Protein AF-0000000066020565 (afdb_homodimer)

Foldseek 3Di:
DPDDPDPPPDPPPPPDPPPPVVVVVVVVVCCVVVVPPDDQPDDDPLLVVLLVVLVVVVVVCVVPLVVLCCLVDFQSQNDVVVVCVVVCVVCVVVPVPPPPDDPDDDDDDDDCPPPPPPPVPPVPPPQRNYPLQVLLVVLQVVLVVVDPPDPVSVVSNLSNVLSSQLSVLSNVLSVQLCVLANCCCVVPQVVLSVVLVVLVVQLVVLSVQLVVLVVCLVVDDPVCNVVSVVSNVVSVVSNVVSSVVSSVSSCVSVPPVSVVSNVVSNVVSVVVSVVVSVVSCVPDDD/DPDDPDDPPDCPVVPPPVPPPVNVVVVVVCCVVVVPPDDQPDDDPLLVVLLVVLVVVVVVCVVPLVVLCCLVDFQSQNDVVVVVCVVCVVVVVVPVPPDPDDPDDDDDDPPPDPPPPPPVPPVPPPQRNYPLQVLLVVLQVVLVVVDPPDPVSVVSNLSNVLSSQLSVLSNVLSVQLCVLANCCCVVPQVVLSVVLVVLVVQLVVLSVQLVVLVVCLVVDDPVCNVVSVVSNVVSVVSNVVSSVVSSVSSCVSVPPVSVVSNVVSNVVSVVVSVVVSVVSCVPDDD

Nearest PDB structures (foldseek):
  1x04-assembly1_A-2  TM=8.173E-01  e=2.242E-05  Homo sapiens
  1zww-assembly1_A  TM=7.960E-01  e=1.613E-05  Mus musculus
  1x03-assembly1_A-2  TM=7.945E-01  e=2.463E-05  Homo sapiens
  2z0v-assembly1_A  TM=7.623E-01  e=3.761E-05  Homo sapiens
  2elb-assembly1_A-2  TM=5.333E-01  e=1.060E-03  Homo sapiens

InterPro domains:
  IPR018859 BAR domain-containing family [PF10455] (18-283)
  IPR027267 AH/BAR domain superfamily [G3DSA:1.20.1270.60] (12-285)
  IPR027267 AH/BAR domain superfamily [SSF103657] (25-284)

Sequence (572 aa):
METFKTHITGQFNATVSSITPFAKKTTHYLRTKIGSRVEELSLPEDYVELEQQVDSLKEAYNLVLPIVETVEVDGYDYPTNFRDSITDFGKTVSGKVRNLGNLTPLEQTPLASVGKNLEEKEAAAKPSRTLYNAISRAASEATTKMGAGNPLSSAFGQISVLEEKVGNLQGERDSAISKNFCEQVRAVLYPRFAEAHRVKADVQDKRLQLEMAKLDVESAKPENLEHCKSAVRSAEDELNGAIEHAKILYEQILNKDYNTDLLRSIIKNQLKFHQDAAAALSDITIMETFKTHITGQFNATVSSITPFAKKTTHYLRTKIGSRVEELSLPEDYVELEQQVDSLKEAYNLVLPIVETVEVDGYDYPTNFRDSITDFGKTVSGKVRNLGNLTPLEQTPLASVGKNLEEKEAAAKPSRTLYNAISRAASEATTKMGAGNPLSSAFGQISVLEEKVGNLQGERDSAISKNFCEQVRAVLYPRFAEAHRVKADVQDKRLQLEMAKLDVESAKPENLEHCKSAVRSAEDELNGAIEHAKILYEQILNKDYNTDLLRSIIKNQLKFHQDAAAALSDITI

Structure (mmCIF, N/CA/C/O backbone):
data_AF-0000000066020565-model_v1
#
loop_
_entity.id
_entity.type
_entity.pdbx_description
1 polymer 'Meiotically up-regulated gene 64 protein'
#
loop_
_atom_site.group_PDB
_atom_site.id
_atom_site.type_symbol
_atom_site.label_atom_id
_atom_site.label_alt_id
_atom_site.label_comp_id
_atom_site.label_asym_id
_atom_site.label_entity_id
_atom_site.label_seq_id
_atom_site.pdbx_PDB_ins_code
_atom_site.Cartn_x
_atom_site.Cartn_y
_atom_site.Cartn_z
_atom_site.occupancy
_atom_site.B_iso_or_equiv
_atom_site.auth_seq_id
_atom_site.auth_comp_id
_atom_site.auth_asym_id
_atom_site.auth_atom_id
_atom_site.pdbx_PDB_model_num
ATOM 1 N N . MET A 1 1 ? 22.672 25.172 -30.422 1 20.78 1 MET A N 1
ATOM 2 C CA . MET A 1 1 ? 21.594 26 -29.906 1 20.78 1 MET A CA 1
ATOM 3 C C . MET A 1 1 ? 21.234 25.609 -28.484 1 20.78 1 MET A C 1
ATOM 5 O O . MET A 1 1 ? 20.469 24.672 -28.266 1 20.78 1 MET A O 1
ATOM 9 N N . GLU A 1 2 ? 22.203 25.531 -27.5 1 27.25 2 GLU A N 1
ATOM 10 C CA . GLU A 1 2 ? 22.906 25.078 -26.297 1 27.25 2 GLU A CA 1
ATOM 11 C C . GLU A 1 2 ? 22.328 25.719 -25.047 1 27.25 2 GLU A C 1
ATOM 13 O O . GLU A 1 2 ? 22.938 25.672 -23.984 1 27.25 2 GLU A O 1
ATOM 18 N N . THR A 1 3 ? 21.078 26.25 -25.109 1 23.2 3 THR A N 1
ATOM 19 C CA . THR A 1 3 ? 20.688 27.422 -24.344 1 23.2 3 THR A CA 1
ATOM 20 C C . THR A 1 3 ? 20.578 27.094 -22.859 1 23.2 3 THR A C 1
ATOM 22 O O . THR A 1 3 ? 21.172 27.781 -22.016 1 23.2 3 THR A O 1
ATOM 25 N N . PHE A 1 4 ? 19.281 26.953 -22.234 1 23.94 4 PHE A N 1
ATOM 26 C CA . PHE A 1 4 ? 18.672 27.672 -21.109 1 23.94 4 PHE A CA 1
ATOM 27 C C . PHE A 1 4 ? 18.812 26.891 -19.812 1 23.94 4 PHE A C 1
ATOM 29 O O . PHE A 1 4 ? 17.969 26.062 -19.484 1 23.94 4 PHE A O 1
ATOM 36 N N . LYS A 1 5 ? 19.953 26.125 -19.531 1 28.36 5 LYS A N 1
ATOM 37 C CA . LYS A 1 5 ? 20.266 25.297 -18.375 1 28.36 5 LYS A CA 1
ATOM 38 C C . LYS A 1 5 ? 20.047 26.047 -17.078 1 28.36 5 LYS A C 1
ATOM 40 O O . LYS A 1 5 ? 20.734 27.031 -16.797 1 28.36 5 LYS A O 1
ATOM 45 N N . THR A 1 6 ? 18.719 26.141 -16.688 1 25.39 6 THR A N 1
ATOM 46 C CA . THR A 1 6 ? 18.031 26.922 -15.68 1 25.39 6 THR A CA 1
ATOM 47 C C . THR A 1 6 ? 18.672 26.719 -14.312 1 25.39 6 THR A C 1
ATOM 49 O O . THR A 1 6 ? 18.922 25.578 -13.898 1 25.39 6 THR A O 1
ATOM 52 N N . HIS A 1 7 ? 19.344 27.703 -13.633 1 28.92 7 HIS A N 1
ATOM 53 C CA . HIS A 1 7 ? 20.031 28.219 -12.461 1 28.92 7 HIS A CA 1
ATOM 54 C C . HIS A 1 7 ? 19.234 27.969 -11.188 1 28.92 7 HIS A C 1
ATOM 56 O O . HIS A 1 7 ? 19.516 28.547 -10.141 1 28.92 7 HIS A O 1
ATOM 62 N N . ILE A 1 8 ? 18.266 27.016 -11.25 1 29.05 8 ILE A N 1
ATOM 63 C CA . ILE A 1 8 ? 17.203 27.141 -10.25 1 29.05 8 ILE A CA 1
ATOM 64 C C . ILE A 1 8 ? 17.719 26.656 -8.891 1 29.05 8 ILE A C 1
ATOM 66 O O . ILE A 1 8 ? 16.938 26.453 -7.961 1 29.05 8 ILE A O 1
ATOM 70 N N . THR A 1 9 ? 19.031 26.094 -8.883 1 27.19 9 THR A N 1
ATOM 71 C CA . THR A 1 9 ? 19.281 25.188 -7.77 1 27.19 9 THR A CA 1
ATOM 72 C C . THR A 1 9 ? 19.094 25.906 -6.434 1 27.19 9 THR A C 1
ATOM 74 O O . THR A 1 9 ? 18.406 25.406 -5.543 1 27.19 9 THR A O 1
ATOM 77 N N . GLY A 1 10 ? 20.203 26.703 -5.98 1 29.17 10 GLY A N 1
ATOM 78 C CA . GLY A 1 10 ? 20.859 26.703 -4.68 1 29.17 10 GLY A CA 1
ATOM 79 C C . GLY A 1 10 ? 20.188 27.625 -3.678 1 29.17 10 GLY A C 1
ATOM 80 O O . GLY A 1 10 ? 20.641 27.766 -2.545 1 29.17 10 GLY A O 1
ATOM 81 N N . GLN A 1 11 ? 19.312 28.578 -4.105 1 27.47 11 GLN A N 1
ATOM 82 C CA . GLN A 1 11 ? 19.219 29.781 -3.283 1 27.47 11 GLN A CA 1
ATOM 83 C C . GLN A 1 11 ? 18.312 29.547 -2.074 1 27.47 11 GLN A C 1
ATOM 85 O O . GLN A 1 11 ? 17.922 30.5 -1.399 1 27.47 11 GLN A O 1
ATOM 90 N N . PHE A 1 12 ? 17.781 28.312 -1.935 1 30.12 12 PHE A N 1
ATOM 91 C CA . PHE A 1 12 ? 16.641 28.359 -1.027 1 30.12 12 PHE A CA 1
ATOM 92 C C . PHE A 1 12 ? 17.109 28.594 0.406 1 30.12 12 PHE A C 1
ATOM 94 O O . PHE A 1 12 ? 16.281 28.812 1.298 1 30.12 12 PHE A O 1
ATOM 101 N N . ASN A 1 13 ? 18.375 28.047 0.716 1 28.95 13 ASN A N 1
ATOM 102 C CA . ASN A 1 13 ? 18.625 28 2.15 1 28.95 13 ASN A CA 1
ATOM 103 C C . ASN A 1 13 ? 18.766 29.406 2.746 1 28.95 13 ASN A C 1
ATOM 105 O O . ASN A 1 13 ? 19.125 29.547 3.916 1 28.95 13 ASN A O 1
ATOM 109 N N . ALA A 1 14 ? 19.203 30.344 1.865 1 29.73 14 ALA A N 1
ATOM 110 C CA . ALA A 1 14 ? 19.734 31.578 2.432 1 29.73 14 ALA A CA 1
ATOM 111 C C . ALA A 1 14 ? 18.625 32.344 3.166 1 29.73 14 ALA A C 1
ATOM 113 O O . ALA A 1 14 ? 18.812 33.5 3.531 1 29.73 14 ALA A O 1
ATOM 114 N N . THR A 1 15 ? 17.422 31.781 3.057 1 26.44 15 THR A N 1
ATOM 115 C CA . THR A 1 15 ? 16.484 32.844 3.406 1 26.44 15 THR A CA 1
ATOM 116 C C . THR A 1 15 ? 16.625 33.219 4.871 1 26.44 15 THR A C 1
ATOM 118 O O . THR A 1 15 ? 16.25 34.344 5.262 1 26.44 15 THR A O 1
ATOM 121 N N . VAL A 1 16 ? 16.75 32.156 5.82 1 30.03 16 VAL A N 1
ATOM 122 C CA . VAL A 1 16 ? 16.031 32.469 7.043 1 30.03 16 VAL A CA 1
ATOM 123 C C . VAL A 1 16 ? 16.75 33.594 7.816 1 30.03 16 VAL A C 1
ATOM 125 O O . VAL A 1 16 ? 16.156 34.281 8.625 1 30.03 16 VAL A O 1
ATOM 128 N N . SER A 1 17 ? 18.219 33.438 7.852 1 34.84 17 SER A N 1
ATOM 129 C CA . SER A 1 17 ? 18.781 34.188 8.977 1 34.84 17 SER A CA 1
ATOM 130 C C . SER A 1 17 ? 18.719 35.688 8.75 1 34.84 17 SER A C 1
ATOM 132 O O . SER A 1 17 ? 19.75 36.312 8.531 1 34.84 17 SER A O 1
ATOM 134 N N . SER A 1 18 ? 17.844 36.125 7.941 1 32.94 18 SER A N 1
ATOM 135 C CA . SER A 1 18 ? 17.922 37.562 7.719 1 32.94 18 SER A CA 1
ATOM 136 C C . SER A 1 18 ? 17.75 38.344 9.023 1 32.94 18 SER A C 1
ATOM 138 O O . SER A 1 18 ? 16.719 39 9.227 1 32.94 18 SER A O 1
ATOM 140 N N . ILE A 1 19 ? 18.031 37.656 10.148 1 36.91 19 ILE A N 1
ATOM 141 C CA . ILE A 1 19 ? 17.969 38.594 11.273 1 36.91 19 ILE A CA 1
ATOM 142 C C . ILE A 1 19 ? 18.922 39.75 11.023 1 36.91 19 ILE A C 1
ATOM 144 O O . ILE A 1 19 ? 20.125 39.562 10.875 1 36.91 19 ILE A O 1
ATOM 148 N N . THR A 1 20 ? 18.594 40.812 10.5 1 36.56 20 THR A N 1
ATOM 149 C CA . THR A 1 20 ? 19.391 42 10.219 1 36.56 20 THR A CA 1
ATOM 150 C C . THR A 1 20 ? 20.297 42.344 11.398 1 36.56 20 THR A C 1
ATOM 152 O O . THR A 1 20 ? 19.906 42.156 12.555 1 36.56 20 THR A O 1
ATOM 155 N N . PRO A 1 21 ? 21.594 42.5 11.344 1 39.22 21 PRO A N 1
ATOM 156 C CA . PRO A 1 21 ? 22.594 42.875 12.344 1 39.22 21 PRO A CA 1
ATOM 157 C C . PRO A 1 21 ? 22.109 43.969 13.305 1 39.22 21 PRO A C 1
ATOM 159 O O . PRO A 1 21 ? 22.625 44.094 14.422 1 39.22 21 PRO A O 1
ATOM 162 N N . PHE A 1 22 ? 21.281 44.844 12.867 1 37.94 22 PHE A N 1
ATOM 163 C CA . PHE A 1 22 ? 20.828 45.906 13.742 1 37.94 22 PHE A CA 1
ATOM 164 C C . PHE A 1 22 ? 19.984 45.344 14.883 1 37.94 22 PHE A C 1
ATOM 166 O O . PHE A 1 22 ? 19.984 45.906 15.992 1 37.94 22 PHE A O 1
ATOM 173 N N . ALA A 1 23 ? 19.297 44.125 14.766 1 42.91 23 ALA A N 1
ATOM 174 C CA . ALA A 1 23 ? 18.438 43.562 15.805 1 42.91 23 ALA A CA 1
ATOM 175 C C . ALA A 1 23 ? 19.281 42.906 16.906 1 42.91 23 ALA A C 1
ATOM 177 O O . ALA A 1 23 ? 18.875 42.906 18.078 1 42.91 23 ALA A O 1
ATOM 178 N N . LYS A 1 24 ? 20.328 42.531 16.578 1 47.47 24 LYS A N 1
ATOM 179 C CA . LYS A 1 24 ? 21.156 41.938 17.625 1 47.47 24 LYS A CA 1
ATOM 180 C C . LYS A 1 24 ? 21.734 43.031 18.531 1 47.47 24 LYS A C 1
ATOM 182 O O . LYS A 1 24 ? 21.828 42.844 19.75 1 47.47 24 LYS A O 1
ATOM 187 N N . LYS A 1 25 ? 22.219 44 17.922 1 45.5 25 LYS A N 1
ATOM 188 C CA . LYS A 1 25 ? 22.891 45 18.734 1 45.5 25 LYS A CA 1
ATOM 189 C C . LYS A 1 25 ? 21.891 45.719 19.656 1 45.5 25 LYS A C 1
ATOM 191 O O . LYS A 1 25 ? 22.234 46.094 20.781 1 45.5 25 LYS A O 1
ATOM 196 N N . THR A 1 26 ? 20.578 45.875 19.141 1 48.84 26 THR A N 1
ATOM 197 C CA . THR A 1 26 ? 19.594 46.5 20 1 48.84 26 THR A CA 1
ATOM 198 C C . THR A 1 26 ? 19.094 45.531 21.078 1 48.84 26 THR A C 1
ATOM 200 O O . THR A 1 26 ? 18.844 45.938 22.203 1 48.84 26 THR A O 1
ATOM 203 N N . THR A 1 27 ? 19.125 44.25 20.797 1 51.41 27 THR A N 1
ATOM 204 C CA . THR A 1 27 ? 18.656 43.312 21.812 1 51.41 27 THR A CA 1
ATOM 205 C C . THR A 1 27 ? 19.609 43.281 23 1 51.41 27 THR A C 1
ATOM 207 O O . THR A 1 27 ? 19.188 43.219 24.156 1 51.41 27 THR A O 1
ATOM 210 N N . HIS A 1 28 ? 20.938 43.312 22.703 1 51.53 28 HIS A N 1
ATOM 211 C CA . HIS A 1 28 ? 21.906 43.344 23.797 1 51.53 28 HIS A CA 1
ATOM 212 C C . HIS A 1 28 ? 21.828 44.656 24.562 1 51.53 28 HIS A C 1
ATOM 214 O O . HIS A 1 28 ? 21.891 44.656 25.797 1 51.53 28 HIS A O 1
ATOM 220 N N . TYR A 1 29 ? 21.875 45.781 23.828 1 49.06 29 TYR A N 1
ATOM 221 C CA . TYR A 1 29 ? 21.781 47.062 24.5 1 49.06 29 TYR A CA 1
ATOM 222 C C . TYR A 1 29 ? 20.516 47.156 25.328 1 49.06 29 TYR A C 1
ATOM 224 O O . TYR A 1 29 ? 20.531 47.656 26.469 1 49.06 29 TYR A O 1
ATOM 232 N N . LEU A 1 30 ? 19.406 46.75 24.734 1 53.44 30 LEU A N 1
ATOM 233 C CA . LEU A 1 30 ? 18.156 46.75 25.484 1 53.44 30 LEU A CA 1
ATOM 234 C C . LEU A 1 30 ? 18.203 45.719 26.625 1 53.44 30 LEU A C 1
ATOM 236 O O . LEU A 1 30 ? 17.672 45.969 27.703 1 53.44 30 LEU A O 1
ATOM 240 N N . ARG A 1 31 ? 18.812 44.531 26.516 1 54.16 31 ARG A N 1
ATOM 241 C CA . ARG A 1 31 ? 18.984 43.625 27.641 1 54.16 31 ARG A CA 1
ATOM 242 C C . ARG A 1 31 ? 19.797 44.25 28.766 1 54.16 31 ARG A C 1
ATOM 244 O O . ARG A 1 31 ? 19.484 44.062 29.938 1 54.16 31 ARG A O 1
ATOM 251 N N . THR A 1 32 ? 20.859 44.906 28.5 1 50.59 32 THR A N 1
ATOM 252 C CA . THR A 1 32 ? 21.641 45.531 29.562 1 50.59 32 THR A CA 1
ATOM 253 C C . THR A 1 32 ? 20.859 46.656 30.203 1 50.59 32 THR A C 1
ATOM 255 O O . THR A 1 32 ? 20.891 46.844 31.422 1 50.59 32 THR A O 1
ATOM 258 N N . LYS A 1 33 ? 20.359 47.594 29.453 1 49.5 33 LYS A N 1
ATOM 259 C CA . LYS A 1 33 ? 19.625 48.688 30.062 1 49.5 33 LYS A CA 1
ATOM 260 C C . LYS A 1 33 ? 18.281 48.219 30.625 1 49.5 33 LYS A C 1
ATOM 262 O O . LYS A 1 33 ? 17.797 48.75 31.625 1 49.5 33 LYS A O 1
ATOM 267 N N . ILE A 1 34 ? 17.516 47.406 29.844 1 52.34 34 ILE A N 1
ATOM 268 C CA . ILE A 1 34 ? 16.219 46.844 30.203 1 52.34 34 ILE A CA 1
ATOM 269 C C . ILE A 1 34 ? 16.406 45.781 31.266 1 52.34 34 ILE A C 1
ATOM 271 O O . ILE A 1 34 ? 15.477 45.469 32.031 1 52.34 34 ILE A O 1
ATOM 275 N N . GLY A 1 35 ? 17.359 44.938 31.344 1 49.44 35 GLY A N 1
ATOM 276 C CA . GLY A 1 35 ? 17.562 43.906 32.344 1 49.44 35 GLY A CA 1
ATOM 277 C C . GLY A 1 35 ? 17.141 44.312 33.75 1 49.44 35 GLY A C 1
ATOM 278 O O . GLY A 1 35 ? 16.672 43.5 34.531 1 49.44 35 GLY A O 1
ATOM 279 N N . SER A 1 36 ? 17.531 45.5 34.281 1 49.38 36 SER A N 1
ATOM 280 C CA . SER A 1 36 ? 17.297 45.781 35.688 1 49.38 36 SER A CA 1
ATOM 281 C C . SER A 1 36 ? 15.836 46.156 35.938 1 49.38 36 SER A C 1
ATOM 283 O O . SER A 1 36 ? 15.242 45.688 36.906 1 49.38 36 SER A O 1
ATOM 285 N N . ARG A 1 37 ? 15.164 47.344 35.625 1 48.62 37 ARG A N 1
ATOM 286 C CA . ARG A 1 37 ? 13.945 47.906 36.188 1 48.62 37 ARG A CA 1
ATOM 287 C C . ARG A 1 37 ? 12.734 47.594 35.312 1 48.62 37 ARG A C 1
ATOM 289 O O . ARG A 1 37 ? 11.594 47.781 35.75 1 48.62 37 ARG A O 1
ATOM 296 N N . VAL A 1 38 ? 12.75 47.531 33.969 1 47.72 38 VAL A N 1
ATOM 297 C CA . VAL A 1 38 ? 11.523 47.594 33.188 1 47.72 38 VAL A CA 1
ATOM 298 C C . VAL A 1 38 ? 10.859 46.219 33.125 1 47.72 38 VAL A C 1
ATOM 300 O O . VAL A 1 38 ? 11.492 45.25 32.719 1 47.72 38 VAL A O 1
ATOM 303 N N . GLU A 1 39 ? 9.883 45.938 33.844 1 49.78 39 GLU A N 1
ATOM 304 C CA . GLU A 1 39 ? 8.93 44.812 33.75 1 49.78 39 GLU A CA 1
ATOM 305 C C . GLU A 1 39 ? 8.602 44.469 32.312 1 49.78 39 GLU A C 1
ATOM 307 O O . GLU A 1 39 ? 8.219 45.344 31.531 1 49.78 39 GLU A O 1
ATOM 312 N N . GLU A 1 40 ? 9.188 43.562 31.609 1 59.66 40 GLU A N 1
ATOM 313 C CA . GLU A 1 40 ? 8.914 43.094 30.25 1 59.66 40 GLU A CA 1
ATOM 314 C C . GLU A 1 40 ? 7.422 43.188 29.938 1 59.66 40 GLU A C 1
ATOM 316 O O . GLU A 1 40 ? 6.582 42.719 30.703 1 59.66 40 GLU A O 1
ATOM 321 N N . LEU A 1 41 ? 7.027 44.156 29.078 1 74 41 LEU A N 1
ATOM 322 C CA . LEU A 1 41 ? 5.645 44.344 28.641 1 74 41 LEU A CA 1
ATOM 323 C C . LEU A 1 41 ? 5.031 43 28.234 1 74 41 LEU A C 1
ATOM 325 O O . LEU A 1 41 ? 5.547 42.344 27.328 1 74 41 LEU A O 1
ATOM 329 N N . SER A 1 42 ? 4.25 42.531 29.078 1 86.12 42 SER A N 1
ATOM 330 C CA . SER A 1 42 ? 3.559 41.281 28.812 1 86.12 42 SER A CA 1
ATOM 331 C C . SER A 1 42 ? 2.475 41.438 27.766 1 86.12 42 SER A C 1
ATOM 333 O O . SER A 1 42 ? 1.793 42.469 27.719 1 86.12 42 SER A O 1
ATOM 335 N N . LEU A 1 43 ? 2.498 40.625 26.75 1 93.25 43 LEU A N 1
ATOM 336 C CA . LEU A 1 43 ? 1.461 40.594 25.719 1 93.25 43 LEU A CA 1
ATOM 337 C C . LEU A 1 43 ? 0.174 39.969 26.266 1 93.25 43 LEU A C 1
ATOM 339 O O . LEU A 1 43 ? 0.205 39.188 27.219 1 93.25 43 LEU A O 1
ATOM 343 N N . PRO A 1 44 ? -1.012 40.344 25.688 1 94.25 44 PRO A N 1
ATOM 344 C CA . PRO A 1 44 ? -2.285 39.781 26.125 1 94.25 44 PRO A CA 1
ATOM 345 C C . PRO A 1 44 ? -2.312 38.25 26.062 1 94.25 44 PRO A C 1
ATOM 347 O O . PRO A 1 44 ? -1.762 37.688 25.125 1 94.25 44 PRO A O 1
ATOM 350 N N . GLU A 1 45 ? -2.938 37.656 27.016 1 94.44 45 GLU A N 1
ATOM 351 C CA . GLU A 1 45 ? -2.965 36.188 27.125 1 94.44 45 GLU A CA 1
ATOM 352 C C . GLU A 1 45 ? -3.65 35.562 25.922 1 94.44 45 GLU A C 1
ATOM 354 O O . GLU A 1 45 ? -3.234 34.5 25.453 1 94.44 45 GLU A O 1
ATOM 359 N N . ASP A 1 46 ? -4.738 36.125 25.484 1 95.06 46 ASP A N 1
ATOM 360 C CA . ASP A 1 46 ? -5.48 35.594 24.359 1 95.06 46 ASP A CA 1
ATOM 361 C C . ASP A 1 46 ? -4.613 35.562 23.094 1 95.06 46 ASP A C 1
ATOM 363 O O . ASP 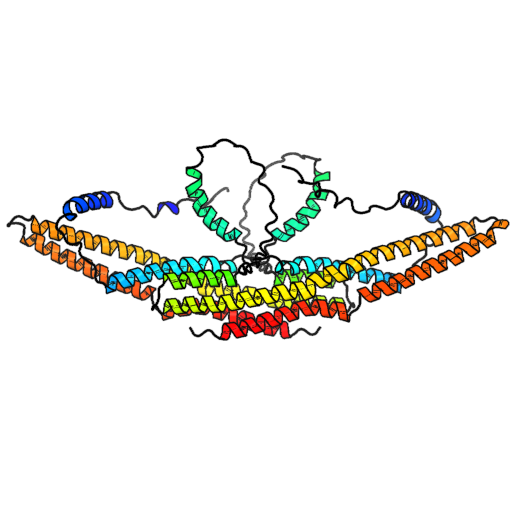A 1 46 ? -4.691 34.625 22.312 1 95.06 46 ASP A O 1
ATOM 3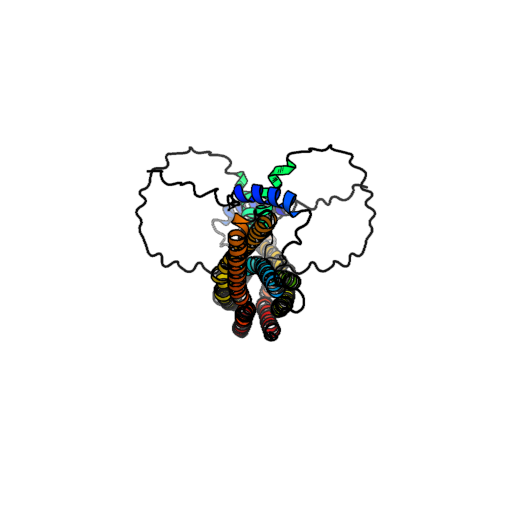67 N N . TYR A 1 47 ? -3.818 36.625 22.891 1 97.06 47 TYR A N 1
ATOM 368 C CA . TYR A 1 47 ? -2.887 36.625 21.766 1 97.06 47 TYR A CA 1
ATOM 369 C C . TYR A 1 47 ? -1.855 35.531 21.891 1 97.06 47 TYR A C 1
ATOM 371 O O . TYR A 1 47 ? -1.61 34.781 20.922 1 97.06 47 TYR A O 1
ATOM 379 N N . VAL A 1 48 ? -1.228 35.344 23.016 1 96.12 48 VAL A N 1
ATOM 380 C CA . VAL A 1 48 ? -0.174 34.375 23.25 1 96.12 48 VAL A CA 1
ATOM 381 C C . VAL A 1 48 ? -0.727 32.969 23.047 1 96.12 48 VAL A C 1
ATOM 383 O O . VAL A 1 48 ? -0.06 32.094 22.453 1 96.12 48 VAL A O 1
ATOM 386 N N . GLU A 1 49 ? -1.897 32.75 23.5 1 94.06 49 GLU A N 1
ATOM 387 C CA . GLU A 1 49 ? -2.529 31.438 23.344 1 94.06 49 GLU A CA 1
ATOM 388 C C . GLU A 1 49 ? -2.77 31.109 21.875 1 94.06 49 GLU A C 1
ATOM 390 O O . GLU A 1 49 ? -2.502 29.984 21.422 1 94.06 49 GLU A O 1
ATOM 395 N N . LEU A 1 50 ? -3.328 32.062 21.156 1 95.75 50 LEU A N 1
ATOM 396 C CA . LEU A 1 50 ? -3.564 31.875 19.734 1 95.75 50 LEU A CA 1
ATOM 397 C C . LEU A 1 50 ? -2.258 31.594 19 1 95.75 50 LEU A C 1
ATOM 399 O O . LEU A 1 50 ? -2.203 30.719 18.141 1 95.75 50 LEU A O 1
ATOM 403 N N . GLU A 1 51 ? -1.246 32.375 19.328 1 96.69 51 GLU A N 1
ATOM 404 C CA . GLU A 1 51 ? 0.067 32.188 18.719 1 96.69 51 GLU A CA 1
ATOM 405 C C . GLU A 1 51 ? 0.585 30.781 18.938 1 96.69 51 GLU A C 1
ATOM 407 O O . GLU A 1 51 ? 1.064 30.125 18.016 1 96.69 51 GLU A O 1
ATOM 412 N N . GLN A 1 52 ? 0.464 30.344 20.141 1 94.75 52 GLN A N 1
ATOM 413 C CA . GLN A 1 52 ? 0.927 29 20.5 1 94.75 52 GLN A CA 1
ATOM 414 C C . GLN A 1 52 ? 0.143 27.938 19.734 1 94.75 52 GLN A C 1
ATOM 416 O O . GLN A 1 52 ? 0.71 26.922 19.312 1 94.75 52 GLN A O 1
ATOM 421 N N . GLN A 1 53 ? -1.151 28.125 19.594 1 95.44 53 GLN A N 1
ATOM 422 C CA . GLN A 1 53 ? -1.99 27.172 18.875 1 95.44 53 GLN A CA 1
ATOM 423 C C . GLN A 1 53 ? -1.597 27.094 17.406 1 95.44 53 GLN A C 1
ATOM 425 O O . GLN A 1 53 ? -1.595 26.016 16.812 1 95.44 53 GLN A O 1
ATOM 430 N N . VAL A 1 54 ? -1.319 28.234 16.875 1 96.94 54 VAL A N 1
ATOM 431 C CA . VAL A 1 54 ? -0.904 28.266 15.477 1 96.94 54 VAL A CA 1
ATOM 432 C C . VAL A 1 54 ? 0.415 27.5 15.312 1 96.94 54 VAL A C 1
ATOM 434 O O . VAL A 1 54 ? 0.575 26.719 14.383 1 96.94 54 VAL A O 1
ATOM 437 N N . ASP A 1 55 ? 1.392 27.719 16.203 1 96.19 55 ASP A N 1
ATOM 438 C CA . ASP A 1 55 ? 2.666 27 16.156 1 96.19 55 ASP A CA 1
ATOM 439 C C . ASP A 1 55 ? 2.465 25.5 16.297 1 96.19 55 ASP A C 1
ATOM 441 O O . ASP A 1 55 ? 3.084 24.703 15.586 1 96.19 55 ASP A O 1
ATOM 445 N N . SER A 1 56 ? 1.623 25.156 17.234 1 96.12 56 SER A N 1
ATOM 446 C CA . SER A 1 56 ? 1.322 23.75 17.438 1 96.12 56 SER A CA 1
ATOM 447 C C . SER A 1 56 ? 0.679 23.125 16.203 1 96.12 56 SER A C 1
ATOM 449 O O . SER A 1 56 ? 1 21.984 15.836 1 96.12 56 SER A O 1
ATOM 451 N N . LEU A 1 57 ? -0.256 23.812 15.594 1 97.25 57 LEU A N 1
ATOM 452 C CA . LEU A 1 57 ? -0.923 23.328 14.398 1 97.25 57 LEU A CA 1
ATOM 453 C C . LEU A 1 57 ? 0.076 23.125 13.266 1 97.25 57 LEU A C 1
ATOM 455 O O . LEU A 1 57 ? 0.024 22.109 12.555 1 97.25 57 LEU A O 1
ATOM 459 N N . LYS A 1 58 ? 0.935 24.109 13.094 1 97.62 58 LYS A N 1
ATOM 460 C CA . LYS A 1 58 ? 1.979 23.984 12.086 1 97.62 58 LYS A CA 1
ATOM 461 C C . LYS A 1 58 ? 2.82 22.734 12.32 1 97.62 58 LYS A C 1
ATOM 463 O O . LYS A 1 58 ? 3.09 21.969 11.391 1 97.62 58 LYS A O 1
ATOM 468 N N . GLU A 1 59 ? 3.217 22.531 13.531 1 96.75 59 GLU A N 1
ATOM 469 C CA . GLU A 1 59 ? 4.008 21.359 13.875 1 96.75 59 GLU A CA 1
ATOM 470 C C . GLU A 1 59 ? 3.244 20.062 13.586 1 96.75 59 GLU A C 1
ATOM 472 O O . GLU A 1 59 ? 3.818 19.094 13.102 1 96.75 59 GLU A O 1
ATOM 477 N N . ALA A 1 60 ? 1.974 20.062 13.906 1 96.88 60 ALA A N 1
ATOM 478 C CA . ALA A 1 60 ? 1.13 18.906 13.656 1 96.88 60 ALA A CA 1
ATOM 479 C C . ALA A 1 60 ? 1.104 18.547 12.172 1 96.88 60 ALA A C 1
ATOM 481 O O . ALA A 1 60 ? 1.316 17.391 11.805 1 96.88 60 ALA A O 1
ATOM 482 N N . TYR A 1 61 ? 0.883 19.562 11.336 1 97.69 61 TYR A N 1
ATOM 483 C CA . TYR A 1 61 ? 0.835 19.312 9.898 1 97.69 61 TYR A CA 1
ATOM 484 C C . TYR A 1 61 ? 2.205 18.891 9.375 1 97.69 61 TYR A C 1
ATOM 486 O O . TYR A 1 61 ? 2.303 18.094 8.445 1 97.69 61 TYR A O 1
ATOM 494 N N . ASN A 1 62 ? 3.26 19.406 9.984 1 97.25 62 ASN A N 1
ATOM 495 C CA . ASN A 1 62 ? 4.609 19.031 9.594 1 97.25 62 ASN A CA 1
ATOM 496 C C . ASN A 1 62 ? 4.883 17.562 9.906 1 97.25 62 ASN A C 1
ATOM 498 O O . ASN A 1 62 ? 5.738 16.938 9.273 1 97.25 62 ASN A O 1
ATOM 502 N N . LEU A 1 63 ? 4.199 17.031 10.852 1 95.31 63 LEU A N 1
ATOM 503 C CA . LEU A 1 63 ? 4.359 15.625 11.219 1 95.31 63 LEU A CA 1
ATOM 504 C C . LEU A 1 63 ? 3.57 14.719 10.281 1 95.31 63 LEU A C 1
ATOM 506 O O . LEU A 1 63 ? 4.066 13.672 9.859 1 95.31 63 LEU A O 1
ATOM 510 N N . VAL A 1 64 ? 2.42 15.109 9.875 1 97.44 64 VAL A N 1
ATOM 511 C CA . VAL A 1 64 ? 1.474 14.227 9.203 1 97.44 64 VAL A CA 1
ATOM 512 C C . VAL A 1 64 ? 1.683 14.297 7.691 1 97.44 64 VAL A C 1
ATOM 514 O O . VAL A 1 64 ? 1.683 13.266 7.008 1 97.44 64 VAL A O 1
ATOM 517 N N . LEU A 1 65 ? 1.89 15.492 7.191 1 97.19 65 LEU A N 1
ATOM 518 C CA . LEU A 1 65 ? 1.878 15.711 5.75 1 97.19 65 LEU A CA 1
ATOM 519 C C . LEU A 1 65 ? 2.955 14.875 5.062 1 97.19 65 LEU A C 1
ATOM 521 O O . LEU A 1 65 ? 2.678 14.18 4.086 1 97.19 65 LEU A O 1
ATOM 525 N N . PRO A 1 66 ? 4.215 14.836 5.566 1 95.12 66 PRO A N 1
ATOM 526 C CA . PRO A 1 66 ? 5.25 14.094 4.848 1 95.12 66 PRO A CA 1
ATOM 527 C C . PRO A 1 66 ? 4.934 12.602 4.734 1 95.12 66 PRO A C 1
ATOM 529 O O . PRO A 1 66 ? 5.32 11.953 3.76 1 95.12 66 PRO A O 1
ATOM 532 N N . ILE A 1 67 ? 4.246 12.062 5.668 1 95 67 ILE A N 1
ATOM 533 C CA . ILE A 1 67 ? 3.898 10.641 5.656 1 95 67 ILE A CA 1
ATOM 534 C C . ILE A 1 67 ? 2.77 10.398 4.656 1 95 67 ILE A C 1
ATOM 536 O O . ILE A 1 67 ? 2.848 9.477 3.836 1 95 67 ILE A O 1
ATOM 540 N N . VAL A 1 68 ? 1.722 11.266 4.711 1 97.12 68 VAL A N 1
ATOM 541 C CA . VAL A 1 68 ? 0.578 11.109 3.818 1 97.12 68 VAL A CA 1
ATOM 542 C C . VAL A 1 68 ? 1.023 11.297 2.369 1 97.12 68 VAL A C 1
ATOM 544 O O . VAL A 1 68 ? 0.504 10.641 1.464 1 97.12 68 VAL A O 1
ATOM 547 N N . GLU A 1 69 ? 2.023 12.078 2.135 1 95.31 69 GLU A N 1
ATOM 548 C CA . GLU A 1 69 ? 2.516 12.383 0.796 1 95.31 69 GLU A CA 1
ATOM 549 C C . GLU A 1 69 ? 3.133 11.148 0.14 1 95.31 69 GLU A C 1
ATOM 551 O O . GLU A 1 69 ? 3.377 11.141 -1.068 1 95.31 69 GLU A O 1
ATOM 556 N N . THR A 1 70 ? 3.342 10.117 0.875 1 93 70 THR A N 1
ATOM 557 C CA . THR A 1 70 ? 3.834 8.867 0.314 1 93 70 THR A CA 1
ATOM 558 C C . THR A 1 70 ? 2.936 8.391 -0.826 1 93 70 THR A C 1
ATOM 560 O O . THR A 1 70 ? 3.416 7.816 -1.803 1 93 70 THR A O 1
ATOM 563 N N . VAL A 1 71 ? 1.652 8.703 -0.795 1 94.69 71 VAL A N 1
ATOM 564 C CA . VAL A 1 71 ? 0.687 8.25 -1.791 1 94.69 71 VAL A CA 1
ATOM 565 C C . VAL A 1 71 ? 0.983 8.906 -3.137 1 94.69 71 VAL A C 1
ATOM 567 O O . VAL A 1 71 ? 0.445 8.5 -4.168 1 94.69 71 VAL A O 1
ATOM 570 N N . GLU A 1 72 ? 1.808 9.977 -3.102 1 93.56 72 GLU A N 1
ATOM 571 C CA . GLU A 1 72 ? 2.121 10.703 -4.328 1 93.56 72 GLU A CA 1
ATOM 572 C C . GLU A 1 72 ? 3.283 10.047 -5.074 1 93.56 72 GLU A C 1
ATOM 574 O O . GLU A 1 72 ? 3.539 10.367 -6.238 1 93.56 72 GLU A O 1
ATOM 579 N N . VAL A 1 73 ? 3.996 9.172 -4.383 1 88.31 73 VAL A N 1
ATOM 580 C CA . VAL A 1 73 ? 5.113 8.453 -4.992 1 88.31 73 VAL A CA 1
ATOM 581 C C . VAL A 1 73 ? 4.594 7.254 -5.781 1 88.31 73 VAL A C 1
ATOM 583 O O . VAL A 1 73 ? 3.949 6.367 -5.215 1 88.31 73 VAL A O 1
ATOM 586 N N . ASP A 1 74 ? 4.914 7.238 -7.027 1 84 74 ASP A N 1
ATOM 587 C CA . ASP A 1 74 ? 4.48 6.129 -7.867 1 84 74 ASP A CA 1
ATOM 588 C C . ASP A 1 74 ? 5.121 4.816 -7.418 1 84 74 ASP A C 1
ATOM 590 O O . ASP A 1 74 ? 6.336 4.75 -7.219 1 84 74 ASP A O 1
ATOM 594 N N . GLY A 1 75 ? 4.293 3.777 -7.207 1 85 75 GLY A N 1
ATOM 595 C CA . GLY A 1 75 ? 4.801 2.457 -6.867 1 85 75 GLY A CA 1
ATOM 596 C C . GLY A 1 75 ? 5.332 2.367 -5.449 1 85 75 GLY A C 1
ATOM 597 O O . GLY A 1 75 ? 6.188 1.531 -5.152 1 85 75 GLY A O 1
ATOM 598 N N . TYR A 1 76 ? 4.871 3.27 -4.613 1 88.44 76 TYR A N 1
ATOM 599 C CA . TYR A 1 76 ? 5.375 3.291 -3.242 1 88.44 76 TYR A CA 1
ATOM 600 C C . TYR A 1 76 ? 5.133 1.955 -2.551 1 88.44 76 TYR A C 1
ATOM 602 O O . TYR A 1 76 ? 5.863 1.583 -1.633 1 88.44 76 TYR A O 1
ATOM 610 N N . ASP A 1 77 ? 4.195 1.204 -3 1 89.62 77 ASP A N 1
ATOM 611 C CA . ASP A 1 77 ? 3.861 -0.058 -2.346 1 89.62 77 ASP A CA 1
ATOM 612 C C . ASP A 1 77 ? 4.469 -1.241 -3.094 1 89.62 77 ASP A C 1
ATOM 614 O O . ASP A 1 77 ? 4.227 -2.398 -2.742 1 89.62 77 ASP A O 1
ATOM 618 N N . TYR A 1 78 ? 5.07 -0.978 -4.066 1 85.44 78 TYR A N 1
ATOM 619 C CA . TYR A 1 78 ? 5.766 -1.996 -4.848 1 85.44 78 TYR A CA 1
ATOM 620 C C . TYR A 1 78 ? 7.027 -1.429 -5.484 1 85.44 78 TYR A C 1
ATOM 622 O O . TYR A 1 78 ? 7.078 -1.226 -6.699 1 85.44 78 TYR A O 1
ATOM 630 N N . PRO A 1 79 ? 7.973 -1.087 -4.703 1 66.06 79 PRO A N 1
ATOM 631 C CA . PRO A 1 79 ? 9.172 -0.46 -5.27 1 66.06 79 PRO A CA 1
ATOM 632 C C . PRO A 1 79 ? 9.984 -1.421 -6.133 1 66.06 79 PRO A C 1
ATOM 634 O O . PRO A 1 79 ? 10.164 -2.586 -5.766 1 66.06 79 PRO A O 1
ATOM 637 N N . THR A 1 80 ? 9.734 -1.4 -7.41 1 58.41 80 THR A N 1
ATOM 638 C CA . THR A 1 80 ? 10.359 -2.275 -8.391 1 58.41 80 THR A CA 1
ATOM 639 C C . THR A 1 80 ? 11.82 -2.537 -8.039 1 58.41 80 THR A C 1
ATOM 641 O O . THR A 1 80 ? 12.398 -3.535 -8.469 1 58.41 80 THR A O 1
ATOM 644 N N . ASN A 1 81 ? 12.484 -1.626 -7.496 1 46.69 81 ASN A N 1
ATOM 645 C CA . ASN A 1 81 ? 13.891 -1.974 -7.293 1 46.69 81 ASN A CA 1
ATOM 646 C C . ASN A 1 81 ? 14.039 -3.271 -6.504 1 46.69 81 ASN A C 1
ATOM 648 O O . ASN A 1 81 ? 15.133 -3.834 -6.426 1 46.69 81 ASN A O 1
ATOM 652 N N . PHE A 1 82 ? 13.023 -3.686 -5.902 1 41.91 82 PHE A N 1
ATOM 653 C CA . PHE A 1 82 ? 13.203 -4.945 -5.188 1 41.91 82 PHE A CA 1
ATOM 654 C C . PHE A 1 82 ? 13.359 -6.102 -6.164 1 41.91 82 PHE A C 1
ATOM 656 O O . PHE A 1 82 ? 14.172 -7.004 -5.938 1 41.91 82 PHE A O 1
ATOM 663 N N . ARG A 1 83 ? 12.43 -6.258 -7.145 1 43.16 83 ARG A N 1
ATOM 664 C CA . ARG A 1 83 ? 12.57 -7.34 -8.117 1 43.16 83 ARG A CA 1
ATOM 665 C C . ARG A 1 83 ? 13.758 -7.098 -9.039 1 43.16 83 ARG A C 1
ATOM 667 O O . ARG A 1 83 ? 14.367 -8.047 -9.539 1 43.16 83 ARG A O 1
ATOM 674 N N . ASP A 1 84 ? 13.914 -5.832 -9.586 1 40.5 84 ASP A N 1
ATOM 675 C CA . ASP A 1 84 ? 15.117 -5.645 -10.398 1 40.5 84 ASP A CA 1
ATOM 676 C C . ASP A 1 84 ? 16.359 -6.152 -9.672 1 40.5 84 ASP A C 1
ATOM 678 O O . ASP A 1 84 ? 17.344 -6.539 -10.312 1 40.5 84 ASP A O 1
ATOM 682 N N . SER A 1 85 ? 16.328 -6.02 -8.43 1 35.75 85 SER A N 1
ATOM 683 C CA . SER A 1 85 ? 17.422 -6.645 -7.695 1 35.75 85 SER A CA 1
ATOM 684 C C . SER A 1 85 ? 17.344 -8.164 -7.77 1 35.75 85 SER A C 1
ATOM 686 O O . SER A 1 85 ? 18.375 -8.844 -7.754 1 35.75 85 SER A O 1
ATOM 688 N N . ILE A 1 86 ? 16.125 -8.727 -7.91 1 35.22 86 ILE A N 1
ATOM 689 C CA . ILE A 1 86 ? 16.109 -10.18 -8.055 1 35.22 86 ILE A CA 1
ATOM 690 C C . ILE A 1 86 ? 16.5 -10.555 -9.484 1 35.22 86 ILE A C 1
ATOM 692 O O . ILE A 1 86 ? 17.281 -11.492 -9.688 1 35.22 86 ILE A O 1
ATOM 696 N N . THR A 1 87 ? 15.961 -9.914 -10.469 1 35.81 87 THR A N 1
ATOM 697 C CA . THR A 1 87 ? 16.359 -10.25 -11.828 1 35.81 87 THR A CA 1
ATOM 698 C C . THR A 1 87 ? 17.812 -9.852 -12.086 1 35.81 87 THR A C 1
ATOM 700 O O . THR A 1 87 ? 18.531 -10.523 -12.828 1 35.81 87 THR A O 1
ATOM 703 N N . ASP A 1 88 ? 18.219 -8.648 -11.688 1 35.69 88 ASP A N 1
ATOM 704 C CA . ASP A 1 88 ? 19.625 -8.312 -11.867 1 35.69 88 ASP A CA 1
ATOM 705 C C . ASP A 1 88 ? 20.531 -9.25 -11.055 1 35.69 88 ASP A C 1
ATOM 707 O O . ASP A 1 88 ? 21.672 -9.5 -11.422 1 35.69 88 ASP A O 1
ATOM 711 N N . PHE A 1 89 ? 20.047 -9.812 -9.93 1 31.06 89 PHE A N 1
ATOM 712 C CA . PHE A 1 89 ? 20.844 -10.836 -9.258 1 31.06 89 PHE A CA 1
ATOM 713 C C . PHE A 1 89 ? 20.891 -12.109 -10.086 1 31.06 89 PHE A C 1
ATOM 715 O O . PHE A 1 89 ? 21.891 -12.812 -10.094 1 31.06 89 PHE A O 1
ATOM 722 N N . GLY A 1 90 ? 19.875 -12.398 -10.82 1 31.16 90 GLY A N 1
ATOM 723 C CA . GLY A 1 90 ? 20 -13.539 -11.711 1 31.16 90 GLY A CA 1
ATOM 724 C C . GLY A 1 90 ? 20.844 -13.258 -12.93 1 31.16 90 GLY A C 1
ATOM 725 O O . GLY A 1 90 ? 21.641 -14.102 -13.352 1 31.16 90 GLY A O 1
ATOM 726 N N . LYS A 1 91 ? 20.656 -12.156 -13.695 1 34.38 91 LYS A N 1
ATOM 727 C CA . LYS A 1 91 ? 21.438 -11.875 -14.898 1 34.38 91 LYS A CA 1
ATOM 728 C C . LYS A 1 91 ? 22.859 -11.469 -14.555 1 34.38 91 LYS A C 1
ATOM 730 O O . LYS A 1 91 ? 23.797 -11.75 -15.312 1 34.38 91 LYS A O 1
ATOM 735 N N . THR A 1 92 ? 23.031 -10.688 -13.484 1 31.91 92 THR A N 1
ATOM 736 C CA . THR A 1 92 ? 24.406 -10.258 -13.25 1 31.91 92 THR A CA 1
ATOM 737 C C . THR A 1 92 ? 25.312 -11.461 -12.961 1 31.91 92 THR A C 1
ATOM 739 O O . THR A 1 92 ? 26.516 -11.414 -13.211 1 31.91 92 THR A O 1
ATOM 742 N N . VAL A 1 93 ? 24.812 -12.617 -12.438 1 29.72 93 VAL A N 1
ATOM 743 C CA . VAL A 1 93 ? 25.734 -13.75 -12.359 1 29.72 93 VAL A CA 1
ATOM 744 C C . VAL A 1 93 ? 26.047 -14.258 -13.766 1 29.72 93 VAL A C 1
ATOM 746 O O . VAL A 1 93 ? 27.188 -14.656 -14.039 1 29.72 93 VAL A O 1
ATOM 749 N N . SER A 1 94 ? 25.016 -14.359 -14.617 1 30.16 94 SER A N 1
ATOM 750 C CA . SER A 1 94 ? 25.422 -14.953 -15.883 1 30.16 94 SER A CA 1
ATOM 751 C C . SER A 1 94 ? 26.156 -13.945 -16.766 1 30.16 94 SER A C 1
ATOM 753 O O . SER A 1 94 ? 27.016 -14.32 -17.547 1 30.16 94 SER A O 1
ATOM 755 N N . GLY A 1 95 ? 25.672 -12.68 -16.734 1 28.17 95 GLY A N 1
ATOM 756 C CA . GLY A 1 95 ? 26.188 -11.766 -17.734 1 28.17 95 GLY A CA 1
ATOM 757 C C . GLY A 1 95 ? 27.594 -11.289 -17.453 1 28.17 95 GLY A C 1
ATOM 758 O O . GLY A 1 95 ? 28.219 -10.625 -18.266 1 28.17 95 GLY A O 1
ATOM 759 N N . LYS A 1 96 ? 27.891 -11.211 -16.156 1 30.77 96 LYS A N 1
ATOM 760 C CA . LYS A 1 96 ? 29.219 -10.602 -16.016 1 30.77 96 LYS A CA 1
ATOM 761 C C . LYS A 1 96 ? 30.297 -11.492 -16.641 1 30.77 96 LYS A C 1
ATOM 763 O O . LYS A 1 96 ? 31.469 -11.141 -16.625 1 30.77 96 LYS A O 1
ATOM 768 N N . VAL A 1 97 ? 29.844 -12.742 -17.016 1 26.69 97 VAL A N 1
ATOM 769 C CA . VAL A 1 97 ? 30.969 -13.477 -17.594 1 26.69 97 VAL A CA 1
ATOM 770 C C . VAL A 1 97 ? 31.406 -12.812 -18.891 1 26.69 97 VAL A C 1
ATOM 772 O O . VAL A 1 97 ? 32.594 -12.703 -19.172 1 26.69 97 VAL A O 1
ATOM 775 N N . ARG A 1 98 ? 30.375 -12.781 -19.859 1 29.03 98 ARG A N 1
ATOM 776 C CA . ARG A 1 98 ? 30.969 -12.688 -21.188 1 29.03 98 ARG A CA 1
ATOM 777 C C . ARG A 1 98 ? 31.516 -11.289 -21.438 1 29.03 98 ARG A C 1
ATOM 779 O O . ARG A 1 98 ? 32.344 -11.102 -22.344 1 29.03 98 ARG A O 1
ATOM 786 N N . ASN A 1 99 ? 30.734 -10.258 -20.953 1 28.22 99 ASN A N 1
ATOM 787 C CA . ASN A 1 99 ? 31 -9.039 -21.703 1 28.22 99 ASN A CA 1
ATOM 788 C C . ASN A 1 99 ? 32.344 -8.422 -21.312 1 28.22 99 ASN A C 1
ATOM 790 O O . ASN A 1 99 ? 32.562 -7.227 -21.5 1 28.22 99 ASN A O 1
ATOM 794 N N . LEU A 1 100 ? 33.219 -9.18 -20.641 1 25.59 100 LEU A N 1
ATOM 795 C CA . LEU A 1 100 ? 34.5 -8.492 -20.469 1 25.59 100 LEU A CA 1
ATOM 796 C C . LEU A 1 100 ? 35.031 -7.988 -21.812 1 25.59 100 LEU A C 1
ATOM 798 O O . LEU A 1 100 ? 36.062 -7.324 -21.859 1 25.59 100 LEU A O 1
ATOM 802 N N . GLY A 1 101 ? 34.562 -8.734 -22.922 1 23.86 101 GLY A N 1
ATOM 803 C CA . GLY A 1 101 ? 35.469 -8.531 -24.016 1 23.86 101 GLY A CA 1
ATOM 804 C C . GLY A 1 101 ? 35.531 -7.09 -24.5 1 23.86 101 GLY A C 1
ATOM 805 O O . GLY A 1 101 ? 36.594 -6.5 -24.625 1 23.86 101 GLY A O 1
ATOM 806 N N . ASN A 1 102 ? 34.688 -6.734 -25.641 1 26.03 102 ASN A N 1
ATOM 807 C CA . ASN A 1 102 ? 35.156 -5.859 -26.719 1 26.03 102 ASN A CA 1
ATOM 808 C C . ASN A 1 102 ? 34.875 -4.391 -26.391 1 26.03 102 ASN A C 1
ATOM 810 O O . ASN A 1 102 ? 33.719 -4 -26.172 1 26.03 102 ASN A O 1
ATOM 814 N N . LEU A 1 103 ? 35.781 -3.662 -25.766 1 25.64 103 LEU A N 1
ATOM 815 C CA . LEU A 1 103 ? 35.969 -2.254 -25.422 1 25.64 103 LEU A CA 1
ATOM 816 C C . LEU A 1 103 ? 35.781 -1.373 -26.656 1 25.64 103 LEU A C 1
ATOM 818 O O . LEU A 1 103 ? 36.719 -1.242 -27.469 1 25.64 103 LEU A O 1
ATOM 822 N N . THR A 1 104 ? 34.688 -1.654 -27.531 1 24.17 104 THR A N 1
ATOM 823 C CA . THR A 1 104 ? 34.875 -0.917 -28.781 1 24.17 104 THR A CA 1
ATOM 824 C C . THR A 1 104 ? 34.906 0.585 -28.531 1 24.17 104 THR A C 1
ATOM 826 O O . THR A 1 104 ? 34.344 1.068 -27.531 1 24.17 104 THR A O 1
ATOM 829 N N . PRO A 1 105 ? 35.406 1.408 -29.609 1 24.22 105 PRO A N 1
ATOM 830 C CA . PRO A 1 105 ? 36 2.752 -29.688 1 24.22 105 PRO A CA 1
ATOM 831 C C . PRO A 1 105 ? 34.938 3.854 -29.547 1 24.22 105 PRO A C 1
ATOM 833 O O . PRO A 1 105 ? 33.75 3.627 -29.828 1 24.22 105 PRO A O 1
ATOM 836 N N . LEU A 1 106 ? 35.312 5.086 -29.25 1 24.7 106 LEU A N 1
ATOM 837 C CA . LEU A 1 106 ? 34.844 6.34 -28.672 1 24.7 106 LEU A CA 1
ATOM 838 C C . LEU A 1 106 ? 34.031 7.137 -29.688 1 24.7 106 LEU A C 1
ATOM 840 O O . LEU A 1 106 ? 33.594 8.25 -29.406 1 24.7 106 LEU A O 1
ATOM 844 N N . GLU A 1 107 ? 33.375 6.535 -30.812 1 23.97 107 GLU A N 1
ATOM 845 C CA . GLU A 1 107 ? 33.281 7.543 -31.859 1 23.97 107 GLU A CA 1
ATOM 846 C C . GLU A 1 107 ? 32.438 8.734 -31.406 1 23.97 107 GLU A C 1
ATOM 848 O O . GLU A 1 107 ? 31.641 8.617 -30.469 1 23.97 107 GLU A O 1
ATOM 853 N N . GLN A 1 108 ? 32.156 9.758 -32.406 1 26.16 108 GLN A N 1
ATOM 854 C CA . GLN A 1 108 ? 32 11.188 -32.625 1 26.16 108 GLN A CA 1
ATOM 855 C C . GLN A 1 108 ? 30.594 11.641 -32.219 1 26.16 108 GLN A C 1
ATOM 857 O O . GLN A 1 108 ? 29.625 10.906 -32.406 1 26.16 108 GLN A O 1
ATOM 862 N N . THR A 1 109 ? 30.547 12.836 -31.547 1 23.5 109 THR A N 1
ATOM 863 C CA . THR A 1 109 ? 29.625 13.602 -30.719 1 23.5 109 THR A CA 1
ATOM 864 C C . THR A 1 109 ? 28.562 14.266 -31.594 1 23.5 109 THR A C 1
ATOM 866 O O . THR A 1 109 ? 27.734 15.039 -31.094 1 23.5 109 THR A O 1
ATOM 869 N N . PRO A 1 110 ? 27.984 13.727 -32.75 1 26.06 110 PRO A N 1
ATOM 870 C CA . PRO A 1 110 ? 27.422 14.82 -33.531 1 26.06 110 PRO A CA 1
ATOM 871 C C . PRO A 1 110 ? 26.359 15.609 -32.781 1 26.06 110 PRO A C 1
ATOM 873 O O . PRO A 1 110 ? 25.766 15.086 -31.828 1 26.06 110 PRO A O 1
ATOM 876 N N . LEU A 1 111 ? 25.969 16.891 -33.344 1 23.8 111 LEU A N 1
ATOM 877 C CA . LEU A 1 111 ? 25.297 18.156 -33.062 1 23.8 111 LEU A CA 1
ATOM 878 C C . LEU A 1 111 ? 23.797 17.938 -32.844 1 23.8 111 LEU A C 1
ATOM 880 O O . LEU A 1 111 ? 23.156 17.234 -33.625 1 23.8 111 LEU A O 1
ATOM 884 N N . ALA A 1 112 ? 23.203 18.594 -31.719 1 23.34 112 ALA A N 1
ATOM 885 C CA . ALA A 1 112 ? 21.969 18.562 -30.953 1 23.34 112 ALA A CA 1
ATOM 886 C C . ALA A 1 112 ? 20.828 19.219 -31.734 1 23.34 112 ALA A C 1
ATOM 888 O O . ALA A 1 112 ? 20.391 20.328 -31.391 1 23.34 112 ALA A O 1
ATOM 889 N N . SER A 1 113 ? 20.688 19.094 -33.062 1 26.58 113 SER A N 1
ATOM 890 C CA . SER A 1 113 ? 19.578 19.875 -33.562 1 26.58 113 SER A CA 1
ATOM 891 C C . SER A 1 113 ? 18.281 19.547 -32.844 1 26.58 113 SER A C 1
ATOM 893 O O . SER A 1 113 ? 17.828 18.406 -32.875 1 26.58 113 SER A O 1
ATOM 895 N N . VAL A 1 114 ? 18 20.328 -31.828 1 24.28 114 VAL A N 1
ATOM 896 C CA . VAL A 1 114 ? 16.938 20.266 -30.828 1 24.28 114 VAL A CA 1
ATOM 897 C C . VAL A 1 114 ? 15.586 20.547 -31.484 1 24.28 114 VAL A C 1
ATOM 899 O O . VAL A 1 114 ? 15.242 21.719 -31.734 1 24.28 114 VAL A O 1
ATOM 902 N N . GLY A 1 115 ? 15.297 20.188 -32.75 1 26.48 115 GLY A N 1
ATOM 903 C CA . GLY A 1 115 ? 13.953 20.484 -33.219 1 26.48 115 GLY A CA 1
ATOM 904 C C . GLY A 1 115 ? 12.875 20.125 -32.219 1 26.48 115 GLY A C 1
ATOM 905 O O . GLY A 1 115 ? 12.922 19.047 -31.609 1 26.48 115 GLY A O 1
ATOM 906 N N . LYS A 1 116 ? 12.133 21.219 -31.703 1 28.19 116 LYS A N 1
ATOM 907 C CA . LYS A 1 116 ? 11.023 21.266 -30.75 1 28.19 116 LYS A CA 1
ATOM 908 C C . LYS A 1 116 ? 9.867 20.391 -31.219 1 28.19 116 LYS A C 1
ATOM 910 O O . LYS A 1 116 ? 9 20.844 -31.969 1 28.19 116 LYS A O 1
ATOM 915 N N . ASN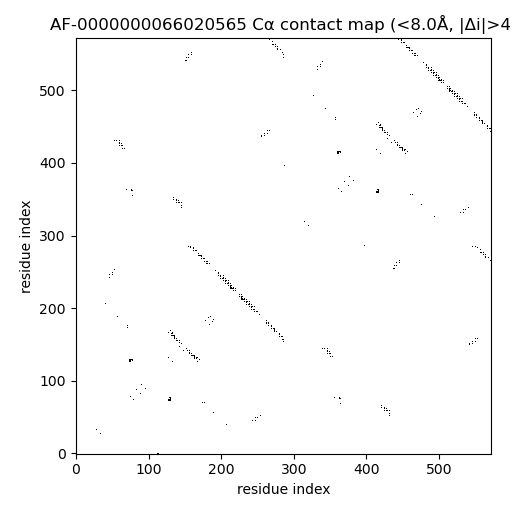 A 1 117 ? 9.93 19.344 -31.969 1 26.89 117 ASN A N 1
ATOM 916 C CA . ASN A 1 117 ? 8.75 18.547 -32.281 1 26.89 117 ASN A CA 1
ATOM 917 C C . ASN A 1 117 ? 7.906 18.297 -31.016 1 26.89 117 ASN A C 1
ATOM 919 O O . ASN A 1 117 ? 8.336 17.609 -30.094 1 26.89 117 ASN A O 1
ATOM 923 N N . LEU A 1 118 ? 7.105 19.234 -30.656 1 27.8 118 LEU A N 1
ATOM 924 C CA . LEU A 1 118 ? 5.992 19.266 -29.703 1 27.8 118 LEU A CA 1
ATOM 925 C C . LEU A 1 118 ? 5.082 18.062 -29.891 1 27.8 118 LEU A C 1
ATOM 927 O O . LEU A 1 118 ? 4.078 18.141 -30.609 1 27.8 118 LEU A O 1
ATOM 931 N N . GLU A 1 119 ? 5.398 16.984 -30.438 1 28.52 119 GLU A N 1
ATOM 932 C CA . GLU A 1 119 ? 4.523 15.812 -30.375 1 28.52 119 GLU A CA 1
ATOM 933 C C . GLU A 1 119 ? 3.803 15.734 -29.031 1 28.52 119 GLU A C 1
ATOM 935 O O . GLU A 1 119 ? 4.441 15.734 -27.984 1 28.52 119 GLU A O 1
ATOM 940 N N . GLU A 1 120 ? 2.67 16.438 -28.938 1 29.59 120 GLU A N 1
ATOM 941 C CA . GLU A 1 120 ? 1.63 16.25 -27.938 1 29.59 120 GLU A CA 1
ATOM 942 C C . GLU A 1 120 ? 1.613 14.82 -27.422 1 29.59 120 GLU A C 1
ATOM 944 O O . GLU A 1 120 ? 1.062 13.93 -28.062 1 29.59 120 GLU A O 1
ATOM 949 N N . LYS A 1 121 ? 2.6 14.305 -27.141 1 30.22 121 LYS A N 1
ATOM 950 C CA . LYS A 1 121 ? 2.695 12.977 -26.547 1 30.22 121 LYS A CA 1
ATOM 951 C C . LYS A 1 121 ? 1.563 12.734 -25.547 1 30.22 121 LYS A C 1
ATOM 953 O O . LYS A 1 121 ? 1.513 13.367 -24.5 1 30.22 121 LYS A O 1
ATOM 958 N N . GLU A 1 122 ? 0.349 12.633 -26.016 1 31.03 122 GLU A N 1
ATOM 959 C CA . GLU A 1 122 ? -0.643 11.984 -25.172 1 31.03 122 GLU A CA 1
ATOM 960 C C . GLU A 1 122 ? 0.025 11.133 -24.094 1 31.03 122 GLU A C 1
ATOM 962 O O . GLU A 1 122 ? 0.735 10.172 -24.406 1 31.03 122 GLU A O 1
ATOM 967 N N . ALA A 1 123 ? 0.634 11.695 -23.125 1 32.44 123 ALA A N 1
ATOM 968 C CA . ALA A 1 123 ? 1.243 11.07 -21.953 1 32.44 123 ALA A CA 1
ATOM 969 C C . ALA A 1 123 ? 0.617 9.711 -21.656 1 32.44 123 ALA A C 1
ATOM 971 O O . ALA A 1 123 ? -0.518 9.633 -21.188 1 32.44 123 ALA A O 1
ATOM 972 N N . ALA A 1 124 ? 0.613 8.805 -22.516 1 33.59 124 ALA A N 1
ATOM 973 C CA . ALA A 1 124 ? 0.185 7.449 -22.188 1 33.59 124 ALA A CA 1
ATOM 974 C C . ALA A 1 124 ? 0.332 7.176 -20.688 1 33.59 124 ALA A C 1
ATOM 976 O O . ALA A 1 124 ? 1.42 7.328 -20.125 1 33.59 124 ALA A O 1
ATOM 977 N N . ALA A 1 125 ? -0.708 7.398 -19.859 1 36.81 125 ALA A N 1
ATOM 978 C CA . ALA A 1 125 ? -0.806 7.152 -18.422 1 36.81 125 ALA A CA 1
ATOM 979 C C . ALA A 1 125 ? 0.155 6.051 -17.984 1 36.81 125 ALA A C 1
ATOM 981 O O . ALA A 1 125 ? 0.117 4.941 -18.516 1 36.81 125 ALA A O 1
ATOM 982 N N . LYS A 1 126 ? 1.289 6.316 -17.641 1 49.16 126 LYS A N 1
ATOM 983 C CA . LYS A 1 126 ? 2.205 5.32 -17.094 1 49.16 126 LYS A CA 1
ATOM 984 C C . LYS A 1 126 ? 1.45 4.258 -16.312 1 49.16 126 LYS A C 1
ATOM 986 O O . LYS A 1 126 ? 0.593 4.582 -15.484 1 49.16 126 LYS A O 1
ATOM 991 N N . PRO A 1 127 ? 1.356 3.178 -16.875 1 51.5 127 PRO A N 1
ATOM 992 C CA . PRO A 1 127 ? 0.622 2.143 -16.156 1 51.5 127 PRO A CA 1
ATOM 993 C C . PRO A 1 127 ? 0.841 2.217 -14.641 1 51.5 127 PRO A C 1
ATOM 995 O O . PRO A 1 127 ? 1.962 2.459 -14.188 1 51.5 127 PRO A O 1
ATOM 998 N N . SER A 1 128 ? -0.218 2.5 -13.875 1 59.81 128 SER A N 1
ATOM 999 C CA . SER A 1 128 ? -0.187 2.547 -12.414 1 59.81 128 SER A CA 1
ATOM 1000 C C . SER A 1 128 ? 0.671 1.424 -11.844 1 59.81 128 SER A C 1
ATOM 1002 O O . SER A 1 128 ? 0.626 0.292 -12.328 1 59.81 128 SER A O 1
ATOM 1004 N N . ARG A 1 129 ? 1.655 1.72 -11.117 1 78.12 129 ARG A N 1
ATOM 1005 C CA . ARG A 1 129 ? 2.678 0.802 -10.625 1 78.12 129 ARG A CA 1
ATOM 1006 C C . ARG A 1 129 ? 2.389 0.376 -9.188 1 78.12 129 ARG A C 1
ATOM 1008 O O . ARG A 1 129 ? 3.305 0.274 -8.367 1 78.12 129 ARG A O 1
ATOM 1015 N N . THR A 1 130 ? 1.013 0.189 -8.906 1 91 130 THR A N 1
ATOM 1016 C CA . THR A 1 130 ? 0.734 -0.312 -7.566 1 91 130 THR A CA 1
ATOM 1017 C C . THR A 1 130 ? 0.988 -1.814 -7.484 1 91 130 THR A C 1
ATOM 1019 O O . THR A 1 130 ? 1.119 -2.482 -8.516 1 91 130 THR A O 1
ATOM 1022 N N . LEU A 1 131 ? 1.133 -2.314 -6.34 1 94.19 131 LEU A N 1
ATOM 1023 C CA . LEU A 1 131 ? 1.248 -3.754 -6.137 1 94.19 131 LEU A CA 1
ATOM 1024 C C . LEU A 1 131 ? 0.099 -4.492 -6.816 1 94.19 131 LEU A C 1
ATOM 1026 O O . LEU A 1 131 ? 0.31 -5.531 -7.449 1 94.19 131 LEU A O 1
ATOM 1030 N N . TYR A 1 132 ? -1.127 -3.916 -6.711 1 96.69 132 TYR A N 1
ATOM 1031 C CA . TYR A 1 132 ? -2.293 -4.504 -7.359 1 96.69 132 TYR A CA 1
ATOM 1032 C C . TYR A 1 132 ? -2.092 -4.598 -8.867 1 96.69 132 TYR A C 1
ATOM 1034 O O . TYR A 1 132 ? -2.357 -5.637 -9.469 1 96.69 132 TYR A O 1
ATOM 1042 N N . ASN A 1 133 ? -1.606 -3.541 -9.398 1 95.62 133 ASN A N 1
ATOM 1043 C CA . ASN A 1 133 ? -1.376 -3.531 -10.844 1 95.62 133 ASN A CA 1
ATOM 1044 C C . ASN A 1 133 ? -0.272 -4.508 -11.242 1 95.62 133 ASN A C 1
ATOM 1046 O O . ASN A 1 133 ? -0.339 -5.129 -12.305 1 95.62 133 ASN A O 1
ATOM 1050 N N . ALA A 1 134 ? 0.742 -4.562 -10.422 1 94.19 134 ALA A N 1
ATOM 1051 C CA . ALA A 1 134 ? 1.814 -5.52 -10.68 1 94.19 134 ALA A CA 1
ATOM 1052 C C . ALA A 1 134 ? 1.289 -6.949 -10.656 1 94.19 134 ALA A C 1
ATOM 1054 O O . ALA A 1 134 ? 1.639 -7.762 -11.523 1 94.19 134 ALA A O 1
ATOM 1055 N N . ILE A 1 135 ? 0.447 -7.273 -9.703 1 97.31 135 ILE A N 1
ATOM 1056 C CA . ILE A 1 135 ? -0.156 -8.602 -9.633 1 97.31 135 ILE A CA 1
ATOM 1057 C C . ILE A 1 135 ? -1.018 -8.844 -10.867 1 97.31 135 ILE A C 1
ATOM 1059 O O . ILE A 1 135 ? -0.986 -9.93 -11.453 1 97.31 135 ILE A O 1
ATOM 1063 N N . SER A 1 136 ? -1.761 -7.812 -11.234 1 97.5 136 SER A N 1
ATOM 1064 C CA . SER A 1 136 ? -2.607 -7.91 -12.422 1 97.5 136 SER A CA 1
ATOM 1065 C C . SER A 1 136 ? -1.791 -8.273 -13.656 1 97.5 136 SER A C 1
ATOM 1067 O O . SER A 1 136 ? -2.16 -9.18 -14.406 1 97.5 136 SER A O 1
ATOM 1069 N N . ARG A 1 137 ? -0.698 -7.641 -13.812 1 96.44 137 ARG A N 1
ATOM 1070 C CA . ARG A 1 137 ? 0.148 -7.883 -14.977 1 96.44 137 ARG A CA 1
ATOM 1071 C C . ARG A 1 137 ? 0.731 -9.289 -14.945 1 96.44 137 ARG A C 1
ATOM 1073 O O . ARG A 1 137 ? 0.747 -9.984 -15.969 1 96.44 137 ARG A O 1
ATOM 1080 N N . ALA A 1 138 ? 1.227 -9.664 -13.781 1 95.88 138 ALA A N 1
ATOM 1081 C CA . ALA A 1 138 ? 1.779 -11.008 -13.641 1 95.88 138 ALA A CA 1
ATOM 1082 C C . ALA A 1 138 ? 0.724 -12.07 -13.938 1 95.88 138 ALA A C 1
ATOM 1084 O O . ALA A 1 138 ? 1.003 -13.055 -14.625 1 95.88 138 ALA A O 1
ATOM 1085 N N . ALA A 1 139 ? -0.503 -11.859 -13.461 1 97.31 139 ALA A N 1
ATOM 1086 C CA . ALA A 1 139 ? -1.596 -12.805 -13.68 1 97.31 139 ALA A CA 1
ATOM 1087 C C . ALA A 1 139 ? -2.006 -12.836 -15.148 1 97.31 139 ALA A C 1
ATOM 1089 O O . ALA A 1 139 ? -2.371 -13.891 -15.672 1 97.31 139 ALA A O 1
ATOM 1090 N N . SER A 1 140 ? -1.976 -11.688 -15.773 1 96.56 140 SER A N 1
ATOM 1091 C CA . SER A 1 140 ? -2.264 -11.633 -17.203 1 96.56 140 SER A CA 1
ATOM 1092 C C . SER A 1 140 ? -1.248 -12.445 -18 1 96.56 140 SER A C 1
ATOM 1094 O O . SER A 1 140 ? -1.621 -13.211 -18.891 1 96.56 140 SER A O 1
ATOM 1096 N N . GLU A 1 141 ? 0.028 -12.234 -17.656 1 96.25 141 GLU A N 1
ATOM 1097 C CA . GLU A 1 141 ? 1.073 -13.016 -18.312 1 96.25 141 GLU A CA 1
ATOM 1098 C C . GLU A 1 141 ? 0.902 -14.508 -18.031 1 96.25 141 GLU A C 1
ATOM 1100 O O . GLU A 1 141 ? 1.101 -15.336 -18.922 1 96.25 141 GLU A O 1
ATOM 1105 N N . ALA A 1 142 ? 0.51 -14.836 -16.828 1 96.44 142 ALA A N 1
ATOM 1106 C CA . ALA A 1 142 ? 0.248 -16.234 -16.453 1 96.44 142 ALA A CA 1
ATOM 1107 C C . ALA A 1 142 ? -0.879 -16.812 -17.312 1 96.44 142 ALA A C 1
ATOM 1109 O O . ALA A 1 142 ? -0.801 -17.969 -17.75 1 96.44 142 ALA A O 1
ATOM 1110 N N . THR A 1 143 ? -1.915 -16.031 -17.562 1 95.81 143 THR A N 1
ATOM 1111 C CA . THR A 1 143 ? -3.029 -16.438 -18.406 1 95.81 143 THR A CA 1
ATOM 1112 C C . THR A 1 143 ? -2.539 -16.812 -19.812 1 95.81 143 THR A C 1
ATOM 1114 O O . THR A 1 143 ? -2.943 -17.844 -20.359 1 95.81 143 THR A O 1
ATOM 1117 N N . THR A 1 144 ? -1.649 -16.016 -20.297 1 93 144 THR A N 1
ATOM 1118 C CA . THR A 1 144 ? -1.103 -16.25 -21.625 1 93 144 THR A CA 1
ATOM 1119 C C . THR A 1 144 ? -0.271 -17.531 -21.656 1 93 144 THR A C 1
ATOM 1121 O O . THR A 1 144 ? -0.37 -18.312 -22.594 1 93 144 THR A O 1
ATOM 1124 N N . LYS A 1 145 ? 0.502 -17.766 -20.594 1 91.5 145 LYS A N 1
ATOM 1125 C CA . LYS A 1 145 ? 1.341 -18.953 -20.516 1 91.5 145 LYS A CA 1
ATOM 1126 C C . LYS A 1 145 ? 0.49 -20.219 -20.453 1 91.5 145 LYS A C 1
ATOM 1128 O O . LYS A 1 145 ? 0.857 -21.25 -21.031 1 91.5 145 LYS A O 1
ATOM 1133 N N . MET A 1 146 ? -0.619 -20.203 -19.766 1 92.5 146 MET A N 1
ATOM 1134 C CA . MET A 1 146 ? -1.487 -21.359 -19.594 1 92.5 146 MET A CA 1
ATOM 1135 C C . MET A 1 146 ? -2.234 -21.672 -20.875 1 92.5 146 MET A C 1
ATOM 1137 O O . MET A 1 146 ? -2.584 -22.828 -21.125 1 92.5 146 MET A O 1
ATOM 1141 N N . GLY A 1 147 ? -2.34 -20.703 -21.688 1 85.94 147 GLY A N 1
ATOM 1142 C CA . GLY A 1 147 ? -3.012 -20.922 -22.969 1 85.94 147 GLY A CA 1
ATOM 1143 C C . GLY A 1 147 ? -4.523 -20.906 -22.844 1 85.94 147 GLY A C 1
ATOM 1144 O O . GLY A 1 147 ? -5.07 -21.109 -21.766 1 85.94 147 GLY A O 1
ATOM 1145 N N . ALA A 1 148 ? -5.074 -20.828 -24.016 1 78.19 148 ALA A N 1
ATOM 1146 C CA . ALA A 1 148 ? -6.531 -20.75 -24.078 1 78.19 148 ALA A CA 1
ATOM 1147 C C . ALA A 1 148 ? -7.168 -22.109 -23.844 1 78.19 148 ALA A C 1
ATOM 1149 O O . ALA A 1 148 ? -6.594 -23.141 -24.203 1 78.19 148 ALA A O 1
ATOM 1150 N N . GLY A 1 149 ? -8.266 -22.219 -23.094 1 77.75 149 GLY A N 1
ATOM 1151 C CA . GLY A 1 149 ? -9 -23.469 -22.906 1 77.75 149 GLY A CA 1
ATOM 1152 C C . GLY A 1 149 ? -8.742 -24.109 -21.562 1 77.75 149 GLY A C 1
ATOM 1153 O O . GLY A 1 149 ? -9.508 -24.984 -21.125 1 77.75 149 GLY A O 1
ATOM 1154 N N . ASN A 1 150 ? -7.609 -23.828 -20.969 1 80.44 150 ASN A N 1
ATOM 1155 C CA . ASN A 1 150 ? -7.324 -24.344 -19.641 1 80.44 150 ASN A CA 1
ATOM 1156 C C . ASN A 1 150 ? -8.133 -23.625 -18.578 1 80.44 150 ASN A C 1
ATOM 1158 O O . ASN A 1 150 ? -8.125 -22.391 -18.516 1 80.44 150 ASN A O 1
ATOM 1162 N N . PRO A 1 151 ? -8.906 -24.375 -17.812 1 81 151 PRO A N 1
ATOM 1163 C CA . PRO A 1 151 ? -9.703 -23.734 -16.766 1 81 151 PRO A CA 1
ATOM 1164 C C . PRO A 1 151 ? -8.859 -22.891 -15.812 1 81 151 PRO A C 1
ATOM 1166 O O . PRO A 1 151 ? -9.352 -21.891 -15.266 1 81 151 PRO A O 1
ATOM 1169 N N . LEU A 1 152 ? -7.676 -23.234 -15.641 1 90.88 152 LEU A N 1
ATOM 1170 C CA . LEU A 1 152 ? -6.816 -22.484 -14.742 1 90.88 152 LEU A CA 1
ATOM 1171 C C . LEU A 1 152 ? -6.406 -21.156 -15.367 1 90.88 152 LEU A C 1
ATOM 1173 O O . LEU A 1 152 ? -6.066 -20.203 -14.664 1 90.88 152 LEU A O 1
ATOM 1177 N N . SER A 1 153 ? -6.461 -21.094 -16.688 1 92.44 153 SER A N 1
ATOM 1178 C CA . SER A 1 153 ? -6.215 -19.844 -17.391 1 92.44 153 SER A CA 1
ATOM 1179 C C . SER A 1 153 ? -7.277 -18.797 -17.031 1 92.44 153 SER A C 1
ATOM 1181 O O . SER A 1 153 ? -6.961 -17.625 -16.812 1 92.44 153 SER A O 1
ATOM 1183 N N . SER A 1 154 ? -8.484 -19.234 -16.922 1 90.69 154 SER A N 1
ATOM 1184 C CA . SER A 1 154 ? -9.586 -18.344 -16.578 1 90.69 154 SER A CA 1
ATOM 1185 C C . SER A 1 154 ? -9.445 -17.812 -15.156 1 90.69 154 SER A C 1
ATOM 1187 O O . SER A 1 154 ? -9.781 -16.656 -14.883 1 90.69 154 SER A O 1
ATOM 1189 N N . ALA A 1 155 ? -8.938 -18.672 -14.289 1 93.88 155 ALA A N 1
ATOM 1190 C CA . ALA A 1 155 ? -8.734 -18.266 -12.906 1 93.88 155 ALA A CA 1
ATOM 1191 C C . ALA A 1 155 ? -7.688 -17.156 -12.812 1 93.88 155 ALA A C 1
ATOM 1193 O O . ALA A 1 155 ? -7.918 -16.125 -12.18 1 93.88 155 ALA A O 1
ATOM 1194 N N . PHE A 1 156 ? -6.57 -17.328 -13.5 1 96.38 156 PHE A N 1
ATOM 1195 C CA . PHE A 1 156 ? -5.543 -16.297 -13.547 1 96.38 156 PHE A CA 1
ATOM 1196 C C . PHE A 1 156 ? -6.078 -15.039 -14.211 1 96.38 156 PHE A C 1
ATOM 1198 O O . PHE A 1 156 ? -5.785 -13.922 -13.766 1 96.38 156 PHE A O 1
ATOM 1205 N N . GLY A 1 157 ? -6.832 -15.242 -15.242 1 95.44 157 GLY A N 1
ATOM 1206 C CA . GLY A 1 157 ? -7.426 -14.109 -15.938 1 95.44 157 GLY A CA 1
ATOM 1207 C C . GLY A 1 157 ? -8.336 -13.281 -15.055 1 95.44 157 GLY A C 1
ATOM 1208 O O . GLY A 1 157 ? -8.305 -12.047 -15.102 1 95.44 157 GLY A O 1
ATOM 1209 N N . GLN A 1 158 ? -9.141 -13.93 -14.281 1 95.62 158 GLN A N 1
ATOM 1210 C CA . GLN A 1 158 ? -10.047 -13.211 -13.383 1 95.62 158 GLN A CA 1
ATOM 1211 C C . GLN A 1 158 ? -9.266 -12.43 -12.328 1 95.62 158 GLN A C 1
ATOM 1213 O O . GLN A 1 158 ? -9.625 -11.297 -12 1 95.62 158 GLN A O 1
ATOM 1218 N N . ILE A 1 159 ? -8.266 -13.094 -11.773 1 97.12 159 ILE A N 1
ATOM 1219 C CA . ILE A 1 159 ? -7.414 -12.391 -10.82 1 97.12 159 ILE A CA 1
ATOM 1220 C C . ILE A 1 159 ? -6.836 -11.141 -11.477 1 97.12 159 ILE A C 1
ATOM 1222 O O . ILE A 1 159 ? -6.812 -10.07 -10.859 1 97.12 159 ILE A O 1
ATOM 1226 N N . SER A 1 160 ? -6.352 -11.289 -12.711 1 97.31 160 SER A N 1
ATOM 1227 C CA . SER A 1 160 ? -5.766 -10.164 -13.438 1 97.31 160 SER A CA 1
ATOM 1228 C C . SER A 1 160 ? -6.746 -9 -13.539 1 97.31 160 SER A C 1
ATOM 1230 O O . SER A 1 160 ? -6.395 -7.863 -13.227 1 97.31 160 SER A O 1
ATOM 1232 N N . VAL A 1 161 ? -7.941 -9.266 -13.859 1 97.44 161 VAL A N 1
ATOM 1233 C CA . VAL A 1 161 ? -8.953 -8.234 -14.086 1 97.44 161 VAL A CA 1
ATOM 1234 C C . VAL A 1 161 ? -9.32 -7.574 -12.758 1 97.44 161 VAL A C 1
ATOM 1236 O O . VAL A 1 161 ? -9.398 -6.348 -12.672 1 97.44 161 VAL A O 1
ATOM 1239 N N . LEU A 1 162 ? -9.547 -8.367 -11.734 1 98.12 162 LEU A N 1
ATOM 1240 C CA . LEU A 1 162 ? -9.969 -7.844 -10.438 1 98.12 162 LEU A CA 1
ATOM 1241 C C . LEU A 1 162 ? -8.859 -7.008 -9.805 1 98.12 162 LEU A C 1
ATOM 1243 O O . LEU A 1 162 ? -9.125 -5.93 -9.266 1 98.12 162 LEU A O 1
ATOM 1247 N N . GLU A 1 163 ? -7.633 -7.535 -9.93 1 97.81 163 GLU A N 1
ATOM 1248 C CA . GLU A 1 163 ? -6.508 -6.789 -9.367 1 97.81 163 GLU A CA 1
ATOM 1249 C C . GLU A 1 163 ? -6.293 -5.477 -10.125 1 97.81 163 GLU A C 1
ATOM 1251 O O . GLU A 1 163 ? -5.902 -4.473 -9.523 1 97.81 163 GLU A O 1
ATOM 1256 N N . GLU A 1 164 ? -6.484 -5.445 -11.375 1 97.19 164 GLU A N 1
ATOM 1257 C CA . GLU A 1 164 ? -6.391 -4.215 -12.164 1 97.19 164 GLU A CA 1
ATOM 1258 C C . GLU A 1 164 ? -7.418 -3.188 -11.695 1 97.19 164 GLU A C 1
ATOM 1260 O O . GLU A 1 164 ? -7.098 -2.006 -11.555 1 97.19 164 GLU A O 1
ATOM 1265 N N . LYS A 1 165 ? -8.586 -3.646 -11.461 1 97.75 165 LYS A N 1
ATOM 1266 C CA . LYS A 1 165 ? -9.641 -2.75 -10.992 1 97.75 165 LYS A CA 1
ATOM 1267 C C . LYS A 1 165 ? -9.273 -2.123 -9.648 1 97.75 165 LYS A C 1
ATOM 1269 O O . LYS A 1 165 ? -9.398 -0.91 -9.469 1 97.75 165 LYS A O 1
ATOM 1274 N N . VAL A 1 166 ? -8.844 -2.961 -8.742 1 98.38 166 VAL A N 1
ATOM 1275 C CA . VAL A 1 166 ? -8.492 -2.465 -7.418 1 98.38 166 VAL A CA 1
ATOM 1276 C C . VAL A 1 166 ? -7.309 -1.508 -7.52 1 98.38 166 VAL A C 1
ATOM 1278 O O . VAL A 1 166 ? -7.273 -0.477 -6.844 1 98.38 166 VAL A O 1
ATOM 1281 N N . GLY A 1 167 ? -6.324 -1.88 -8.359 1 97.31 167 GLY A N 1
ATOM 1282 C CA . GLY A 1 167 ? -5.195 -0.987 -8.57 1 97.31 167 GLY A CA 1
ATOM 1283 C C . GLY A 1 167 ? -5.605 0.376 -9.094 1 97.31 167 GLY A C 1
ATOM 1284 O O . GLY A 1 167 ? -5.086 1.401 -8.648 1 97.31 167 GLY A O 1
ATOM 1285 N N . ASN A 1 168 ? -6.488 0.422 -10.031 1 96.94 168 ASN A N 1
ATOM 1286 C CA . ASN A 1 168 ? -7 1.678 -10.57 1 96.94 168 ASN A CA 1
ATOM 1287 C C . ASN A 1 168 ? -7.727 2.492 -9.508 1 96.94 168 ASN A C 1
ATOM 1289 O O . ASN A 1 168 ? -7.566 3.713 -9.43 1 96.94 168 ASN A O 1
ATOM 1293 N N . LEU A 1 169 ? -8.492 1.805 -8.672 1 98.06 169 LEU A N 1
ATOM 1294 C CA . LEU A 1 169 ? -9.195 2.467 -7.582 1 98.06 169 LEU A CA 1
ATOM 1295 C C . LEU A 1 169 ? -8.219 3.045 -6.57 1 98.06 169 LEU A C 1
ATOM 1297 O O . LEU A 1 169 ? -8.445 4.129 -6.023 1 98.06 169 LEU A O 1
ATOM 1301 N N . GLN A 1 170 ? -7.156 2.309 -6.297 1 97.5 170 GLN A N 1
ATOM 1302 C CA . GLN A 1 170 ? -6.125 2.848 -5.418 1 97.5 170 GLN A CA 1
ATOM 1303 C C . GLN A 1 170 ? -5.508 4.113 -6.004 1 97.5 170 GLN A C 1
ATOM 1305 O O . GLN A 1 170 ? -5.246 5.078 -5.281 1 97.5 170 GLN A O 1
ATOM 1310 N N . GLY A 1 171 ? -5.238 4.047 -7.281 1 96.25 171 GLY A N 1
ATOM 1311 C CA . GLY A 1 171 ? -4.746 5.242 -7.949 1 96.25 171 GLY A CA 1
ATOM 1312 C C . GLY A 1 171 ? -5.66 6.438 -7.781 1 96.25 171 GLY A C 1
ATOM 1313 O O . GLY A 1 171 ? -5.195 7.559 -7.562 1 96.25 171 GLY A O 1
ATOM 1314 N N . GLU A 1 172 ? -6.914 6.211 -7.875 1 97.44 172 GLU A N 1
ATOM 1315 C CA . GLU A 1 172 ? -7.902 7.27 -7.668 1 97.44 172 GLU A CA 1
ATOM 1316 C C . GLU A 1 172 ? -7.863 7.789 -6.234 1 97.44 172 GLU A C 1
ATOM 1318 O O . GLU A 1 172 ? -7.926 9 -6.008 1 97.44 172 GLU A O 1
ATOM 1323 N N . ARG A 1 173 ? -7.785 6.855 -5.309 1 97.75 173 ARG A N 1
ATOM 1324 C CA . ARG A 1 173 ? -7.672 7.23 -3.902 1 97.75 173 ARG A CA 1
ATOM 1325 C C . ARG A 1 173 ? -6.457 8.125 -3.67 1 97.75 173 ARG A C 1
ATOM 1327 O O . ARG A 1 173 ? -6.562 9.172 -3.025 1 97.75 173 ARG A O 1
ATOM 1334 N N . ASP A 1 174 ? -5.34 7.691 -4.199 1 97.31 174 ASP A N 1
ATOM 1335 C CA . ASP A 1 174 ? -4.09 8.422 -4.004 1 97.31 174 ASP A CA 1
ATOM 1336 C C . ASP A 1 174 ? -4.168 9.82 -4.609 1 97.31 174 ASP A C 1
ATOM 1338 O O . ASP A 1 174 ? -3.732 10.789 -3.994 1 97.31 174 ASP A O 1
ATOM 1342 N N . SER A 1 175 ? -4.734 9.898 -5.785 1 97.62 175 SER A N 1
ATOM 1343 C CA . SER A 1 175 ? -4.902 11.188 -6.449 1 97.62 175 SER A CA 1
ATOM 1344 C C . SER A 1 175 ? -5.828 12.102 -5.652 1 97.62 175 SER A C 1
ATOM 1346 O O . SER A 1 175 ? -5.562 13.297 -5.516 1 97.62 175 SER A O 1
ATOM 1348 N N . ALA A 1 176 ? -6.887 11.547 -5.133 1 98.5 176 ALA A N 1
ATOM 1349 C CA . ALA A 1 176 ? -7.852 12.32 -4.355 1 98.5 176 ALA A CA 1
ATOM 1350 C C . ALA A 1 176 ? -7.23 12.82 -3.055 1 98.5 176 ALA A C 1
ATOM 1352 O O . ALA A 1 176 ? -7.422 13.984 -2.678 1 98.5 176 ALA A O 1
ATOM 1353 N N . ILE A 1 177 ? -6.5 11.969 -2.377 1 98.56 177 ILE A N 1
ATOM 1354 C CA . ILE A 1 177 ? -5.828 12.359 -1.142 1 98.56 177 ILE A CA 1
ATOM 1355 C C . ILE A 1 177 ? -4.809 13.453 -1.436 1 98.56 177 ILE A C 1
ATOM 1357 O O . ILE A 1 177 ? -4.719 14.438 -0.698 1 98.56 177 ILE A O 1
ATOM 1361 N N . SER A 1 178 ? -4.039 13.289 -2.488 1 98.06 178 SER A N 1
ATOM 1362 C CA . SER A 1 178 ? -3.059 14.289 -2.881 1 98.06 178 SER A CA 1
ATOM 1363 C C . SER A 1 178 ? -3.723 15.641 -3.133 1 98.06 178 SER A C 1
ATOM 1365 O O . SER A 1 178 ? -3.264 16.672 -2.631 1 98.06 178 SER A O 1
ATOM 1367 N N . LYS A 1 179 ? -4.832 15.633 -3.793 1 98.38 179 LYS A N 1
ATOM 1368 C CA . LYS A 1 179 ? -5.523 16.859 -4.191 1 98.38 179 LYS A CA 1
ATOM 1369 C C . LYS A 1 179 ? -6.246 17.484 -3.008 1 98.38 179 LYS A C 1
ATOM 1371 O O . LYS A 1 179 ? -6.156 18.703 -2.793 1 98.38 179 LYS A O 1
ATOM 1376 N N . ASN A 1 180 ? -6.934 16.703 -2.229 1 98.19 180 ASN A N 1
ATOM 1377 C CA . ASN A 1 180 ? -7.859 17.219 -1.222 1 98.19 180 ASN A CA 1
ATOM 1378 C C . ASN A 1 180 ? -7.148 17.5 0.1 1 98.19 180 ASN A C 1
ATOM 1380 O O . ASN A 1 180 ? -7.648 18.266 0.927 1 98.19 180 ASN A O 1
ATOM 1384 N N . PHE A 1 181 ? -6.004 16.891 0.3 1 98.56 181 PHE A N 1
ATOM 1385 C CA . PHE A 1 181 ? -5.305 17.094 1.562 1 98.56 181 PHE A CA 1
ATOM 1386 C C . PHE A 1 181 ? -3.92 17.688 1.324 1 98.56 181 PHE A C 1
ATOM 1388 O O . PHE A 1 181 ? -3.639 18.812 1.739 1 98.56 181 PHE A O 1
ATOM 1395 N N . CYS A 1 182 ? -3.066 16.938 0.6 1 97.94 182 CYS A N 1
ATOM 1396 C CA . CYS A 1 182 ? -1.66 17.312 0.49 1 97.94 182 CYS A CA 1
ATOM 1397 C C . CYS A 1 182 ? -1.506 18.672 -0.179 1 97.94 182 CYS A C 1
ATOM 1399 O O . CYS A 1 182 ? -0.831 19.547 0.352 1 97.94 182 CYS A O 1
ATOM 1401 N N . GLU A 1 183 ? -2.146 18.859 -1.278 1 98.12 183 GLU A N 1
ATOM 1402 C CA . GLU A 1 183 ? -2.043 20.109 -2.02 1 98.12 183 GLU A CA 1
ATOM 1403 C C . GLU A 1 183 ? -2.646 21.266 -1.232 1 98.12 183 GLU A C 1
ATOM 1405 O O . GLU A 1 183 ? -2.129 22.391 -1.268 1 98.12 183 GLU A O 1
ATOM 1410 N N . GLN A 1 184 ? -3.744 21.031 -0.526 1 97.88 184 GLN A N 1
ATOM 1411 C CA . GLN A 1 184 ? -4.391 22.062 0.271 1 97.88 184 GLN A CA 1
ATOM 1412 C C . GLN A 1 184 ? -3.494 22.516 1.418 1 97.88 184 GLN A C 1
ATOM 1414 O O . GLN A 1 184 ? -3.365 23.719 1.674 1 97.88 184 GLN A O 1
ATOM 1419 N N . VAL A 1 185 ? -2.85 21.594 2.072 1 97.88 185 VAL A N 1
ATOM 1420 C CA . VAL A 1 185 ? -1.95 21.938 3.166 1 97.88 185 VAL A CA 1
ATOM 1421 C C . VAL A 1 185 ? -0.767 22.734 2.631 1 97.88 185 VAL A C 1
ATOM 1423 O O . VAL A 1 185 ? -0.418 23.781 3.182 1 97.88 185 VAL A O 1
ATOM 1426 N N . ARG A 1 186 ? -0.244 22.344 1.518 1 96.94 186 ARG A N 1
ATOM 1427 C CA . ARG A 1 186 ? 0.942 22.984 0.949 1 96.94 186 ARG A CA 1
ATOM 1428 C C . ARG A 1 186 ? 0.609 24.359 0.378 1 96.94 186 ARG A C 1
ATOM 1430 O O . ARG A 1 186 ? 1.344 25.312 0.601 1 96.94 186 ARG A O 1
ATOM 1437 N N . ALA A 1 187 ? -0.512 24.438 -0.291 1 96.25 187 ALA A N 1
ATOM 1438 C CA . ALA A 1 187 ? -0.81 25.641 -1.068 1 96.25 187 ALA A CA 1
ATOM 1439 C C . ALA A 1 187 ? -1.564 26.672 -0.227 1 96.25 187 ALA A C 1
ATOM 1441 O O . ALA A 1 187 ? -1.472 27.875 -0.475 1 96.25 187 ALA A O 1
ATOM 1442 N N . VAL A 1 188 ? -2.248 26.219 0.773 1 96.5 188 VAL A N 1
ATOM 1443 C CA . VAL A 1 188 ? -3.088 27.141 1.529 1 96.5 188 VAL A CA 1
ATOM 1444 C C . VAL A 1 188 ? -2.502 27.359 2.924 1 96.5 188 VAL A C 1
ATOM 1446 O O . VAL A 1 188 ? -2.244 28.484 3.332 1 96.5 188 VAL A O 1
ATOM 1449 N N . LEU A 1 189 ? -2.188 26.312 3.652 1 97.5 189 LEU A N 1
ATOM 1450 C CA . LEU A 1 189 ? -1.815 26.438 5.059 1 97.5 189 LEU A CA 1
ATOM 1451 C C . LEU A 1 189 ? -0.363 26.875 5.203 1 97.5 189 LEU A C 1
ATOM 1453 O O . LEU A 1 189 ? -0.052 27.75 6.012 1 97.5 189 LEU A O 1
ATOM 1457 N N . TYR A 1 190 ? 0.494 26.297 4.418 1 96.56 190 TYR A N 1
ATOM 1458 C CA . TYR A 1 190 ? 1.911 26.594 4.609 1 96.56 190 TYR A CA 1
ATOM 1459 C C . TYR A 1 190 ? 2.213 28.062 4.332 1 96.56 190 TYR A C 1
ATOM 1461 O O . TYR A 1 190 ? 2.916 28.703 5.109 1 96.56 190 TYR A O 1
ATOM 1469 N N . PRO A 1 191 ? 1.663 28.672 3.248 1 97.69 191 PRO A N 1
ATOM 1470 C CA . PRO A 1 191 ? 1.854 30.109 3.078 1 97.69 191 PRO A CA 1
ATOM 1471 C C . PRO A 1 191 ? 1.289 30.922 4.242 1 97.69 191 PRO A C 1
ATOM 1473 O O . PRO A 1 191 ? 1.863 31.953 4.625 1 97.69 191 PRO A O 1
ATOM 1476 N N . ARG A 1 192 ? 0.182 30.5 4.809 1 97.88 192 ARG A N 1
ATOM 1477 C CA . ARG A 1 192 ? -0.417 31.188 5.941 1 97.88 192 ARG A CA 1
ATOM 1478 C C . ARG A 1 192 ? 0.451 31.062 7.188 1 97.88 192 ARG A C 1
ATOM 1480 O O . ARG A 1 192 ? 0.544 31.984 7.992 1 97.88 192 ARG A O 1
ATOM 1487 N N . PHE A 1 193 ? 1.072 29.922 7.34 1 97.75 193 PHE A N 1
ATOM 1488 C CA . PHE A 1 193 ? 2.012 29.75 8.438 1 97.75 193 PHE A CA 1
ATOM 1489 C C . PHE A 1 193 ? 3.205 30.688 8.289 1 97.75 193 PHE A C 1
ATOM 1491 O O . PHE A 1 193 ? 3.699 31.25 9.273 1 97.75 193 PHE A O 1
ATOM 1498 N N . ALA A 1 194 ? 3.672 30.844 7.109 1 97.5 194 ALA A N 1
ATOM 1499 C CA . ALA A 1 194 ? 4.77 31.766 6.852 1 97.5 194 ALA A CA 1
ATOM 1500 C C . ALA A 1 194 ? 4.363 33.188 7.172 1 97.5 194 ALA A C 1
ATOM 1502 O O . ALA A 1 194 ? 5.137 33.969 7.766 1 97.5 194 ALA A O 1
ATOM 1503 N N . GLU A 1 195 ? 3.145 33.531 6.785 1 98.19 195 GLU A N 1
ATOM 1504 C CA . GLU A 1 195 ? 2.615 34.875 7.121 1 98.19 195 GLU A CA 1
ATOM 1505 C C . GLU A 1 195 ? 2.502 35.031 8.633 1 98.19 195 GLU A C 1
ATOM 1507 O O . GLU A 1 195 ? 2.809 36.125 9.164 1 98.19 195 GLU A O 1
ATOM 1512 N N . ALA A 1 196 ? 2.053 34 9.305 1 98.38 196 ALA A N 1
ATOM 1513 C CA . ALA A 1 196 ? 1.934 34.031 10.758 1 98.38 196 ALA A CA 1
ATOM 1514 C C . ALA A 1 196 ? 3.285 34.312 11.414 1 98.38 196 ALA A C 1
ATOM 1516 O O . ALA A 1 196 ? 3.365 35.062 12.391 1 98.38 196 ALA A O 1
ATOM 1517 N N . HIS A 1 197 ? 4.273 33.75 10.867 1 96.31 197 HIS A N 1
ATOM 1518 C CA . HIS A 1 197 ? 5.617 33.969 11.383 1 96.31 197 HIS A CA 1
ATOM 1519 C C . HIS A 1 197 ? 6.016 35.438 11.227 1 96.31 197 HIS A C 1
ATOM 1521 O O . HIS A 1 197 ? 6.617 36.031 12.133 1 96.31 197 HIS A O 1
ATOM 1527 N N . ARG A 1 198 ? 5.633 36.125 10.172 1 97.88 198 ARG A N 1
ATOM 1528 C CA . ARG A 1 198 ? 5.973 37.531 9.898 1 97.88 198 ARG A CA 1
ATOM 1529 C C . ARG A 1 198 ? 5.223 38.469 10.844 1 97.88 198 ARG A C 1
ATOM 1531 O O . ARG A 1 198 ? 5.801 39.406 11.367 1 97.88 198 ARG A O 1
ATOM 1538 N N . VAL A 1 199 ? 3.967 38.125 10.992 1 98.19 199 VAL A N 1
ATOM 1539 C CA . VAL A 1 199 ? 3.174 39 11.844 1 98.19 199 VAL A CA 1
ATOM 1540 C C . VAL A 1 199 ? 3.619 38.844 13.297 1 98.19 199 VAL A C 1
ATOM 1542 O O . VAL A 1 199 ? 3.59 39.812 14.062 1 98.19 199 VAL A O 1
ATOM 1545 N N . LYS A 1 200 ? 3.982 37.656 13.68 1 97.81 200 LYS A N 1
ATOM 1546 C CA . LYS A 1 200 ? 4.555 37.469 15.008 1 97.81 200 LYS A CA 1
ATOM 1547 C C . LYS A 1 200 ? 5.789 38.344 15.219 1 97.81 200 LYS A C 1
ATOM 1549 O O . LYS A 1 200 ? 5.93 39 16.25 1 97.81 200 LYS A O 1
ATOM 1554 N N . ALA A 1 201 ? 6.672 38.406 14.266 1 96.94 201 ALA A N 1
ATOM 1555 C CA . ALA A 1 201 ? 7.875 39.25 14.312 1 96.94 201 ALA A CA 1
ATOM 1556 C C . ALA A 1 201 ? 7.523 40.719 14.406 1 96.94 201 ALA A C 1
ATOM 1558 O O . ALA A 1 201 ? 8.172 41.469 15.141 1 96.94 201 ALA A O 1
ATOM 1559 N N . ASP A 1 202 ? 6.516 41.094 13.68 1 97.88 202 ASP A N 1
ATOM 1560 C CA . ASP A 1 202 ? 6.07 42.469 13.695 1 97.88 202 ASP A CA 1
ATOM 1561 C C . ASP A 1 202 ? 5.574 42.875 15.078 1 97.88 202 ASP A C 1
ATOM 1563 O O . ASP A 1 202 ? 5.871 43.969 15.555 1 97.88 202 ASP A O 1
ATOM 1567 N N . VAL A 1 203 ? 4.836 41.969 15.711 1 97.62 203 VAL A N 1
ATOM 1568 C CA . VAL A 1 203 ? 4.34 42.25 17.062 1 97.62 203 VAL A CA 1
ATOM 1569 C C . VAL A 1 203 ? 5.52 42.406 18.016 1 97.62 203 VAL A C 1
ATOM 1571 O O . VAL A 1 203 ? 5.535 43.344 18.828 1 97.62 203 VAL A O 1
ATOM 1574 N N . GLN A 1 204 ? 6.441 41.594 17.859 1 95.19 204 GLN A N 1
ATOM 1575 C CA . GLN A 1 204 ? 7.609 41.656 18.734 1 95.19 204 GLN A CA 1
ATOM 1576 C C . GLN A 1 204 ? 8.375 42.969 18.5 1 95.19 204 GLN A C 1
ATOM 1578 O O . GLN A 1 204 ? 8.859 43.594 19.438 1 95.19 204 GLN A O 1
ATOM 1583 N N . ASP A 1 205 ? 8.5 43.344 17.297 1 96.19 205 ASP A N 1
ATOM 1584 C CA . ASP A 1 205 ? 9.164 44.594 16.938 1 96.19 205 ASP A CA 1
ATOM 1585 C C . ASP A 1 205 ? 8.445 45.812 17.547 1 96.19 205 ASP A C 1
ATOM 1587 O O . ASP A 1 205 ? 9.086 46.688 18.109 1 96.19 205 ASP A O 1
ATOM 1591 N N . LYS A 1 206 ? 7.125 45.781 17.391 1 96.75 206 LYS A N 1
ATOM 1592 C CA . LYS A 1 206 ? 6.336 46.844 17.953 1 96.75 206 LYS A CA 1
ATOM 1593 C C . LYS A 1 206 ? 6.418 46.875 19.469 1 96.75 206 LYS A C 1
ATOM 1595 O O . LYS A 1 206 ? 6.379 47.938 20.094 1 96.75 206 LYS A O 1
ATOM 1600 N N . ARG A 1 207 ? 6.438 45.688 20.047 1 95.44 207 ARG A N 1
ATOM 1601 C CA . ARG A 1 207 ? 6.609 45.594 21.5 1 95.44 207 ARG A CA 1
ATOM 1602 C C . ARG A 1 207 ? 7.918 46.219 21.938 1 95.44 207 ARG A C 1
ATOM 1604 O O . ARG A 1 207 ? 7.941 47 22.906 1 95.44 207 ARG A O 1
ATOM 1611 N N . LEU A 1 208 ? 8.977 45.969 21.25 1 93.38 208 LEU A N 1
ATOM 1612 C CA . LEU A 1 208 ? 10.289 46.562 21.547 1 93.38 208 LEU A CA 1
ATOM 1613 C C . LEU A 1 208 ? 10.266 48.062 21.375 1 93.38 208 LEU A C 1
ATOM 1615 O O . LEU A 1 208 ? 10.867 48.781 22.172 1 93.38 208 LEU A O 1
ATOM 1619 N N . GLN A 1 209 ? 9.617 48.531 20.375 1 94.94 209 GLN A N 1
ATOM 1620 C CA . GLN A 1 209 ? 9.508 49.969 20.125 1 94.94 209 GLN A CA 1
ATOM 1621 C C . GLN A 1 209 ? 8.789 50.688 21.266 1 94.94 209 GLN A C 1
ATOM 1623 O O . GLN A 1 209 ? 9.18 51.781 21.672 1 94.94 209 GLN A O 1
ATOM 1628 N N . LEU A 1 210 ? 7.746 50.031 21.703 1 94.69 210 LEU A N 1
ATOM 1629 C CA . LEU A 1 210 ? 7.023 50.594 22.844 1 94.69 210 LEU A CA 1
ATOM 1630 C C . LEU A 1 210 ? 7.91 50.656 24.078 1 94.69 210 LEU A C 1
ATOM 1632 O O . LEU A 1 210 ? 7.914 51.656 24.797 1 94.69 210 LEU A O 1
ATOM 1636 N N . GLU A 1 211 ? 8.641 49.625 24.297 1 91.69 211 GLU A N 1
ATOM 1637 C CA . GLU A 1 211 ? 9.547 49.594 25.438 1 91.69 211 GLU A CA 1
ATOM 1638 C C . GLU A 1 211 ? 10.586 50.688 25.344 1 91.69 211 GLU A C 1
ATOM 1640 O O . GLU A 1 211 ? 10.883 51.375 26.344 1 91.69 211 GLU A O 1
ATOM 1645 N N . MET A 1 212 ? 11.133 50.906 24.188 1 91.94 212 MET A N 1
ATOM 1646 C CA . MET A 1 212 ? 12.125 51.938 23.969 1 91.94 212 MET A CA 1
ATOM 1647 C C . MET A 1 212 ? 11.523 53.344 24.188 1 91.94 212 MET A C 1
ATOM 1649 O O . MET A 1 212 ? 12.156 54.219 24.781 1 91.94 212 MET A O 1
ATOM 1653 N N . ALA A 1 213 ? 10.281 53.469 23.703 1 93.25 213 ALA A N 1
ATOM 1654 C CA . ALA A 1 213 ? 9.594 54.75 23.875 1 93.25 213 ALA A CA 1
ATOM 1655 C C . ALA A 1 213 ? 9.359 55.031 25.359 1 93.25 213 ALA A C 1
ATOM 1657 O O . ALA A 1 213 ? 9.469 56.188 25.781 1 93.25 213 ALA A O 1
ATOM 1658 N N . LYS A 1 214 ? 9.031 54.062 26.109 1 91.94 214 LYS A N 1
ATOM 1659 C CA . LYS A 1 214 ? 8.805 54.25 27.531 1 91.94 214 LYS A CA 1
ATOM 1660 C C . LYS A 1 214 ? 10.102 54.625 28.25 1 91.94 214 LYS A C 1
ATOM 1662 O O . LYS A 1 214 ? 10.086 55.438 29.172 1 91.94 214 LYS A O 1
ATOM 1667 N N . LEU A 1 215 ? 11.203 54.062 27.875 1 89.5 215 LEU A N 1
ATOM 1668 C CA . LEU A 1 215 ? 12.508 54.375 28.438 1 89.5 215 LEU A CA 1
ATOM 1669 C C . LEU A 1 215 ? 12.883 55.812 28.156 1 89.5 215 LEU A C 1
ATOM 1671 O O . LEU A 1 215 ? 13.477 56.5 29 1 89.5 215 LEU A O 1
ATOM 1675 N N . ASP A 1 216 ? 12.539 56.312 27.016 1 90.81 216 ASP A N 1
ATOM 1676 C CA . ASP A 1 216 ? 12.836 57.656 26.594 1 90.81 216 ASP A CA 1
ATOM 1677 C C . ASP A 1 216 ? 12.086 58.688 27.469 1 90.81 216 ASP A C 1
ATOM 1679 O O . ASP A 1 216 ? 12.594 59.781 27.734 1 90.81 216 ASP A O 1
ATOM 1683 N N . VAL A 1 217 ? 10.891 58.344 27.844 1 91.19 217 VAL A N 1
ATOM 1684 C CA . VAL A 1 217 ? 10.117 59.219 28.719 1 91.19 217 VAL A CA 1
ATOM 1685 C C . VAL A 1 217 ? 10.805 59.344 30.078 1 91.19 217 VAL A C 1
ATOM 1687 O O . VAL A 1 217 ? 10.852 60.438 30.656 1 91.19 217 VAL A O 1
ATOM 1690 N N . GLU A 1 218 ? 11.312 58.219 30.562 1 88.81 218 GLU A N 1
ATOM 1691 C CA . GLU A 1 218 ? 11.961 58.188 31.875 1 88.81 218 GLU A CA 1
ATOM 1692 C C . GLU A 1 218 ? 13.211 59.062 31.875 1 88.81 218 GLU A C 1
ATOM 1694 O O . GLU A 1 218 ? 13.57 59.656 32.906 1 88.81 218 GLU A O 1
ATOM 1699 N N . SER A 1 219 ? 13.828 59.156 30.75 1 88.19 219 SER A N 1
ATOM 1700 C CA . SER A 1 219 ? 15.094 59.875 30.672 1 88.19 219 SER A CA 1
ATOM 1701 C C . SER A 1 219 ? 14.898 61.25 30.062 1 88.19 219 SER A C 1
ATOM 1703 O O . SER A 1 219 ? 15.867 62 29.859 1 88.19 219 SER A O 1
ATOM 1705 N N . ALA A 1 220 ? 13.703 61.625 29.75 1 89.19 220 ALA A N 1
ATOM 1706 C CA . ALA A 1 220 ? 13.445 62.844 28.953 1 89.19 220 ALA A CA 1
ATOM 1707 C C . ALA A 1 220 ? 13.609 64.125 29.797 1 89.19 220 ALA A C 1
ATOM 1709 O O . ALA A 1 220 ? 13.219 64.125 30.969 1 89.19 220 ALA A O 1
ATOM 1710 N N . LYS A 1 221 ? 14.227 65.188 29.219 1 92.81 221 LYS A N 1
ATOM 1711 C CA . LYS A 1 221 ? 14.25 66.5 29.812 1 92.81 221 LYS A CA 1
ATOM 1712 C C . LYS A 1 221 ? 12.867 67.125 29.766 1 92.81 221 LYS A C 1
ATOM 1714 O O . LYS A 1 221 ? 12.039 66.812 28.938 1 92.81 221 LYS A O 1
ATOM 1719 N N . PRO A 1 222 ? 12.586 68.062 30.609 1 91.75 222 PRO A N 1
ATOM 1720 C CA . PRO A 1 222 ? 11.266 68.688 30.688 1 91.75 222 PRO A CA 1
ATOM 1721 C C . PRO A 1 222 ? 10.812 69.312 29.359 1 91.75 222 PRO A C 1
ATOM 1723 O O . PRO A 1 222 ? 9.625 69.25 29.016 1 91.75 222 PRO A O 1
ATOM 1726 N N . GLU A 1 223 ? 11.812 69.688 28.531 1 93.31 223 GLU A N 1
ATOM 1727 C CA . GLU A 1 223 ? 11.469 70.312 27.266 1 93.31 223 GLU A CA 1
ATOM 1728 C C . GLU A 1 223 ? 11 69.312 26.234 1 93.31 223 GLU A C 1
ATOM 1730 O O . GLU A 1 223 ? 10.242 69.625 25.328 1 93.31 223 GLU A O 1
ATOM 1735 N N . ASN A 1 224 ? 11.375 68.062 26.484 1 93 224 ASN A N 1
ATOM 1736 C CA . ASN A 1 224 ? 11.094 67.062 25.484 1 93 224 ASN A CA 1
ATOM 1737 C C . ASN A 1 224 ? 10.062 66 26.016 1 93 224 ASN A C 1
ATOM 1739 O O . ASN A 1 224 ? 9.68 65.125 25.297 1 93 224 ASN A O 1
ATOM 1743 N N . LEU A 1 225 ? 9.578 66.25 27.156 1 92.81 225 LEU A N 1
ATOM 1744 C CA . LEU A 1 225 ? 8.742 65.25 27.844 1 92.81 225 LEU A CA 1
ATOM 1745 C C . LEU A 1 225 ? 7.43 65.062 27.109 1 92.81 225 LEU A C 1
ATOM 1747 O O . LEU A 1 225 ? 6.984 63.906 26.938 1 92.81 225 LEU A O 1
ATOM 1751 N N . GLU A 1 226 ? 6.828 66.125 26.656 1 93.06 226 GLU A N 1
ATOM 1752 C CA . GLU A 1 226 ? 5.551 66 25.953 1 93.06 226 GLU A CA 1
ATOM 1753 C C . GLU A 1 226 ? 5.711 65.25 24.656 1 93.06 226 GLU A C 1
ATOM 1755 O O . GLU A 1 226 ? 4.832 64.438 24.281 1 93.06 226 GLU A O 1
ATOM 1760 N N . HIS A 1 227 ? 6.766 65.438 23.969 1 93.81 227 HIS A N 1
ATOM 1761 C CA . HIS A 1 227 ? 7.055 64.688 22.734 1 93.81 227 HIS A CA 1
ATOM 1762 C C . HIS A 1 227 ? 7.277 63.219 23.016 1 93.81 227 HIS A C 1
ATOM 1764 O O . HIS A 1 227 ? 6.77 62.375 22.281 1 93.81 227 HIS A O 1
ATOM 1770 N N . CYS A 1 228 ? 7.973 62.875 24.047 1 93.5 228 CYS A N 1
ATOM 1771 C CA . CYS A 1 228 ? 8.25 61.469 24.406 1 93.5 228 CYS A CA 1
ATOM 1772 C C . CYS A 1 228 ? 6.969 60.75 24.797 1 93.5 228 CYS A C 1
ATOM 1774 O O . CYS A 1 228 ? 6.773 59.594 24.453 1 93.5 228 CYS A O 1
ATOM 1776 N N . LYS A 1 229 ? 6.098 61.438 25.469 1 95.06 229 LYS A N 1
ATOM 1777 C CA . LYS A 1 229 ? 4.82 60.844 25.875 1 95.06 229 LYS A CA 1
ATOM 1778 C C . LYS A 1 229 ? 3.945 60.562 24.656 1 95.06 229 LYS A C 1
ATOM 1780 O O . LYS A 1 229 ? 3.252 59.562 24.594 1 95.06 229 LYS A O 1
ATOM 1785 N N . SER A 1 230 ? 4.004 61.469 23.688 1 96.25 230 SER A N 1
ATOM 1786 C CA . SER A 1 230 ? 3.256 61.281 22.453 1 96.25 230 SER A CA 1
ATOM 1787 C C . SER A 1 230 ? 3.787 60.062 21.688 1 96.25 230 SER A C 1
ATOM 1789 O O . SER A 1 230 ? 3.014 59.312 21.062 1 96.25 230 SER A O 1
ATOM 1791 N N . ALA A 1 231 ? 5.043 59.812 21.719 1 95.69 231 ALA A N 1
ATOM 1792 C CA . ALA A 1 231 ? 5.668 58.688 21.047 1 95.69 231 ALA A CA 1
ATOM 1793 C C . ALA A 1 231 ? 5.242 57.375 21.688 1 95.69 231 ALA A C 1
ATOM 1795 O O . ALA A 1 231 ? 5.062 56.344 21 1 95.69 231 ALA A O 1
ATOM 1796 N N . VAL A 1 232 ? 5.074 57.375 22.969 1 95.19 232 VAL A N 1
ATOM 1797 C CA . VAL A 1 232 ? 4.621 56.188 23.688 1 95.19 232 VAL A CA 1
ATOM 1798 C C . VAL A 1 232 ? 3.195 55.844 23.266 1 95.19 232 VAL A C 1
ATOM 1800 O O . VAL A 1 232 ? 2.883 54.688 23.016 1 95.19 232 VAL A O 1
ATOM 1803 N N . ARG A 1 233 ? 2.348 56.875 23.156 1 97 233 ARG A N 1
ATOM 1804 C CA . ARG A 1 233 ? 0.968 56.656 22.734 1 97 233 ARG A CA 1
ATOM 1805 C C . ARG A 1 233 ? 0.914 56.094 21.312 1 97 233 ARG A C 1
ATOM 1807 O O . ARG A 1 233 ? 0.138 55.188 21.031 1 97 233 ARG A O 1
ATOM 1814 N N . SER A 1 234 ? 1.779 56.688 20.5 1 97.31 234 SER A N 1
ATOM 1815 C CA . SER A 1 234 ? 1.836 56.219 19.125 1 97.31 234 SER A CA 1
ATOM 1816 C C . SER A 1 234 ? 2.338 54.781 19.062 1 97.31 234 SER A C 1
ATOM 1818 O O . SER A 1 234 ? 1.805 53.938 18.312 1 97.31 234 SER A O 1
ATOM 1820 N N . ALA A 1 235 ? 3.328 54.406 19.812 1 96.44 235 ALA A N 1
ATOM 1821 C CA . ALA A 1 235 ? 3.885 53.062 19.844 1 96.44 235 ALA A CA 1
ATOM 1822 C C . ALA A 1 235 ? 2.871 52.062 20.406 1 96.44 235 ALA A C 1
ATOM 1824 O O . ALA A 1 235 ? 2.818 50.906 19.969 1 96.44 235 ALA A O 1
ATOM 1825 N N . GLU A 1 236 ? 2.107 52.5 21.375 1 96.44 236 GLU A N 1
ATOM 1826 C CA . GLU A 1 236 ? 1.052 51.656 21.938 1 96.44 236 GLU A CA 1
ATOM 1827 C C . GLU A 1 236 ? -0.013 51.344 20.891 1 96.44 236 GLU A C 1
ATOM 1829 O O . GLU A 1 236 ? -0.466 50.188 20.781 1 96.44 236 GLU A O 1
ATOM 1834 N N . ASP A 1 237 ? -0.339 52.375 20.141 1 97.62 237 ASP A N 1
ATOM 1835 C CA . ASP A 1 237 ? -1.322 52.188 19.078 1 97.62 237 ASP A CA 1
ATOM 1836 C C . ASP A 1 237 ? -0.804 51.219 18.016 1 97.62 237 ASP A C 1
ATOM 1838 O O . ASP A 1 237 ? -1.558 50.375 17.516 1 97.62 237 ASP A O 1
ATOM 1842 N N . GLU A 1 238 ? 0.429 51.344 17.734 1 98.06 238 GLU A N 1
ATOM 1843 C CA . GLU A 1 238 ? 1.033 50.469 16.719 1 98.06 238 GLU A CA 1
ATOM 1844 C C . GLU A 1 238 ? 1.092 49.031 17.203 1 98.06 238 GLU A C 1
ATOM 1846 O O . GLU A 1 238 ? 0.83 48.094 16.438 1 98.06 238 GLU A O 1
ATOM 1851 N N . LEU A 1 239 ? 1.428 48.781 18.453 1 97.62 239 LEU A N 1
ATOM 1852 C CA . LEU A 1 239 ? 1.46 47.438 19.016 1 97.62 239 LEU A CA 1
ATOM 1853 C C . LEU A 1 239 ? 0.065 46.844 19.031 1 97.62 239 LEU A C 1
ATOM 1855 O O . LEU A 1 239 ? -0.117 45.688 18.625 1 97.62 239 LEU A O 1
ATOM 1859 N N . ASN A 1 240 ? -0.92 47.656 19.516 1 97.56 240 ASN A N 1
ATOM 1860 C CA . ASN A 1 240 ? -2.295 47.156 19.531 1 97.56 240 ASN A CA 1
ATOM 1861 C C . ASN A 1 240 ? -2.787 46.812 18.141 1 97.56 240 ASN A C 1
ATOM 1863 O O . ASN A 1 240 ? -3.471 45.781 17.969 1 97.56 240 ASN A O 1
ATOM 1867 N N . GLY A 1 241 ? -2.383 47.656 17.188 1 98.12 241 GLY A N 1
ATOM 1868 C CA . GLY A 1 241 ? -2.74 47.344 15.805 1 98.12 241 GLY A CA 1
ATOM 1869 C C . GLY A 1 241 ? -2.109 46.062 15.297 1 98.12 241 GLY A C 1
ATOM 1870 O O . GLY A 1 241 ? -2.773 45.25 14.641 1 98.12 241 GLY A O 1
ATOM 1871 N N . ALA A 1 242 ? -0.846 45.844 15.578 1 98.19 242 ALA A N 1
ATOM 1872 C CA . ALA A 1 242 ? -0.13 44.656 15.156 1 98.19 242 ALA A CA 1
ATOM 1873 C C . ALA A 1 242 ? -0.718 43.406 15.805 1 98.19 242 ALA A C 1
ATOM 1875 O O . ALA A 1 242 ? -0.853 42.344 15.164 1 98.19 242 ALA A O 1
ATOM 1876 N N . ILE A 1 243 ? -1.072 43.5 17.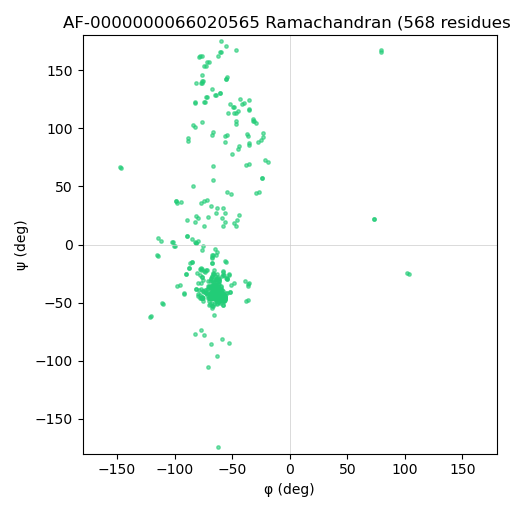078 1 98.19 243 ILE A N 1
ATOM 1877 C CA . ILE A 1 243 ? -1.645 42.375 17.812 1 98.19 243 ILE A CA 1
ATOM 1878 C C . ILE A 1 243 ? -2.994 42 17.203 1 98.19 243 ILE A C 1
ATOM 1880 O O . ILE A 1 243 ? -3.273 40.812 17 1 98.19 243 ILE A O 1
ATOM 1884 N N . GLU A 1 244 ? -3.783 43.031 16.906 1 98.06 244 GLU A N 1
ATOM 1885 C CA . GLU A 1 244 ? -5.102 42.75 16.328 1 98.06 244 GLU A CA 1
ATOM 1886 C C . GLU A 1 244 ? -4.984 42.094 14.961 1 98.06 244 GLU A C 1
ATOM 1888 O O . GLU A 1 244 ? -5.727 41.156 14.648 1 98.06 244 GLU A O 1
ATOM 1893 N N . HIS A 1 245 ? -4.09 42.562 14.164 1 98.31 245 HIS A N 1
ATOM 1894 C CA . HIS A 1 245 ? -3.848 41.969 12.852 1 98.31 245 HIS A CA 1
ATOM 1895 C C . HIS A 1 245 ? -3.412 40.531 12.977 1 98.31 245 HIS A C 1
ATOM 1897 O O . HIS A 1 245 ? -3.912 39.656 12.25 1 98.31 245 HIS A O 1
ATOM 1903 N N . ALA A 1 246 ? -2.535 40.219 13.836 1 98.62 246 ALA A N 1
ATOM 1904 C CA . ALA A 1 246 ? -2.039 38.875 14.055 1 98.62 246 ALA A CA 1
ATOM 1905 C C . ALA A 1 246 ? -3.16 37.938 14.508 1 98.62 246 ALA A C 1
ATOM 1907 O O . ALA A 1 246 ? -3.291 36.812 14.008 1 98.62 246 ALA A O 1
ATOM 1908 N N . LYS A 1 247 ? -3.965 38.438 15.445 1 98.31 247 LYS A N 1
ATOM 1909 C CA . LYS A 1 247 ? -5.051 37.594 15.977 1 98.31 247 LYS A CA 1
ATOM 1910 C C . LYS A 1 247 ? -6.02 37.188 14.875 1 98.31 247 LYS A C 1
ATOM 1912 O O . LYS A 1 247 ? -6.488 36.062 14.844 1 98.31 247 LYS A O 1
ATOM 1917 N N . ILE A 1 248 ? -6.301 38.156 13.977 1 98.12 248 ILE A N 1
ATOM 1918 C CA . ILE A 1 248 ? -7.207 37.875 12.875 1 98.12 248 ILE A CA 1
ATOM 1919 C C . ILE A 1 248 ? -6.637 36.75 12.008 1 98.12 248 ILE A C 1
ATOM 1921 O O . ILE A 1 248 ? -7.344 35.812 11.656 1 98.12 248 ILE A O 1
ATOM 1925 N N . LEU A 1 249 ? -5.355 36.875 11.695 1 98.31 249 LEU A N 1
ATOM 1926 C CA . LEU A 1 249 ? -4.707 35.844 10.867 1 98.31 249 LEU A CA 1
ATOM 1927 C C . LEU A 1 249 ? -4.676 34.5 11.586 1 98.31 249 LEU A C 1
ATOM 1929 O O . LEU A 1 249 ? -4.949 33.469 10.977 1 98.31 249 LEU A O 1
ATOM 1933 N N . TYR A 1 250 ? -4.336 34.5 12.875 1 98.12 250 TYR A N 1
ATOM 1934 C CA . TYR A 1 250 ? -4.246 33.281 13.656 1 98.12 250 TYR A CA 1
ATOM 1935 C C . TYR A 1 250 ? -5.59 32.562 13.688 1 98.12 250 TYR A C 1
ATOM 1937 O O . TYR A 1 250 ? -5.652 31.328 13.508 1 98.12 250 TYR A O 1
ATOM 1945 N N . GLU A 1 251 ? -6.672 33.312 13.875 1 97.19 251 GLU A N 1
ATOM 1946 C CA . GLU A 1 251 ? -8.008 32.75 13.914 1 97.19 251 GLU A CA 1
ATOM 1947 C C . GLU A 1 251 ? -8.375 32.125 12.562 1 97.19 251 GLU A C 1
ATOM 1949 O O . GLU A 1 251 ? -9.055 31.094 12.516 1 97.19 251 GLU A O 1
ATOM 1954 N N . GLN A 1 252 ? -7.906 32.719 11.523 1 97.56 252 GLN A N 1
ATOM 1955 C CA . GLN A 1 252 ? -8.156 32.188 10.195 1 97.56 252 GLN A CA 1
ATOM 1956 C C . GLN A 1 252 ? -7.441 30.844 10 1 97.56 252 GLN A C 1
ATOM 1958 O O . GLN A 1 252 ? -8.016 29.906 9.453 1 97.56 252 GLN A O 1
ATOM 1963 N N . ILE A 1 253 ? -6.254 30.828 10.422 1 97.75 253 ILE A N 1
ATOM 1964 C CA . ILE A 1 253 ? -5.449 29.625 10.289 1 97.75 253 ILE A CA 1
ATOM 1965 C C . ILE A 1 253 ? -6.062 28.5 11.125 1 97.75 253 ILE A C 1
ATOM 1967 O O . ILE A 1 253 ? -6.102 27.344 10.695 1 97.75 253 ILE A O 1
ATOM 1971 N N . LEU A 1 254 ? -6.609 28.844 12.297 1 96.44 254 LEU A N 1
ATOM 1972 C CA . LEU A 1 254 ? -7.102 27.875 13.266 1 96.44 254 LEU A CA 1
ATOM 1973 C C . LEU A 1 254 ? -8.562 27.547 13.008 1 96.44 254 LEU A C 1
ATOM 1975 O O . LEU A 1 254 ? -9.211 26.875 13.82 1 96.44 254 LEU A O 1
ATOM 1979 N N . ASN A 1 255 ? -9.07 28.047 11.906 1 95.5 255 ASN A N 1
ATOM 1980 C CA . ASN A 1 255 ? -10.469 27.766 11.594 1 95.5 255 ASN A CA 1
ATOM 1981 C C . ASN A 1 255 ? -10.781 26.266 11.727 1 95.5 255 ASN A C 1
ATOM 1983 O O . ASN A 1 255 ? -10.258 25.453 10.977 1 95.5 255 ASN A O 1
ATOM 1987 N N . LYS A 1 256 ? -11.656 25.984 12.609 1 93.19 256 LYS A N 1
ATOM 1988 C CA . LYS A 1 256 ? -11.945 24.609 12.984 1 93.19 256 LYS A CA 1
ATOM 1989 C C . LYS A 1 256 ? -12.562 23.844 11.82 1 93.19 256 LYS A C 1
ATOM 1991 O O . LYS A 1 256 ? -12.188 22.688 11.547 1 93.19 256 LYS A O 1
ATOM 1996 N N . ASP A 1 257 ? -13.508 24.406 11.148 1 94.25 257 ASP A N 1
ATOM 1997 C CA . ASP A 1 257 ? -14.211 23.734 10.062 1 94.25 257 ASP A CA 1
ATOM 1998 C C . ASP A 1 257 ? -13.258 23.391 8.922 1 94.25 257 ASP A C 1
ATOM 2000 O O . ASP A 1 257 ? -13.273 22.281 8.406 1 94.25 257 ASP A O 1
ATOM 2004 N N . TYR A 1 258 ? -12.438 24.328 8.555 1 96.06 258 TYR A N 1
ATOM 2005 C CA . TYR A 1 258 ? -11.508 24.125 7.453 1 96.06 258 TYR A CA 1
ATOM 2006 C C . TYR A 1 258 ? -10.523 23.016 7.773 1 96.06 258 TYR A C 1
ATOM 2008 O O . TYR A 1 258 ? -10.336 22.094 6.969 1 96.06 258 TYR A O 1
ATOM 2016 N N . ASN A 1 259 ? -9.922 23.109 8.914 1 96.75 259 ASN A N 1
ATOM 2017 C CA . ASN A 1 259 ? -8.922 22.125 9.297 1 96.75 259 ASN A CA 1
ATOM 2018 C C . ASN A 1 259 ? -9.539 20.734 9.477 1 96.75 259 ASN A C 1
ATOM 2020 O O . ASN A 1 259 ? -8.961 19.734 9.062 1 96.75 259 ASN A O 1
ATOM 2024 N N . THR A 1 260 ? -10.719 20.656 10.062 1 95.69 260 THR A N 1
ATOM 2025 C CA . THR A 1 260 ? -11.391 19.375 10.25 1 95.69 260 THR A CA 1
ATOM 2026 C C . THR A 1 260 ? -11.758 18.766 8.906 1 95.69 260 THR A C 1
ATOM 2028 O O . THR A 1 260 ? -11.633 17.547 8.719 1 95.69 260 THR A O 1
ATOM 2031 N N . ASP A 1 261 ? -12.234 19.594 8.008 1 96 261 ASP A N 1
ATOM 2032 C CA . ASP A 1 261 ? -12.586 19.094 6.676 1 96 261 ASP A CA 1
ATOM 2033 C C . ASP A 1 261 ? -11.359 18.547 5.961 1 96 261 ASP A C 1
ATOM 2035 O O . ASP A 1 261 ? -11.453 17.531 5.262 1 96 261 ASP A O 1
ATOM 2039 N N . LEU A 1 262 ? -10.258 19.203 6.109 1 96.75 262 LEU A N 1
ATOM 2040 C CA . LEU A 1 262 ? -9.008 18.75 5.508 1 96.75 262 LEU A CA 1
ATOM 2041 C C . LEU A 1 262 ? -8.609 17.391 6.051 1 96.75 262 LEU A C 1
ATOM 2043 O O . LEU A 1 262 ? -8.32 16.469 5.277 1 96.75 262 LEU A O 1
ATOM 2047 N N . LEU A 1 263 ? -8.672 17.281 7.301 1 96.62 263 LEU A N 1
ATOM 2048 C CA . LEU A 1 263 ? -8.305 16.031 7.945 1 96.62 263 LEU A CA 1
ATOM 2049 C C . 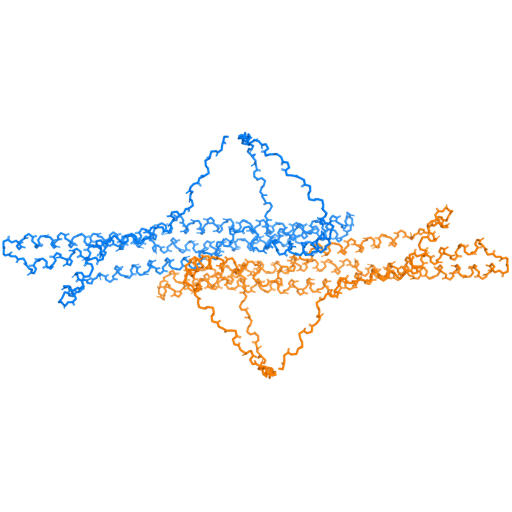LEU A 1 263 ? -9.305 14.922 7.602 1 96.62 263 LEU A C 1
ATOM 2051 O O . LEU A 1 263 ? -8.906 13.789 7.316 1 96.62 263 LEU A O 1
ATOM 2055 N N . ARG A 1 264 ? -10.57 15.242 7.59 1 96.44 264 ARG A N 1
ATOM 2056 C CA . ARG A 1 264 ? -11.633 14.297 7.262 1 96.44 264 ARG A CA 1
ATOM 2057 C C . ARG A 1 264 ? -11.469 13.766 5.84 1 96.44 264 ARG A C 1
ATOM 2059 O O . ARG A 1 264 ? -11.797 12.617 5.562 1 96.44 264 ARG A O 1
ATOM 2066 N N . SER A 1 265 ? -10.945 14.57 4.984 1 97.75 265 SER A N 1
ATOM 2067 C CA . SER A 1 265 ? -10.812 14.18 3.586 1 97.75 265 SER A CA 1
ATOM 2068 C C . SER A 1 265 ? -9.898 12.969 3.438 1 97.75 265 SER A C 1
ATOM 2070 O O . SER A 1 265 ? -10.086 12.148 2.535 1 97.75 265 SER A O 1
ATOM 2072 N N . ILE A 1 266 ? -8.859 12.844 4.293 1 98 266 ILE A N 1
ATOM 2073 C CA . ILE A 1 266 ? -7.984 11.68 4.266 1 98 266 ILE A CA 1
ATOM 2074 C C . ILE A 1 266 ? -8.805 10.406 4.445 1 98 266 ILE A C 1
ATOM 2076 O O . ILE A 1 266 ? -8.711 9.477 3.643 1 98 266 ILE A O 1
ATOM 2080 N N . ILE A 1 267 ? -9.688 10.414 5.426 1 98.12 267 ILE A N 1
ATOM 2081 C CA . ILE A 1 267 ? -10.461 9.234 5.809 1 98.12 267 ILE A CA 1
ATOM 2082 C C . ILE A 1 267 ? -11.562 8.984 4.781 1 98.12 267 ILE A C 1
ATOM 2084 O O . ILE A 1 267 ? -11.805 7.836 4.391 1 98.12 267 ILE A O 1
ATOM 2088 N N . LYS A 1 268 ? -12.164 10.055 4.328 1 97.94 268 LYS A N 1
ATOM 2089 C CA . LYS A 1 268 ? -13.266 9.914 3.375 1 97.94 268 LYS A CA 1
ATOM 2090 C C . LYS A 1 268 ? -12.781 9.289 2.068 1 97.94 268 LYS A C 1
ATOM 2092 O O . LYS A 1 268 ? -13.469 8.453 1.483 1 97.94 268 LYS A O 1
ATOM 2097 N N . ASN A 1 269 ? -11.656 9.742 1.59 1 98.5 269 ASN A N 1
ATOM 2098 C CA . ASN A 1 269 ? -11.109 9.188 0.359 1 98.5 269 ASN A CA 1
ATOM 2099 C C . ASN A 1 269 ? -10.695 7.73 0.537 1 98.5 269 ASN A C 1
ATOM 2101 O O . ASN A 1 269 ? -10.875 6.918 -0.372 1 98.5 269 ASN A O 1
ATOM 2105 N N . GLN A 1 270 ? -10.188 7.348 1.669 1 98.56 270 GLN A N 1
ATOM 2106 C CA . GLN A 1 270 ? -9.867 5.953 1.967 1 98.56 270 GLN A CA 1
ATOM 2107 C C . GLN A 1 270 ? -11.133 5.109 2.066 1 98.56 270 GLN A C 1
ATOM 2109 O O . GLN A 1 270 ? -11.18 3.986 1.562 1 98.56 270 GLN A O 1
ATOM 2114 N N . LEU A 1 271 ? -12.117 5.68 2.76 1 98.56 271 LEU A N 1
ATOM 2115 C CA . LEU A 1 271 ? -13.383 4.973 2.904 1 98.56 271 LEU A CA 1
ATOM 2116 C C . LEU A 1 271 ? -13.977 4.645 1.54 1 98.56 271 LEU A C 1
ATOM 2118 O O . LEU A 1 271 ? -14.391 3.508 1.294 1 98.56 271 LEU A O 1
ATOM 2122 N N . LYS A 1 272 ? -13.977 5.645 0.688 1 98.62 272 LYS A N 1
ATOM 2123 C CA . LYS A 1 272 ? -14.508 5.426 -0.656 1 98.62 272 LYS A CA 1
ATOM 2124 C C . LYS A 1 272 ? -13.734 4.324 -1.377 1 98.62 272 LYS A C 1
ATOM 2126 O O . LYS A 1 272 ? -14.336 3.463 -2.025 1 98.62 272 LYS A O 1
ATOM 2131 N N . PHE A 1 273 ? -12.43 4.332 -1.297 1 98.69 273 PHE A N 1
ATOM 2132 C CA . PHE A 1 273 ? -11.586 3.32 -1.92 1 98.69 273 PHE A CA 1
ATOM 2133 C C . PHE A 1 273 ? -11.953 1.929 -1.415 1 98.69 273 PHE A C 1
ATOM 2135 O O . PHE A 1 273 ? -12.148 1.006 -2.209 1 98.69 273 PHE A O 1
ATOM 2142 N N . HIS A 1 274 ? -11.992 1.743 -0.151 1 98.75 274 HIS A N 1
ATOM 2143 C CA . HIS A 1 274 ? -12.234 0.422 0.416 1 98.75 274 HIS A CA 1
ATOM 2144 C C . HIS A 1 274 ? -13.641 -0.074 0.072 1 98.75 274 HIS A C 1
ATOM 2146 O O . HIS A 1 274 ? -13.836 -1.265 -0.181 1 98.75 274 HIS A O 1
ATOM 2152 N N . GLN A 1 275 ? -14.578 0.846 0.079 1 98.62 275 GLN A N 1
ATOM 2153 C CA . GLN A 1 275 ? -15.93 0.476 -0.332 1 98.62 275 GLN A CA 1
ATOM 2154 C C . GLN A 1 275 ? -15.953 0.019 -1.787 1 98.62 275 GLN A C 1
ATOM 2156 O O . GLN A 1 275 ? -16.516 -1.031 -2.104 1 98.62 275 GLN A O 1
ATOM 2161 N N . ASP A 1 276 ? -15.336 0.825 -2.648 1 98.69 276 ASP A N 1
ATOM 2162 C CA . ASP A 1 276 ? -15.32 0.516 -4.074 1 98.69 276 ASP A CA 1
ATOM 2163 C C . ASP A 1 276 ? -14.523 -0.756 -4.355 1 98.69 276 ASP A C 1
ATOM 2165 O O . ASP A 1 276 ? -14.906 -1.554 -5.219 1 98.69 276 ASP A O 1
ATOM 2169 N N . ALA A 1 277 ? -13.414 -0.928 -3.691 1 98.69 277 ALA A N 1
ATOM 2170 C CA . ALA A 1 277 ? -12.586 -2.121 -3.879 1 98.69 277 ALA A CA 1
ATOM 2171 C C . ALA A 1 277 ? -13.344 -3.377 -3.447 1 98.69 277 ALA A C 1
ATOM 2173 O O . ALA A 1 277 ? -13.289 -4.402 -4.129 1 98.69 277 ALA A O 1
ATOM 2174 N N . ALA A 1 278 ? -14.023 -3.305 -2.289 1 98.44 278 ALA A N 1
ATOM 2175 C CA . ALA A 1 278 ? -14.836 -4.434 -1.834 1 98.44 278 ALA A CA 1
ATOM 2176 C C . ALA A 1 278 ? -15.906 -4.789 -2.859 1 98.44 278 ALA A C 1
ATOM 2178 O O . ALA A 1 278 ? -16.125 -5.969 -3.154 1 98.44 278 ALA A O 1
ATOM 2179 N N . ALA A 1 279 ? -16.516 -3.771 -3.398 1 98.19 279 ALA A N 1
ATOM 2180 C CA . ALA A 1 279 ? -17.531 -3.992 -4.414 1 98.19 279 ALA A CA 1
ATOM 2181 C C . ALA A 1 279 ? -16.938 -4.648 -5.66 1 98.19 279 ALA A C 1
ATOM 2183 O O . ALA A 1 279 ? -17.516 -5.59 -6.207 1 98.19 279 ALA A O 1
ATOM 2184 N N . ALA A 1 280 ? -15.789 -4.176 -6.066 1 97.81 280 ALA A N 1
ATOM 2185 C CA . ALA A 1 280 ? -15.125 -4.707 -7.254 1 97.81 280 ALA A CA 1
ATOM 2186 C C . ALA A 1 280 ? -14.734 -6.168 -7.055 1 97.81 280 ALA A C 1
ATOM 2188 O O . ALA A 1 280 ? -14.922 -6.996 -7.949 1 97.81 280 ALA A O 1
ATOM 2189 N N . LEU A 1 281 ? -14.242 -6.496 -5.898 1 98 281 LEU A N 1
ATOM 2190 C CA . LEU A 1 281 ? -13.719 -7.832 -5.633 1 98 281 LEU A CA 1
ATOM 2191 C C . LEU A 1 281 ? -14.852 -8.828 -5.41 1 98 281 LEU A C 1
ATOM 2193 O O . LEU A 1 281 ? -14.656 -10.039 -5.523 1 98 281 LEU A O 1
ATOM 2197 N N . SER A 1 282 ? -16.016 -8.328 -5.043 1 95.56 282 SER A N 1
ATOM 2198 C CA . SER A 1 282 ? -17.156 -9.195 -4.805 1 95.56 282 SER A CA 1
ATOM 2199 C C . SER A 1 282 ? -17.625 -9.867 -6.094 1 95.56 282 SER A C 1
ATOM 2201 O O . SER A 1 282 ? -18.391 -10.82 -6.059 1 95.56 282 SER A O 1
ATOM 2203 N N . ASP A 1 283 ? -17.078 -9.453 -7.281 1 88.44 283 ASP A N 1
ATOM 2204 C CA . ASP A 1 283 ? -17.438 -9.992 -8.594 1 88.44 283 ASP A CA 1
ATOM 2205 C C . ASP A 1 283 ? -16.688 -11.297 -8.867 1 88.44 283 ASP A C 1
ATOM 2207 O O . ASP A 1 283 ? -16.844 -11.906 -9.922 1 88.44 283 ASP A O 1
ATOM 2211 N N . ILE A 1 284 ? -15.938 -11.695 -7.918 1 87.88 284 ILE A N 1
ATOM 2212 C CA . ILE A 1 284 ? -15.164 -12.914 -8.125 1 87.88 284 ILE A CA 1
ATOM 2213 C C . ILE A 1 284 ? -16.109 -14.086 -8.383 1 87.88 284 ILE A C 1
ATOM 2215 O O . ILE A 1 284 ? -17.125 -14.234 -7.695 1 87.88 284 ILE A O 1
ATOM 2219 N N . THR A 1 285 ? -15.82 -14.883 -9.5 1 83.81 285 THR A N 1
ATOM 2220 C CA . THR A 1 285 ? -16.703 -15.984 -9.883 1 83.81 285 THR A CA 1
ATOM 2221 C C . THR A 1 285 ? -15.969 -17.328 -9.75 1 83.81 285 THR A C 1
ATOM 2223 O O . THR A 1 285 ? -16.594 -18.391 -9.805 1 83.81 285 THR A O 1
ATOM 2226 N N . ILE A 1 286 ? -14.773 -17.281 -9.523 1 77.62 286 ILE A N 1
ATOM 2227 C CA . ILE A 1 286 ? -14.039 -18.531 -9.414 1 77.62 286 ILE A CA 1
ATOM 2228 C C . ILE A 1 286 ? -14.102 -19.047 -7.973 1 77.62 286 ILE A C 1
ATOM 2230 O O . ILE A 1 286 ? -14.289 -18.266 -7.039 1 77.62 286 ILE A O 1
ATOM 2234 N N . MET B 1 1 ? 37.906 -16.141 21.578 1 21.12 1 MET B N 1
ATOM 2235 C CA . MET B 1 1 ? 37 -17.266 21.438 1 21.12 1 MET B CA 1
ATOM 2236 C C . MET B 1 1 ? 36.062 -17.094 20.234 1 21.12 1 MET B C 1
ATOM 2238 O O . MET B 1 1 ? 34.969 -16.594 20.359 1 21.12 1 MET B O 1
ATOM 2242 N N . GLU B 1 2 ? 36.562 -16.625 19 1 26.64 2 GLU B N 1
ATOM 2243 C CA . GLU B 1 2 ? 36.531 -15.891 17.75 1 26.64 2 GLU B CA 1
ATOM 2244 C C . GLU B 1 2 ? 35.844 -16.703 16.641 1 26.64 2 GLU B C 1
ATOM 2246 O O . GLU B 1 2 ? 35.844 -16.281 15.484 1 26.64 2 GLU B O 1
ATOM 2251 N N . THR B 1 3 ? 35.25 -17.891 16.828 1 22.73 3 THR B N 1
ATOM 2252 C CA . THR B 1 3 ? 35.406 -19.094 16.016 1 22.73 3 THR B CA 1
ATOM 2253 C C . THR B 1 3 ? 34.5 -19.047 14.773 1 22.73 3 THR B C 1
ATOM 2255 O O . THR B 1 3 ? 34.969 -19.328 13.664 1 22.73 3 THR B O 1
ATOM 2258 N N . PHE B 1 4 ? 33.156 -19.281 14.805 1 24.31 4 PHE B N 1
ATOM 2259 C CA . PHE B 1 4 ? 32.469 -20.25 13.977 1 24.31 4 PHE B CA 1
ATOM 2260 C C . PHE B 1 4 ? 31.922 -19.594 12.711 1 24.31 4 PHE B C 1
ATOM 2262 O O . PHE B 1 4 ? 30.734 -19.234 12.641 1 24.31 4 PHE B O 1
ATOM 2269 N N . LYS B 1 5 ? 32.531 -18.594 12 1 29.7 5 LYS B N 1
ATOM 2270 C CA . LYS B 1 5 ? 32.125 -17.75 10.875 1 29.7 5 LYS B CA 1
ATOM 2271 C C . LYS B 1 5 ? 31.859 -18.594 9.625 1 29.7 5 LYS B C 1
ATOM 2273 O O . LYS B 1 5 ? 32.562 -18.469 8.617 1 29.7 5 LYS B O 1
ATOM 2278 N N . THR B 1 6 ? 31.375 -19.875 9.875 1 23.41 6 THR B N 1
ATOM 2279 C CA . THR B 1 6 ? 31.531 -20.859 8.82 1 23.41 6 THR B CA 1
ATOM 2280 C C . THR B 1 6 ? 30.906 -20.359 7.516 1 23.41 6 THR B C 1
ATOM 2282 O O . THR B 1 6 ? 30.047 -19.484 7.527 1 23.41 6 THR B O 1
ATOM 2285 N N . HIS B 1 7 ? 31.094 -21.047 6.277 1 28.03 7 HIS B N 1
ATOM 2286 C CA . HIS B 1 7 ? 31.328 -21.281 4.855 1 28.03 7 HIS B CA 1
ATOM 2287 C C . HIS B 1 7 ? 30.016 -21.312 4.082 1 28.03 7 HIS B C 1
ATOM 2289 O O . HIS B 1 7 ? 29.969 -21.75 2.928 1 28.03 7 HIS B O 1
ATOM 2295 N N . ILE B 1 8 ? 28.922 -20.719 4.617 1 28.77 8 ILE B N 1
ATOM 2296 C CA . ILE B 1 8 ? 27.656 -21.219 4.078 1 28.77 8 ILE B CA 1
ATOM 2297 C C . ILE B 1 8 ? 27.438 -20.641 2.682 1 28.77 8 ILE B C 1
ATOM 2299 O O . ILE B 1 8 ? 26.297 -20.375 2.283 1 28.77 8 ILE B O 1
ATOM 2303 N N . THR B 1 9 ? 28.453 -19.766 2.244 1 27.19 9 THR B N 1
ATOM 2304 C CA . THR B 1 9 ? 28.125 -18.875 1.136 1 27.19 9 THR B CA 1
ATOM 2305 C C . THR B 1 9 ? 27.562 -19.656 -0.043 1 27.19 9 THR B C 1
ATOM 2307 O O . THR B 1 9 ? 26.547 -19.297 -0.614 1 27.19 9 THR B O 1
ATOM 2310 N N . GLY B 1 10 ? 28.594 -20.219 -0.913 1 27.97 10 GLY B N 1
ATOM 2311 C CA . GLY B 1 10 ? 28.719 -20.188 -2.361 1 27.97 10 GLY B CA 1
ATOM 2312 C C . GLY B 1 10 ? 27.859 -21.219 -3.064 1 27.97 10 GLY B C 1
ATOM 2313 O O . 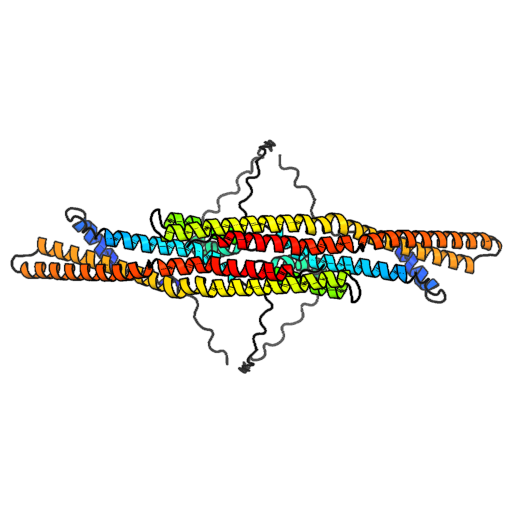GLY B 1 10 ? 27.859 -21.297 -4.293 1 27.97 10 GLY B O 1
ATOM 2314 N N . GLN B 1 11 ? 27.484 -22.328 -2.398 1 26.05 11 GLN B N 1
ATOM 2315 C CA . GLN B 1 11 ? 27.375 -23.562 -3.178 1 26.05 11 GLN B CA 1
ATOM 2316 C C . GLN B 1 11 ? 26.062 -23.609 -3.949 1 26.05 11 GLN B C 1
ATOM 2318 O O . GLN B 1 11 ? 25.609 -24.672 -4.355 1 26.05 11 GLN B O 1
ATOM 2323 N N . PHE B 1 12 ? 25.25 -22.531 -3.865 1 29.17 12 PHE B N 1
ATOM 2324 C CA . PHE B 1 12 ? 23.922 -22.906 -4.332 1 29.17 12 PHE B CA 1
ATOM 2325 C C . PHE B 1 12 ? 23.938 -23.219 -5.824 1 29.17 12 PHE B C 1
ATOM 2327 O O . PHE B 1 12 ? 22.922 -23.641 -6.383 1 29.17 12 PHE B O 1
ATOM 2334 N N . ASN B 1 13 ? 24.812 -22.344 -6.578 1 28.22 13 ASN B N 1
ATOM 2335 C CA . ASN B 1 13 ? 24.641 -22.453 -8.023 1 28.22 13 ASN B CA 1
ATOM 2336 C C . ASN B 1 13 ? 24.906 -23.875 -8.516 1 28.22 13 ASN B C 1
ATOM 2338 O O . ASN B 1 13 ? 25.031 -24.109 -9.719 1 28.22 13 ASN B O 1
ATOM 2342 N N . ALA B 1 14 ? 25.766 -24.594 -7.73 1 28.2 14 ALA B N 1
ATOM 2343 C CA . ALA B 1 14 ? 26.234 -25.859 -8.305 1 28.2 14 ALA B CA 1
ATOM 2344 C C . ALA B 1 14 ? 25.062 -26.781 -8.633 1 28.2 14 ALA B C 1
ATOM 2346 O O . ALA B 1 14 ? 24.781 -27.734 -7.898 1 28.2 14 ALA B O 1
ATOM 2347 N N . THR B 1 15 ? 23.891 -26.219 -8.664 1 24.81 15 THR B N 1
ATOM 2348 C CA . THR B 1 15 ? 22.891 -27.266 -8.891 1 24.81 15 THR B CA 1
ATOM 2349 C C . THR B 1 15 ? 23.328 -28.188 -10.023 1 24.81 15 THR B C 1
ATOM 2351 O O . THR B 1 15 ? 24.031 -27.766 -10.938 1 24.81 15 THR B O 1
ATOM 2354 N N . VAL B 1 16 ? 22.625 -29.469 -10.234 1 29.81 16 VAL B N 1
ATOM 2355 C CA . VAL B 1 16 ? 22.797 -30.875 -10.578 1 29.81 16 VAL B CA 1
ATOM 2356 C C . VAL B 1 16 ? 22.844 -31.047 -12.094 1 29.81 16 VAL B C 1
ATOM 2358 O O . VAL B 1 16 ? 21.828 -30.891 -12.773 1 29.81 16 VAL B O 1
ATOM 2361 N N . SER B 1 17 ? 23.703 -30.25 -12.797 1 34.16 17 SER B N 1
ATOM 2362 C CA . SER B 1 17 ? 24.062 -30.844 -14.078 1 34.16 17 SER B CA 1
ATOM 2363 C C . SER B 1 17 ? 24.375 -32.344 -13.938 1 34.16 17 SER B C 1
ATOM 2365 O O . SER B 1 17 ? 25.531 -32.75 -14.023 1 34.16 17 SER B O 1
ATOM 2367 N N . SER B 1 18 ? 23.797 -32.938 -12.922 1 32.47 18 SER B N 1
ATOM 2368 C CA . SER B 1 18 ? 24.156 -34.344 -12.805 1 32.47 18 SER B CA 1
ATOM 2369 C C . SER B 1 18 ? 23.844 -35.094 -14.094 1 32.47 18 SER B C 1
ATOM 2371 O O . SER B 1 18 ? 22.938 -35.938 -14.133 1 32.47 18 SER B O 1
ATOM 2373 N N . ILE B 1 19 ? 23.703 -34.312 -15.18 1 36.12 19 ILE B N 1
ATOM 2374 C CA . ILE B 1 19 ? 23.656 -35.25 -16.297 1 36.12 19 ILE B CA 1
ATOM 2375 C C . ILE B 1 19 ? 24.891 -36.125 -16.297 1 36.12 19 ILE B C 1
ATOM 2377 O O . ILE B 1 19 ? 26.016 -35.656 -16.391 1 36.12 19 ILE B O 1
ATOM 2381 N N . THR B 1 20 ? 24.969 -37.188 -15.672 1 36.34 20 THR B N 1
ATOM 2382 C CA . THR B 1 20 ? 26.062 -38.156 -15.641 1 36.34 20 THR B CA 1
ATOM 2383 C C . THR B 1 20 ? 26.734 -38.25 -17.016 1 36.34 20 THR B C 1
ATOM 2385 O O . THR B 1 20 ? 26.078 -38.156 -18.047 1 36.34 20 THR B O 1
ATOM 2388 N N . PRO B 1 21 ? 28.016 -38.062 -17.203 1 39.81 21 PRO B N 1
ATOM 2389 C CA . PRO B 1 21 ? 28.828 -38.188 -18.422 1 39.81 21 PRO B CA 1
ATOM 2390 C C . PRO B 1 21 ? 28.359 -39.312 -19.328 1 39.81 21 PRO B C 1
ATOM 2392 O O . PRO B 1 21 ? 28.625 -39.312 -20.531 1 39.81 21 PRO B O 1
ATOM 2395 N N . PHE B 1 22 ? 27.844 -40.375 -18.75 1 37.03 22 PHE B N 1
ATOM 2396 C CA . PHE B 1 22 ? 27.406 -41.5 -19.578 1 37.03 22 PHE B CA 1
ATOM 2397 C C . PHE B 1 22 ? 26.219 -41.094 -20.453 1 37.03 22 PHE B C 1
ATOM 2399 O O . PHE B 1 22 ? 26.062 -41.594 -21.562 1 37.03 22 PHE B O 1
ATOM 2406 N N . ALA B 1 23 ? 25.422 -40 -20.078 1 42.31 23 ALA B N 1
ATOM 2407 C CA . ALA B 1 23 ? 24.25 -39.594 -20.859 1 42.31 23 ALA B CA 1
ATOM 2408 C C . ALA B 1 23 ? 24.656 -38.781 -22.078 1 42.31 23 ALA B C 1
ATOM 2410 O O . ALA B 1 23 ? 24.016 -38.844 -23.125 1 42.31 23 ALA B O 1
ATOM 2411 N N . LYS B 1 24 ? 25.625 -38.094 -21.938 1 46.12 24 LYS B N 1
ATOM 2412 C CA . LYS B 1 24 ? 26.062 -37.344 -23.109 1 46.12 24 LYS B CA 1
ATOM 2413 C C . LYS B 1 24 ? 26.641 -38.281 -24.172 1 46.12 24 LYS B C 1
ATOM 2415 O O . LYS B 1 24 ? 26.422 -38.062 -25.359 1 46.12 24 LYS B O 1
ATOM 2420 N N . LYS B 1 25 ? 27.484 -39.094 -23.703 1 45.78 25 LYS B N 1
ATOM 2421 C CA . LYS B 1 25 ? 28.141 -39.969 -24.672 1 45.78 25 LYS B CA 1
ATOM 2422 C C . LYS B 1 25 ? 27.125 -40.875 -25.391 1 45.78 25 LYS B C 1
ATOM 2424 O O . LYS B 1 25 ? 27.281 -41.156 -26.578 1 45.78 25 LYS B O 1
ATOM 2429 N N . THR B 1 26 ? 26.031 -41.281 -24.578 1 48.62 26 THR B N 1
ATOM 2430 C CA . THR B 1 26 ? 25.016 -42.094 -25.219 1 48.62 26 THR B CA 1
ATOM 2431 C C . THR B 1 26 ? 24.109 -41.25 -26.109 1 48.62 26 THR B C 1
ATOM 2433 O O . THR B 1 26 ? 23.688 -41.719 -27.172 1 48.62 26 THR B O 1
ATOM 2436 N N . THR B 1 27 ? 23.938 -39.969 -25.781 1 51.22 27 THR B N 1
ATOM 2437 C CA . THR B 1 27 ? 23.062 -39.156 -26.625 1 51.22 27 THR B CA 1
ATOM 2438 C C . THR B 1 27 ? 23.703 -38.938 -27.984 1 51.22 27 THR B C 1
ATOM 2440 O O . THR B 1 27 ? 23.016 -38.938 -29.016 1 51.22 27 THR B O 1
ATOM 2443 N N . HIS B 1 28 ? 25.016 -38.656 -28 1 51.5 28 HIS B N 1
ATOM 2444 C CA . HIS B 1 28 ? 25.688 -38.469 -29.281 1 51.5 28 HIS B CA 1
ATOM 2445 C C . HIS B 1 28 ? 25.703 -39.781 -30.078 1 51.5 28 HIS B C 1
ATOM 2447 O O . HIS B 1 28 ? 25.484 -39.781 -31.281 1 51.5 28 HIS B O 1
ATOM 2453 N N . TYR B 1 29 ? 26.172 -40.875 -29.406 1 48.88 29 TYR B N 1
ATOM 2454 C CA . TYR B 1 29 ? 26.203 -42.156 -30.094 1 48.88 29 TYR B CA 1
ATOM 2455 C C . TYR B 1 29 ? 24.828 -42.531 -30.609 1 48.88 29 TYR B C 1
ATOM 2457 O O . TYR B 1 29 ? 24.672 -43 -31.734 1 48.88 29 TYR B O 1
ATOM 2465 N N . LEU B 1 30 ? 23.828 -42.344 -29.75 1 53.25 30 LEU B N 1
ATOM 2466 C CA . LEU B 1 30 ? 22.453 -42.625 -30.188 1 53.25 30 LEU B CA 1
ATOM 2467 C C . LEU B 1 30 ? 22.031 -41.625 -31.266 1 53.25 30 LEU B C 1
ATOM 2469 O O . LEU B 1 30 ? 21.312 -42 -32.188 1 53.25 30 LEU B O 1
ATOM 2473 N N . ARG B 1 31 ? 22.375 -40.344 -31.266 1 53.94 31 ARG B N 1
ATOM 2474 C CA . ARG B 1 31 ? 22.078 -39.438 -32.344 1 53.94 31 ARG B CA 1
ATOM 2475 C C . ARG B 1 31 ? 22.719 -39.875 -33.656 1 53.94 31 ARG B C 1
ATOM 2477 O O . ARG B 1 31 ? 22.125 -39.75 -34.719 1 53.94 31 ARG B O 1
ATOM 2484 N N . THR B 1 32 ? 23.922 -40.281 -33.688 1 50.69 32 THR B N 1
ATOM 2485 C CA . THR B 1 32 ? 24.547 -40.719 -34.906 1 50.69 32 THR B CA 1
ATOM 2486 C C . THR B 1 32 ? 23.906 -42.031 -35.406 1 50.69 32 THR B C 1
ATOM 2488 O O . THR B 1 32 ? 23.688 -42.188 -36.594 1 50.69 32 THR B O 1
ATOM 2491 N N . LYS B 1 33 ? 23.828 -43.031 -34.594 1 49.22 33 LYS B N 1
ATOM 2492 C CA . LYS B 1 33 ? 23.219 -44.25 -35.062 1 49.22 33 LYS B CA 1
ATOM 2493 C C . LYS B 1 33 ? 21.719 -44.094 -35.281 1 49.22 33 LYS B C 1
ATOM 2495 O O . LYS B 1 33 ? 21.141 -44.719 -36.156 1 49.22 33 LYS B O 1
ATOM 2500 N N . ILE B 1 34 ? 21 -43.5 -34.312 1 51.97 34 ILE B N 1
ATOM 2501 C CA . ILE B 1 34 ? 19.562 -43.25 -34.344 1 51.97 34 ILE B CA 1
ATOM 2502 C C . ILE B 1 34 ? 19.234 -42.156 -35.344 1 51.97 34 ILE B C 1
ATOM 2504 O O . ILE B 1 34 ? 18.109 -42.062 -35.844 1 51.97 34 ILE B O 1
ATOM 2508 N N . GLY B 1 35 ? 19.953 -41.125 -35.594 1 49.38 35 GLY B N 1
ATOM 2509 C CA . GLY B 1 35 ? 19.672 -40.094 -36.562 1 49.38 35 GLY B CA 1
ATOM 2510 C C . GLY B 1 35 ? 19.062 -40.594 -37.844 1 49.38 35 GLY B C 1
ATOM 2511 O O . GLY B 1 35 ? 18.266 -39.906 -38.469 1 49.38 35 GLY B O 1
ATOM 2512 N N . SER B 1 36 ? 19.609 -41.656 -38.5 1 49.12 36 SER B N 1
ATOM 2513 C CA . SER B 1 36 ? 19.141 -42.031 -39.844 1 49.12 36 SER B CA 1
ATOM 2514 C C . SER B 1 36 ? 17.766 -42.719 -39.781 1 49.12 36 SER B C 1
ATOM 2516 O O . SER B 1 36 ? 16.891 -42.438 -40.594 1 49.12 36 SER B O 1
ATOM 2518 N N . ARG B 1 37 ? 17.516 -44.062 -39.406 1 48.62 37 ARG B N 1
ATOM 2519 C CA . ARG B 1 37 ? 16.359 -44.906 -39.719 1 48.62 37 ARG B CA 1
ATOM 2520 C C . ARG B 1 37 ? 15.32 -44.875 -38.594 1 48.62 37 ARG B C 1
ATOM 2522 O O . ARG B 1 37 ? 14.18 -45.281 -38.812 1 48.62 37 ARG B O 1
ATOM 2529 N N . VAL B 1 38 ? 15.586 -44.781 -37.281 1 47.5 38 VAL B N 1
ATOM 2530 C CA . VAL B 1 38 ? 14.602 -45.125 -36.281 1 47.5 38 VAL B CA 1
ATOM 2531 C C . VAL B 1 38 ? 13.672 -43.938 -36.031 1 47.5 38 VAL B C 1
ATOM 2533 O O . VAL B 1 38 ? 14.125 -42.844 -35.75 1 47.5 38 VAL B O 1
ATOM 2536 N N . GLU B 1 39 ? 12.508 -43.875 -36.5 1 49.72 39 GLU B N 1
ATOM 2537 C CA . GLU B 1 39 ? 11.367 -43.031 -36.188 1 49.72 39 GLU B CA 1
ATOM 2538 C C . GLU B 1 39 ? 11.297 -42.75 -34.688 1 49.72 39 GLU B C 1
ATOM 2540 O O . GLU B 1 39 ? 11.312 -43.656 -33.875 1 49.72 39 GLU B O 1
ATOM 2545 N N . GLU B 1 40 ? 11.805 -41.719 -34.094 1 59.53 40 GLU B N 1
ATOM 2546 C CA . GLU B 1 40 ? 11.727 -41.281 -32.719 1 59.53 40 GLU B CA 1
ATOM 2547 C C . GLU B 1 40 ? 10.414 -41.719 -32.062 1 59.53 40 GLU B C 1
ATOM 2549 O O . GLU B 1 40 ? 9.336 -41.469 -32.625 1 59.53 40 GLU B O 1
ATOM 2554 N N . LEU B 1 41 ? 10.445 -42.75 -31.188 1 73.62 41 LEU B N 1
ATOM 2555 C CA . LEU B 1 41 ? 9.266 -43.25 -30.484 1 73.62 41 LEU B CA 1
ATOM 2556 C C . LEU B 1 41 ? 8.477 -42.062 -29.906 1 73.62 41 LEU B C 1
ATOM 2558 O O . LEU B 1 41 ? 9.008 -41.281 -29.125 1 73.62 41 LEU B O 1
ATOM 2562 N N . SER B 1 42 ? 7.426 -41.812 -30.531 1 86.19 42 SER B N 1
ATOM 2563 C CA . SER B 1 42 ? 6.535 -40.75 -30.094 1 86.19 42 SER B CA 1
ATOM 2564 C C . SER B 1 42 ? 5.777 -41.125 -28.828 1 86.19 42 SER B C 1
ATOM 2566 O O . SER B 1 42 ? 5.383 -42.281 -28.672 1 86.19 42 SER B O 1
ATOM 2568 N N . LEU B 1 43 ? 5.844 -40.281 -27.828 1 93.31 43 LEU B N 1
ATOM 2569 C CA . LEU B 1 43 ? 5.082 -40.5 -26.609 1 93.31 43 LEU B CA 1
ATOM 2570 C C . LEU B 1 43 ? 3.602 -40.188 -26.828 1 93.31 43 LEU B C 1
ATOM 2572 O O . LEU B 1 43 ? 3.24 -39.469 -27.75 1 93.31 43 LEU B O 1
ATOM 2576 N N . PRO B 1 44 ? 2.684 -40.844 -26.016 1 94.25 44 PRO B N 1
ATOM 2577 C CA . PRO B 1 44 ? 1.246 -40.594 -26.156 1 94.25 44 PRO B CA 1
ATOM 2578 C C . PRO B 1 44 ? 0.886 -39.094 -26.031 1 94.25 44 PRO B C 1
ATOM 2580 O O . PRO B 1 44 ? 1.48 -38.375 -25.219 1 94.25 44 PRO B O 1
ATOM 2583 N N . GLU B 1 45 ? -0.055 -38.688 -26.812 1 94.5 45 GLU B N 1
ATOM 2584 C CA . GLU B 1 45 ? -0.444 -37.281 -26.875 1 94.5 45 GLU B CA 1
ATOM 2585 C C . GLU B 1 45 ? -0.973 -36.781 -25.531 1 94.5 45 GLU B C 1
ATOM 2587 O O . GLU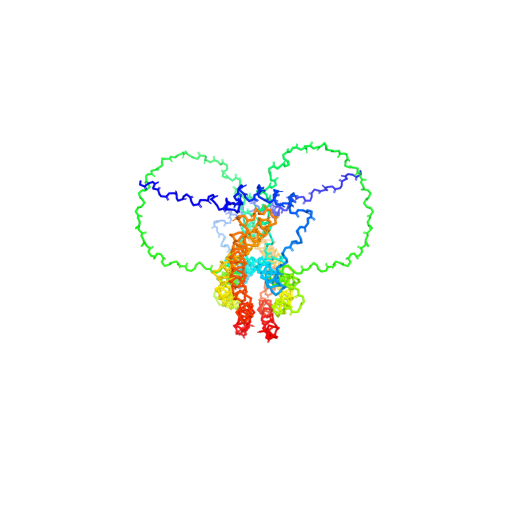 B 1 45 ? -0.718 -35.656 -25.141 1 94.5 45 GLU B O 1
ATOM 2592 N N . ASP B 1 46 ? -1.771 -37.594 -24.891 1 95 46 ASP B N 1
ATOM 2593 C CA . ASP B 1 46 ? -2.346 -37.219 -23.609 1 95 46 ASP B CA 1
ATOM 2594 C C . ASP B 1 46 ? -1.254 -36.969 -22.562 1 95 46 ASP B C 1
ATOM 2596 O O . ASP B 1 46 ? -1.367 -36.031 -21.75 1 95 46 ASP B O 1
ATOM 2600 N N . TYR B 1 47 ? -0.209 -37.781 -22.562 1 97 47 TYR B N 1
ATOM 2601 C CA . TYR B 1 47 ? 0.929 -37.562 -21.672 1 97 47 TYR B CA 1
ATOM 2602 C C . TYR B 1 47 ? 1.62 -36.25 -21.984 1 97 47 TYR B C 1
ATOM 2604 O O . TYR B 1 47 ? 1.896 -35.469 -21.094 1 97 47 TYR B O 1
ATOM 2612 N N . VAL B 1 48 ? 1.924 -35.969 -23.234 1 96.12 48 VAL B N 1
ATOM 2613 C CA . VAL B 1 48 ? 2.645 -34.75 -23.656 1 96.12 48 VAL B CA 1
ATOM 2614 C C . VAL B 1 48 ? 1.844 -33.531 -23.297 1 96.12 48 VAL B C 1
ATOM 2616 O O . VAL B 1 48 ? 2.41 -32.531 -22.844 1 96.12 48 VAL B O 1
ATOM 2619 N N . GLU B 1 49 ? 0.582 -33.594 -23.469 1 94 49 GLU B N 1
ATOM 2620 C CA . GLU B 1 49 ? -0.284 -32.469 -23.141 1 94 49 GLU B CA 1
ATOM 2621 C C . GLU B 1 49 ? -0.259 -32.156 -21.641 1 94 49 GLU B C 1
ATOM 2623 O O . GLU B 1 49 ? -0.163 -31 -21.234 1 94 49 GLU B O 1
ATOM 2628 N N . LEU B 1 50 ? -0.401 -33.219 -20.859 1 95.75 50 LEU B N 1
ATOM 2629 C CA . LEU B 1 50 ? -0.354 -33.031 -19.422 1 95.75 50 LEU B CA 1
ATOM 2630 C C . LEU B 1 50 ? 0.982 -32.438 -18.984 1 95.75 50 LEU B C 1
ATOM 2632 O O . LEU B 1 50 ? 1.021 -31.547 -18.125 1 95.75 50 LEU B O 1
ATOM 2636 N N . GLU B 1 51 ? 2.041 -33 -19.547 1 96.69 51 GLU B N 1
ATOM 2637 C CA . GLU B 1 51 ? 3.379 -32.5 -19.234 1 96.69 51 GLU B CA 1
ATOM 2638 C C . GLU B 1 51 ? 3.496 -31 -19.531 1 96.69 51 GLU B C 1
ATOM 2640 O O . GLU B 1 51 ? 4.008 -30.234 -18.703 1 96.69 51 GLU B O 1
ATOM 2645 N N . GLN B 1 52 ? 3.01 -30.609 -20.656 1 94.69 52 GLN B N 1
ATOM 2646 C CA . GLN B 1 52 ? 3.062 -29.219 -21.062 1 94.69 52 GLN B CA 1
ATOM 2647 C C . GLN B 1 52 ? 2.24 -28.328 -20.125 1 94.69 52 GLN B C 1
ATOM 2649 O O . GLN B 1 52 ? 2.641 -27.219 -19.797 1 94.69 52 GLN B O 1
ATOM 2654 N N . GLN B 1 53 ? 1.088 -28.828 -19.703 1 95.44 53 GLN B N 1
ATOM 2655 C CA . GLN B 1 53 ? 0.232 -28.078 -18.797 1 95.44 53 GLN B CA 1
ATOM 2656 C C . GLN B 1 53 ? 0.913 -27.875 -17.453 1 95.44 53 GLN B C 1
ATOM 2658 O O . GLN B 1 53 ? 0.797 -26.797 -16.844 1 95.44 53 GLN B O 1
ATOM 2663 N N . VAL B 1 54 ? 1.56 -28.891 -17.016 1 96.94 54 VAL B N 1
ATOM 2664 C CA . VAL B 1 54 ? 2.27 -28.797 -15.75 1 96.94 54 VAL B CA 1
ATOM 2665 C C . VAL B 1 54 ? 3.383 -27.75 -15.859 1 96.94 54 VAL B C 1
ATOM 2667 O O . VAL B 1 54 ? 3.561 -26.922 -14.969 1 96.94 54 VAL B O 1
ATOM 2670 N N . ASP B 1 55 ? 4.148 -27.75 -16.953 1 96.19 55 ASP B N 1
ATOM 2671 C CA . ASP B 1 55 ? 5.207 -26.766 -17.156 1 96.19 55 ASP B CA 1
ATOM 2672 C C . ASP B 1 55 ? 4.637 -25.344 -17.219 1 96.19 55 ASP B C 1
ATOM 2674 O O . ASP B 1 55 ? 5.203 -24.422 -16.641 1 96.19 55 ASP B O 1
ATOM 2678 N N . SER B 1 56 ? 3.559 -25.234 -17.922 1 96.06 56 SER B N 1
ATOM 2679 C CA . SER B 1 56 ? 2.902 -23.938 -18.031 1 96.06 56 SER B CA 1
ATOM 2680 C C . SER B 1 56 ? 2.424 -23.438 -16.672 1 96.06 56 SER B C 1
ATOM 2682 O O . SER B 1 56 ? 2.549 -22.266 -16.359 1 96.06 56 SER B O 1
ATOM 2684 N N . LEU B 1 57 ? 1.836 -24.328 -15.883 1 97.25 57 LEU B N 1
ATOM 2685 C CA . LEU B 1 57 ? 1.356 -23.969 -14.555 1 97.25 57 LEU B CA 1
ATOM 2686 C C . LEU B 1 57 ? 2.51 -23.516 -13.664 1 97.25 57 LEU B C 1
ATOM 2688 O O . LEU B 1 57 ? 2.385 -22.531 -12.938 1 97.25 57 LEU B O 1
ATOM 2692 N N . LYS B 1 58 ? 3.586 -24.281 -13.727 1 97.62 58 LYS B N 1
ATOM 2693 C CA . LYS B 1 58 ? 4.77 -23.891 -12.969 1 97.62 58 LYS B CA 1
ATOM 2694 C C . LYS B 1 58 ? 5.227 -22.484 -13.352 1 97.62 58 LYS B C 1
ATOM 2696 O O . LYS B 1 58 ? 5.52 -21.656 -12.484 1 97.62 58 LYS B O 1
ATOM 2701 N N . GLU B 1 59 ? 5.289 -22.219 -14.609 1 96.69 59 GLU B N 1
ATOM 2702 C CA . GLU B 1 59 ? 5.691 -20.906 -15.094 1 96.69 59 GLU B CA 1
ATOM 2703 C C . GLU B 1 59 ? 4.734 -19.828 -14.609 1 96.69 59 GLU B C 1
ATOM 2705 O O . GLU B 1 59 ? 5.164 -18.734 -14.234 1 96.69 59 GLU B O 1
ATOM 2710 N N . ALA B 1 60 ? 3.463 -20.125 -14.633 1 96.81 60 ALA B N 1
ATOM 2711 C CA . ALA B 1 60 ? 2.447 -19.172 -14.172 1 96.81 60 ALA B CA 1
ATOM 2712 C C . ALA B 1 60 ? 2.672 -18.797 -12.711 1 96.81 60 ALA B C 1
ATOM 2714 O O . ALA B 1 60 ? 2.688 -17.625 -12.367 1 96.81 60 ALA B O 1
ATOM 2715 N N . TYR B 1 61 ? 2.883 -19.797 -11.867 1 97.69 61 TYR B N 1
ATOM 2716 C CA . TYR B 1 61 ? 3.096 -19.531 -10.453 1 97.69 61 TYR B CA 1
ATOM 2717 C C . TYR B 1 61 ? 4.418 -18.812 -10.227 1 97.69 61 TYR B C 1
ATOM 2719 O O . TYR B 1 61 ? 4.531 -17.984 -9.32 1 97.69 61 TYR B O 1
ATOM 2727 N N . ASN B 1 62 ? 5.398 -19.078 -11.07 1 97.25 62 ASN B N 1
ATOM 2728 C CA . ASN B 1 62 ? 6.676 -18.391 -10.977 1 97.25 62 ASN B CA 1
ATOM 2729 C C . ASN B 1 62 ? 6.531 -16.906 -11.305 1 97.25 62 ASN B C 1
ATOM 2731 O O . ASN B 1 62 ? 7.34 -16.078 -10.859 1 97.25 62 ASN B O 1
ATOM 2735 N N . LEU B 1 63 ? 5.551 -16.562 -12.062 1 95.31 63 LEU B N 1
ATOM 2736 C CA . LEU B 1 63 ? 5.297 -15.18 -12.422 1 95.31 63 LEU B CA 1
ATOM 2737 C C . LEU B 1 63 ? 4.551 -14.453 -11.305 1 95.31 63 LEU B C 1
ATOM 2739 O O . LEU B 1 63 ? 4.871 -13.305 -10.977 1 95.31 63 LEU B O 1
ATOM 2743 N N . VAL B 1 64 ? 3.639 -15.086 -10.656 1 97.44 64 VAL B N 1
ATOM 2744 C CA . VAL B 1 64 ? 2.686 -14.43 -9.766 1 97.44 64 VAL B CA 1
ATOM 2745 C C . VAL B 1 64 ? 3.234 -14.406 -8.344 1 97.44 64 VAL B C 1
ATOM 2747 O O . VAL B 1 64 ? 3.148 -13.391 -7.648 1 97.44 64 VAL B O 1
ATOM 2750 N N . LEU B 1 65 ? 3.814 -15.523 -7.941 1 97.25 65 LEU B N 1
ATOM 2751 C CA . LEU B 1 65 ? 4.172 -15.703 -6.539 1 97.25 65 LEU B CA 1
ATOM 2752 C C . LEU B 1 65 ? 5.152 -14.625 -6.086 1 97.25 65 LEU B C 1
ATOM 2754 O O . LEU B 1 65 ? 4.949 -13.992 -5.047 1 97.25 65 LEU B O 1
ATOM 2758 N N . PRO B 1 66 ? 6.227 -14.312 -6.852 1 95.12 66 PRO B N 1
ATOM 2759 C CA . PRO B 1 66 ? 7.195 -13.328 -6.359 1 95.12 66 PRO B CA 1
ATOM 2760 C C . PRO B 1 66 ? 6.578 -11.945 -6.141 1 95.12 66 PRO B C 1
ATOM 2762 O O . PRO B 1 66 ? 7.016 -11.203 -5.262 1 95.12 66 PRO B O 1
ATOM 2765 N N . ILE B 1 67 ? 5.594 -11.609 -6.891 1 94.94 67 ILE B N 1
ATOM 2766 C CA . ILE B 1 67 ? 4.941 -10.305 -6.762 1 94.94 67 ILE B CA 1
ATOM 2767 C C . ILE B 1 67 ? 4.039 -10.305 -5.531 1 94.94 67 ILE B C 1
ATOM 2769 O O . ILE B 1 67 ? 4.078 -9.367 -4.727 1 94.94 67 ILE B O 1
ATOM 2773 N N . VAL B 1 68 ? 3.24 -11.383 -5.371 1 97.12 68 VAL B N 1
ATOM 2774 C CA . VAL B 1 68 ? 2.318 -11.477 -4.242 1 97.12 68 VAL B CA 1
ATOM 2775 C C . VAL B 1 68 ? 3.105 -11.523 -2.936 1 97.12 68 VAL B C 1
ATOM 2777 O O . VAL B 1 68 ? 2.664 -10.977 -1.92 1 97.12 68 VAL B O 1
ATOM 2780 N N . GLU B 1 69 ? 4.277 -12.039 -2.947 1 95.38 69 GLU B N 1
ATOM 2781 C CA . GLU B 1 69 ? 5.113 -12.195 -1.761 1 95.38 69 GLU B CA 1
ATOM 2782 C C . GLU B 1 69 ? 5.562 -10.836 -1.224 1 95.38 69 GLU B C 1
ATOM 2784 O O . GLU B 1 69 ? 6.059 -10.742 -0.1 1 95.38 69 GLU B O 1
ATOM 2789 N N . THR B 1 70 ? 5.363 -9.812 -1.962 1 93 70 THR B N 1
ATOM 2790 C CA . THR B 1 70 ? 5.672 -8.469 -1.491 1 93 70 THR B CA 1
ATOM 2791 C C . THR B 1 70 ? 4.965 -8.18 -0.168 1 93 70 THR B C 1
ATOM 2793 O O . THR B 1 70 ? 5.508 -7.484 0.693 1 93 70 THR B O 1
ATOM 2796 N N . VAL B 1 71 ? 3.811 -8.773 0.079 1 94.69 71 VAL B N 1
ATOM 2797 C CA . VAL B 1 71 ? 3.014 -8.531 1.276 1 94.69 71 VAL B CA 1
ATOM 2798 C C . VAL B 1 71 ? 3.742 -9.07 2.504 1 94.69 71 VAL B C 1
ATOM 2800 O O . VAL B 1 71 ? 3.369 -8.766 3.639 1 94.69 71 VAL B O 1
ATOM 2803 N N . GLU B 1 72 ? 4.754 -9.922 2.258 1 93.62 72 GLU B N 1
ATOM 2804 C CA . GLU B 1 72 ? 5.488 -10.523 3.365 1 93.62 72 GLU B CA 1
ATOM 2805 C C . GLU B 1 72 ? 6.605 -9.609 3.854 1 93.62 72 GLU B C 1
ATOM 2807 O O . GLU B 1 72 ? 7.18 -9.828 4.922 1 93.62 72 GLU B O 1
ATOM 2812 N N . VAL B 1 73 ? 6.926 -8.609 3.049 1 88.38 73 VAL B N 1
ATOM 2813 C CA . VAL B 1 73 ? 7.957 -7.641 3.418 1 88.38 73 VAL B CA 1
ATOM 2814 C C . VAL B 1 73 ? 7.359 -6.57 4.328 1 88.38 73 VAL B C 1
ATOM 2816 O O . VAL B 1 73 ? 6.426 -5.863 3.939 1 88.38 73 VAL B O 1
ATOM 2819 N N . ASP B 1 74 ? 7.922 -6.453 5.48 1 84.06 74 ASP B N 1
ATOM 2820 C CA . ASP B 1 74 ? 7.434 -5.449 6.422 1 84.06 74 ASP B CA 1
ATOM 2821 C C . ASP B 1 74 ? 7.645 -4.039 5.879 1 84.06 74 ASP B C 1
ATOM 2823 O O . ASP B 1 74 ? 8.734 -3.703 5.41 1 84.06 74 ASP B O 1
ATOM 2827 N N . GLY B 1 75 ? 6.582 -3.225 5.887 1 85.25 75 GLY B N 1
ATOM 2828 C CA . GLY B 1 75 ? 6.688 -1.832 5.48 1 85.25 75 GLY B CA 1
ATOM 2829 C C . GLY B 1 75 ? 6.859 -1.66 3.982 1 85.25 75 GLY B C 1
ATOM 2830 O O . GLY B 1 75 ? 7.41 -0.655 3.529 1 85.25 75 GLY B O 1
ATOM 2831 N N . TYR B 1 76 ? 6.445 -2.664 3.242 1 88.56 76 TYR B N 1
ATOM 2832 C CA . TYR B 1 76 ? 6.629 -2.605 1.796 1 88.56 76 TYR B CA 1
ATOM 2833 C C . TYR B 1 76 ? 5.945 -1.377 1.208 1 88.56 76 TYR B C 1
ATOM 2835 O O . TYR B 1 76 ? 6.359 -0.868 0.165 1 88.56 76 TYR B O 1
ATOM 2843 N N . ASP B 1 77 ? 4.977 -0.861 1.864 1 89.75 77 ASP B N 1
ATOM 2844 C CA . ASP B 1 77 ? 4.234 0.277 1.333 1 89.75 77 ASP B CA 1
ATOM 2845 C C . ASP B 1 77 ? 4.711 1.585 1.959 1 89.75 77 ASP B C 1
ATOM 2847 O O . ASP B 1 77 ? 4.141 2.646 1.7 1 89.75 77 ASP B O 1
ATOM 2851 N N . TYR B 1 78 ? 5.551 1.505 2.768 1 85.94 78 TYR B N 1
ATOM 2852 C CA . TYR B 1 78 ? 6.156 2.674 3.398 1 85.94 78 TYR B CA 1
ATOM 2853 C C . TYR B 1 78 ? 7.625 2.424 3.717 1 85.94 78 TYR B C 1
ATOM 2855 O O . TYR B 1 78 ? 7.996 2.281 4.883 1 85.94 78 TYR B O 1
ATOM 2863 N N . PRO B 1 79 ? 8.406 2.271 2.725 1 67.69 79 PRO B N 1
ATOM 2864 C CA . PRO B 1 79 ? 9.812 1.953 2.986 1 67.69 79 PRO B CA 1
ATOM 2865 C C . PRO B 1 79 ? 10.562 3.098 3.664 1 67.69 79 PRO B C 1
ATOM 2867 O O . PRO B 1 79 ? 10.367 4.262 3.307 1 67.69 79 PRO B O 1
ATOM 2870 N N . THR B 1 80 ? 10.664 3.023 4.977 1 58.78 80 THR B N 1
ATOM 2871 C CA . THR B 1 80 ? 11.297 4.039 5.816 1 58.78 80 THR B CA 1
ATOM 2872 C C . THR B 1 80 ? 12.5 4.652 5.109 1 58.78 80 THR B C 1
ATOM 2874 O O . THR B 1 80 ? 12.898 5.777 5.418 1 58.78 80 THR B O 1
ATOM 2877 N N . ASN B 1 81 ? 13.203 3.916 4.391 1 47.16 81 ASN B N 1
ATOM 2878 C CA . ASN B 1 81 ? 14.383 4.57 3.844 1 47.16 81 ASN B CA 1
ATOM 2879 C C . ASN B 1 81 ? 14.023 5.824 3.059 1 47.16 81 ASN B C 1
ATOM 2881 O O . ASN B 1 81 ? 14.898 6.609 2.691 1 47.16 81 ASN B O 1
ATOM 2885 N N . PHE B 1 82 ? 12.812 5.965 2.752 1 42.47 82 PHE B N 1
ATOM 2886 C CA . PHE B 1 82 ? 12.5 7.199 2.041 1 42.47 82 PHE B CA 1
ATOM 2887 C C . PHE B 1 82 ? 12.641 8.406 2.965 1 42.47 82 PHE B C 1
ATOM 2889 O O . PHE B 1 82 ? 13.125 9.461 2.549 1 42.47 82 PHE B O 1
ATOM 2896 N N . ARG B 1 83 ? 12 8.359 4.16 1 43 83 ARG B N 1
ATOM 2897 C CA . ARG B 1 83 ? 12.141 9.484 5.082 1 43 83 ARG B CA 1
ATOM 2898 C C . ARG B 1 83 ? 13.562 9.578 5.617 1 43 83 ARG B C 1
ATOM 2900 O O . ARG B 1 83 ? 14.047 10.672 5.918 1 43 83 ARG B O 1
ATOM 2907 N N . ASP B 1 84 ? 14.148 8.398 6.059 1 40.59 84 ASP B N 1
ATOM 2908 C CA . ASP B 1 84 ? 15.539 8.523 6.504 1 40.59 84 ASP B CA 1
ATOM 2909 C C . ASP B 1 84 ? 16.391 9.242 5.457 1 40.59 84 ASP B C 1
ATOM 2911 O O . ASP B 1 84 ? 17.375 9.891 5.797 1 40.59 84 ASP B O 1
ATOM 2915 N N . SER B 1 85 ? 16.078 9 4.266 1 35.97 85 SER B N 1
ATOM 2916 C CA . SER B 1 85 ? 16.781 9.797 3.26 1 35.97 85 SER B CA 1
ATOM 2917 C C . SER B 1 85 ? 16.375 11.266 3.344 1 35.97 85 SER B C 1
ATOM 2919 O O . SER B 1 85 ? 17.172 12.148 3.008 1 35.97 85 SER B O 1
ATOM 2921 N N . ILE B 1 86 ? 15.133 11.547 3.82 1 35.22 86 ILE B N 1
ATOM 2922 C CA . ILE B 1 86 ? 14.828 12.961 3.971 1 35.22 86 ILE B CA 1
ATOM 2923 C C . ILE B 1 86 ? 15.516 13.508 5.223 1 35.22 86 ILE B C 1
ATOM 2925 O O . ILE B 1 86 ? 16.094 14.594 5.203 1 35.22 86 ILE B O 1
ATOM 2929 N N . THR B 1 87 ? 15.422 12.812 6.316 1 35.66 87 THR B N 1
ATOM 2930 C CA . THR B 1 87 ? 16.109 13.305 7.512 1 35.66 87 THR B CA 1
ATOM 2931 C C . THR B 1 87 ? 17.609 13.234 7.34 1 35.66 87 THR B C 1
ATOM 2933 O O . THR B 1 87 ? 18.344 14.094 7.844 1 35.66 87 THR B O 1
ATOM 2936 N N . ASP B 1 88 ? 18.141 12.109 6.836 1 35.66 88 ASP B N 1
ATOM 2937 C CA . ASP B 1 88 ? 19.578 12.07 6.605 1 35.66 88 ASP B CA 1
ATOM 2938 C C . ASP B 1 88 ? 19.984 13.094 5.551 1 35.66 88 ASP B C 1
ATOM 2940 O O . ASP B 1 88 ? 21.109 13.594 5.566 1 35.66 88 ASP B O 1
ATOM 2944 N N . PHE B 1 89 ? 19.109 13.422 4.594 1 31.23 89 PHE B N 1
ATOM 2945 C CA . PHE B 1 89 ? 19.453 14.523 3.699 1 31.23 89 PHE B CA 1
ATOM 2946 C C . PHE B 1 89 ? 19.453 15.852 4.445 1 31.23 89 PHE B C 1
ATOM 2948 O O . PHE B 1 89 ? 20.25 16.734 4.141 1 31.23 89 PHE B O 1
ATOM 2955 N N . GLY B 1 90 ? 18.656 15.992 5.453 1 30.77 90 GLY B N 1
ATOM 2956 C CA . GLY B 1 90 ? 18.797 17.203 6.254 1 30.77 90 GLY B CA 1
ATOM 2957 C C . GLY B 1 90 ? 20 17.172 7.172 1 30.77 90 GLY B C 1
ATOM 2958 O O . GLY B 1 90 ? 20.672 18.188 7.344 1 30.77 90 GLY B O 1
ATOM 2959 N N . LYS B 1 91 ? 20.297 16.094 7.934 1 34.06 91 LYS B N 1
ATOM 2960 C CA . LYS B 1 91 ? 21.438 16.047 8.852 1 34.06 91 LYS B CA 1
ATOM 2961 C C . LYS B 1 91 ? 22.75 15.898 8.094 1 34.06 91 LYS B C 1
ATOM 2963 O O . LYS B 1 91 ? 23.781 16.438 8.516 1 34.06 91 LYS B O 1
ATOM 2968 N N . THR B 1 92 ? 22.766 15.07 7.055 1 31.83 92 THR B N 1
ATOM 2969 C CA . THR B 1 92 ? 24.062 14.891 6.418 1 31.83 92 THR B CA 1
ATOM 2970 C C . THR B 1 92 ? 24.547 16.203 5.816 1 31.83 92 THR B C 1
ATOM 2972 O O . THR B 1 92 ? 25.766 16.406 5.688 1 31.83 92 THR B O 1
ATOM 2975 N N . VAL B 1 93 ? 23.703 17.156 5.398 1 29.75 93 VAL B N 1
ATOM 2976 C CA . VAL B 1 93 ? 24.297 18.438 4.996 1 29.75 93 VAL B CA 1
ATOM 2977 C C . VAL B 1 93 ? 24.906 19.125 6.211 1 29.75 93 VAL B C 1
ATOM 2979 O O . VAL B 1 93 ? 25.953 19.766 6.109 1 29.75 93 VAL B O 1
ATOM 2982 N N . SER B 1 94 ? 24.219 19.062 7.363 1 30.38 94 SER B N 1
ATOM 2983 C CA . SER B 1 94 ? 24.844 19.828 8.43 1 30.38 94 SER B CA 1
ATOM 2984 C C . SER B 1 94 ? 26.016 19.062 9.047 1 30.38 94 SER B C 1
ATOM 2986 O O . SER B 1 94 ? 26.984 19.672 9.516 1 30.38 94 SER B O 1
ATOM 2988 N N . GLY B 1 95 ? 25.828 17.719 9.195 1 28.77 95 GLY B N 1
ATOM 2989 C CA . GLY B 1 95 ? 26.812 17.016 10.016 1 28.77 95 GLY B CA 1
ATOM 2990 C C . GLY B 1 95 ? 28.125 16.766 9.297 1 28.77 95 GLY B C 1
ATOM 2991 O O . GLY B 1 95 ? 29.094 16.328 9.914 1 28.77 95 GLY B O 1
ATOM 2992 N N . LYS B 1 96 ? 28.031 16.547 8.008 1 30.44 96 LYS B N 1
ATOM 2993 C CA . LYS B 1 96 ? 29.312 16.141 7.457 1 30.44 96 LYS B CA 1
ATOM 2994 C C . LYS B 1 96 ? 30.344 17.25 7.602 1 30.44 96 LYS B C 1
ATOM 2996 O O . LYS B 1 96 ? 31.5 17.094 7.195 1 30.44 96 LYS B O 1
ATOM 3001 N N . VAL B 1 97 ? 29.922 18.469 8.086 1 27.36 97 VAL B N 1
ATOM 3002 C CA . VAL B 1 97 ? 31.047 19.391 8.203 1 27.36 97 VAL B CA 1
ATOM 3003 C C . VAL B 1 97 ? 32 18.906 9.297 1 27.36 97 VAL B C 1
ATOM 3005 O O . VAL B 1 97 ? 33.219 18.984 9.141 1 27.36 97 VAL B O 1
ATOM 3008 N N . ARG B 1 98 ? 31.391 18.688 10.547 1 28.95 98 ARG B N 1
ATOM 3009 C CA . ARG B 1 98 ? 32.406 18.797 11.578 1 28.95 98 ARG B CA 1
ATOM 3010 C C . ARG B 1 98 ? 33.25 17.531 11.656 1 28.95 98 ARG B C 1
ATOM 3012 O O . ARG B 1 98 ? 34.406 17.578 12.094 1 28.95 98 ARG B O 1
ATOM 3019 N N . ASN B 1 99 ? 32.594 16.328 11.586 1 28.34 99 ASN B N 1
ATOM 3020 C CA . ASN B 1 99 ? 33.312 15.242 12.25 1 28.34 99 ASN B CA 1
ATOM 3021 C C . ASN B 1 99 ? 34.406 14.68 11.359 1 28.34 99 ASN B C 1
ATOM 3023 O O . ASN B 1 99 ? 34.562 13.461 11.242 1 28.34 99 ASN B O 1
ATOM 3027 N N . LEU B 1 100 ? 34.969 15.391 10.398 1 25.62 100 LEU B N 1
ATOM 3028 C CA . LEU B 1 100 ? 36.125 14.805 9.734 1 25.62 100 LEU B CA 1
ATOM 3029 C C . LEU B 1 100 ? 37.188 14.375 10.75 1 25.62 100 LEU B C 1
ATOM 3031 O O . LEU B 1 100 ? 38.188 13.758 10.391 1 25.62 100 LEU B O 1
ATOM 3035 N N . GLY B 1 101 ? 37.156 15.07 11.969 1 24.39 101 GLY B N 1
ATOM 3036 C CA . GLY B 1 101 ? 38.469 14.992 12.594 1 24.39 101 GLY B CA 1
ATOM 3037 C C . GLY B 1 101 ? 38.812 13.594 13.055 1 24.39 101 GLY B C 1
ATOM 3038 O O . GLY B 1 101 ? 39.906 13.102 12.781 1 24.39 101 GLY B O 1
ATOM 3039 N N . ASN B 1 102 ? 38.375 13.148 14.359 1 26.45 102 ASN B N 1
ATOM 3040 C CA . ASN B 1 102 ? 39.281 12.367 15.219 1 26.45 102 ASN B CA 1
ATOM 3041 C C . ASN B 1 102 ? 39.156 10.875 14.945 1 26.45 102 ASN B C 1
ATOM 3043 O O . ASN B 1 102 ? 38.062 10.305 15.07 1 26.45 102 ASN B O 1
ATOM 3047 N N . LEU B 1 103 ? 39.906 10.281 14.008 1 25.83 103 LEU B N 1
ATOM 3048 C CA . LEU B 1 103 ? 40.125 8.914 13.57 1 25.83 103 LEU B CA 1
ATOM 3049 C C . LEU B 1 103 ? 40.531 8.031 14.742 1 25.83 103 LEU B C 1
ATOM 3051 O O . LEU B 1 103 ? 41.719 8.031 15.156 1 25.83 103 LEU B O 1
ATOM 3055 N N . THR B 1 104 ? 39.812 8.125 15.984 1 24.88 104 THR B N 1
ATOM 3056 C CA . THR B 1 104 ? 40.531 7.434 17.047 1 24.88 104 THR B CA 1
ATOM 3057 C C . THR B 1 104 ? 40.656 5.945 16.734 1 24.88 104 THR B C 1
ATOM 3059 O O . THR B 1 104 ? 39.844 5.379 16 1 24.88 104 THR B O 1
ATOM 3062 N N . PRO B 1 105 ? 41.625 5.215 17.438 1 25.02 105 PRO B N 1
ATOM 3063 C CA . PRO B 1 105 ? 42.375 3.955 17.266 1 25.02 105 PRO B CA 1
ATOM 3064 C C . PRO B 1 105 ? 41.5 2.732 17.562 1 25.02 105 PRO B C 1
ATOM 3066 O O . PRO B 1 105 ? 40.531 2.82 18.328 1 25.02 105 PRO B O 1
ATOM 3069 N N . LEU B 1 106 ? 41.656 1.608 16.906 1 25.45 106 LEU B N 1
ATOM 3070 C CA . LEU B 1 106 ? 41.031 0.324 16.578 1 25.45 106 LEU B CA 1
ATOM 3071 C C . LEU B 1 106 ? 41.031 -0.595 17.797 1 25.45 106 LEU B C 1
ATOM 3073 O O . LEU B 1 106 ? 40.812 -1.804 17.672 1 25.45 106 LEU B O 1
ATOM 3077 N N . GLU B 1 107 ? 40.781 -0.062 19.109 1 24.72 107 GLU B N 1
ATOM 3078 C CA . GLU B 1 107 ? 41.219 -0.997 20.141 1 24.72 107 GLU B CA 1
ATOM 3079 C C . GLU B 1 107 ? 40.5 -2.328 20.031 1 24.72 107 GLU B C 1
ATOM 3081 O O . GLU B 1 107 ? 39.406 -2.396 19.453 1 24.72 107 GLU B O 1
ATOM 3086 N N . GLN B 1 108 ? 40.906 -3.342 20.906 1 27.56 108 GLN B N 1
ATOM 3087 C CA . GLN B 1 108 ? 40.969 -4.785 21.094 1 27.56 108 GLN B CA 1
ATOM 3088 C C . GLN B 1 108 ? 39.625 -5.371 21.469 1 27.56 108 GLN B C 1
ATOM 3090 O O . GLN B 1 108 ? 38.969 -4.887 22.406 1 27.56 108 GLN B O 1
ATOM 3095 N N . THR B 1 109 ? 38.969 -6.051 20.531 1 24.06 109 THR B N 1
ATOM 3096 C CA . THR B 1 109 ? 37.656 -6.637 20.484 1 24.06 109 THR B CA 1
ATOM 3097 C C . THR B 1 109 ? 37.531 -7.793 21.469 1 24.06 109 THR B C 1
ATOM 3099 O O . THR B 1 109 ? 38.188 -8.82 21.312 1 24.06 109 THR B O 1
ATOM 3102 N N . PRO B 1 110 ? 37.562 -7.539 22.906 1 27.45 110 PRO B N 1
ATOM 3103 C CA . PRO B 1 110 ? 37.562 -8.742 23.734 1 27.45 110 PRO B CA 1
ATOM 3104 C C . PRO B 1 110 ? 36.406 -9.688 23.422 1 27.45 110 PRO B C 1
ATOM 3106 O O . PRO B 1 110 ? 35.344 -9.242 22.953 1 27.45 110 PRO B O 1
ATOM 3109 N N . LEU B 1 111 ? 36.688 -11.07 23.516 1 24.58 111 LEU B N 1
ATOM 3110 C CA . LEU B 1 111 ? 35.969 -12.312 23.219 1 24.58 111 LEU B CA 1
ATOM 3111 C C . LEU B 1 111 ? 34.781 -12.5 24.141 1 24.58 111 LEU B C 1
ATOM 3113 O O . LEU B 1 111 ? 34.938 -12.812 25.312 1 24.58 111 LEU B O 1
ATOM 3117 N N . ALA B 1 112 ? 33.844 -11.602 24.266 1 25.17 112 ALA B N 1
ATOM 3118 C CA . ALA B 1 112 ? 32.719 -11.672 25.188 1 25.17 112 ALA B CA 1
ATOM 3119 C C . ALA B 1 112 ? 31.969 -12.992 25.047 1 25.17 112 ALA B C 1
ATOM 3121 O O . ALA B 1 112 ? 31.812 -13.508 23.938 1 25.17 112 ALA B O 1
ATOM 3122 N N . SER B 1 113 ? 31.891 -13.758 26.125 1 27.16 113 SER B N 1
ATOM 3123 C CA . SER B 1 113 ? 31.234 -15 26.5 1 27.16 113 SER B CA 1
ATOM 3124 C C . SER B 1 113 ? 29.766 -15 26.078 1 27.16 113 SER B C 1
ATOM 3126 O O . SER B 1 113 ? 29.047 -14.023 26.312 1 27.16 113 SER B O 1
ATOM 3128 N N . VAL B 1 114 ? 29.375 -15.859 25.125 1 25.5 114 VAL B N 1
ATOM 3129 C CA . VAL B 1 114 ? 28.156 -16.172 24.391 1 25.5 114 VAL B CA 1
ATOM 3130 C C . VAL B 1 114 ? 27.094 -16.703 25.359 1 25.5 114 VAL B C 1
ATOM 3132 O O . VAL B 1 114 ? 27.062 -17.906 25.656 1 25.5 114 VAL B O 1
ATOM 3135 N N . GLY B 1 115 ? 27.016 -16.391 26.688 1 26.08 115 GLY B N 1
ATOM 3136 C CA . GLY B 1 115 ? 25.938 -16.953 27.469 1 26.08 115 GLY B CA 1
ATOM 3137 C C . GLY B 1 115 ? 24.578 -16.797 26.797 1 26.08 115 GLY B C 1
ATOM 3138 O O . GLY B 1 115 ? 24.234 -15.703 26.344 1 26.08 115 GLY B O 1
ATOM 3139 N N . LYS B 1 116 ? 23.969 -17.969 26.391 1 28.31 116 LYS B N 1
ATOM 3140 C CA . LYS B 1 116 ? 22.688 -18.203 25.719 1 28.31 116 LYS B CA 1
ATOM 3141 C C . LYS B 1 116 ? 21.531 -17.641 26.516 1 28.31 116 LYS B C 1
ATOM 3143 O O . LYS B 1 116 ? 20.984 -18.328 27.391 1 28.31 116 LYS B O 1
ATOM 3148 N N . ASN B 1 117 ? 21.516 -16.609 27.297 1 27.14 117 ASN B N 1
ATOM 3149 C CA . ASN B 1 117 ? 20.297 -16.156 27.953 1 27.14 117 ASN B CA 1
ATOM 3150 C C . ASN B 1 117 ? 19.109 -16.156 27 1 27.14 117 ASN B C 1
ATOM 3152 O O . ASN B 1 117 ? 19.094 -15.391 26.031 1 27.14 117 ASN B O 1
ATOM 3156 N N . LEU B 1 118 ? 18.469 -17.281 26.844 1 27.73 118 LEU B N 1
ATOM 3157 C CA . LEU B 1 118 ? 17.172 -17.625 26.25 1 27.73 118 LEU B CA 1
ATOM 3158 C C . LEU B 1 118 ? 16.094 -16.672 26.75 1 27.73 118 LEU B C 1
ATOM 3160 O O . LEU B 1 118 ? 15.281 -17.031 27.609 1 27.73 118 LEU B O 1
ATOM 3164 N N . GLU B 1 119 ? 16.281 -15.523 27.344 1 29.22 119 GLU B N 1
ATOM 3165 C CA . GLU B 1 119 ? 15.156 -14.625 27.562 1 29.22 119 GLU B CA 1
ATOM 3166 C C . GLU B 1 119 ? 14.164 -14.688 26.406 1 29.22 119 GLU B C 1
ATOM 3168 O O . GLU B 1 119 ? 14.531 -14.484 25.25 1 29.22 119 GLU B O 1
ATOM 3173 N N . GLU B 1 120 ? 13.234 -15.625 26.516 1 29.84 120 GLU B N 1
ATOM 3174 C CA . GLU B 1 120 ? 11.984 -15.703 25.781 1 29.84 120 GLU B CA 1
ATOM 3175 C C . GLU B 1 120 ? 11.477 -14.312 25.391 1 29.84 120 GLU B C 1
ATOM 3177 O O . GLU B 1 120 ? 10.891 -13.609 26.219 1 29.84 120 GLU B O 1
ATOM 3182 N N . LYS B 1 121 ? 12.234 -13.531 24.953 1 30.56 121 LYS B N 1
ATOM 3183 C CA . LYS B 1 121 ? 11.82 -12.227 24.453 1 30.56 121 LYS B CA 1
ATOM 3184 C C . LYS B 1 121 ? 10.453 -12.305 23.766 1 30.56 121 LYS B C 1
ATOM 3186 O O . LYS B 1 121 ? 10.32 -12.922 22.703 1 30.56 121 LYS B O 1
ATOM 3191 N N . GLU B 1 122 ? 9.406 -12.531 24.531 1 31.31 122 GLU B N 1
ATOM 3192 C CA . GLU B 1 122 ? 8.102 -12.195 23.969 1 31.31 122 GLU B CA 1
ATOM 3193 C C . GLU B 1 122 ? 8.234 -11.172 22.844 1 31.31 122 GLU B C 1
ATOM 3195 O O . GLU B 1 122 ? 8.711 -10.055 23.062 1 31.31 122 GLU B O 1
ATOM 3200 N N . ALA B 1 123 ? 8.719 -11.531 21.719 1 32.41 123 ALA B N 1
ATOM 3201 C CA . ALA B 1 123 ? 8.859 -10.766 20.484 1 32.41 123 ALA B CA 1
ATOM 3202 C C . ALA B 1 123 ? 7.859 -9.617 20.422 1 32.41 123 ALA B C 1
ATOM 3204 O O . ALA B 1 123 ? 6.664 -9.844 20.219 1 32.41 123 ALA B O 1
ATOM 3205 N N . ALA B 1 124 ? 7.805 -8.719 21.328 1 34 124 ALA B N 1
ATOM 3206 C CA . ALA B 1 124 ? 6.973 -7.531 21.156 1 34 124 ALA B CA 1
ATOM 3207 C C . ALA B 1 124 ? 6.703 -7.246 19.688 1 34 124 ALA B C 1
ATOM 3209 O O . ALA B 1 124 ? 7.641 -7.121 18.891 1 34 124 ALA B O 1
ATOM 3210 N N . ALA B 1 125 ? 5.578 -7.688 19.141 1 37.38 125 ALA B N 1
ATOM 3211 C CA . ALA B 1 125 ? 5.098 -7.488 17.766 1 37.38 125 ALA B CA 1
ATOM 3212 C C . ALA B 1 125 ? 5.645 -6.195 17.172 1 37.38 125 ALA B C 1
ATOM 3214 O O . ALA B 1 125 ? 5.473 -5.117 17.75 1 37.38 125 ALA B O 1
ATOM 3215 N N . LYS B 1 126 ? 6.703 -6.195 16.594 1 49.06 126 LYS B N 1
ATOM 3216 C CA . LYS B 1 126 ? 7.223 -5.023 15.891 1 49.06 126 LYS B CA 1
ATOM 3217 C C . LYS B 1 126 ? 6.086 -4.176 15.32 1 49.06 126 LYS B C 1
ATOM 3219 O O . LYS B 1 126 ? 5.172 -4.703 14.68 1 49.06 126 LYS B O 1
ATOM 3224 N N . PRO B 1 127 ? 5.871 -3.111 15.938 1 50.94 127 PRO B N 1
ATOM 3225 C CA . PRO B 1 127 ? 4.773 -2.287 15.422 1 50.94 127 PRO B CA 1
ATOM 3226 C C . PRO B 1 127 ? 4.656 -2.332 13.906 1 50.94 127 PRO B C 1
ATOM 3228 O O . PRO B 1 127 ? 5.672 -2.316 13.203 1 50.94 127 PRO B O 1
ATOM 3231 N N . SER B 1 128 ? 3.539 -2.852 13.375 1 59.75 128 SER B N 1
ATOM 3232 C CA . SER B 1 128 ? 3.256 -2.92 11.945 1 59.75 128 SER B CA 1
ATOM 3233 C C . SER B 1 128 ? 3.674 -1.636 11.234 1 59.75 128 SER B C 1
ATOM 3235 O O . SER B 1 128 ? 3.457 -0.538 11.75 1 59.75 128 SER B O 1
ATOM 3237 N N . ARG B 1 129 ? 4.512 -1.689 10.305 1 78.44 129 ARG B N 1
ATOM 3238 C CA . ARG B 1 129 ? 5.16 -0.57 9.633 1 78.44 129 ARG B CA 1
ATOM 3239 C C . ARG B 1 129 ? 4.477 -0.256 8.305 1 78.44 129 ARG B C 1
ATOM 3241 O O . ARG B 1 129 ? 5.141 0.02 7.305 1 78.44 129 ARG B O 1
ATOM 3248 N N . THR B 1 130 ? 3.055 -0.412 8.336 1 91.19 130 THR B N 1
ATOM 3249 C CA . THR B 1 130 ? 2.381 -0.023 7.102 1 91.19 130 THR B CA 1
ATOM 3250 C C . THR B 1 130 ? 2.262 1.495 7.008 1 91.19 130 THR B C 1
ATOM 3252 O O . THR B 1 130 ? 2.463 2.203 7.996 1 91.19 130 THR B O 1
ATOM 3255 N N . LEU B 1 131 ? 2.031 1.983 5.875 1 94.25 131 LEU B N 1
ATOM 3256 C CA . LEU B 1 131 ? 1.766 3.406 5.688 1 94.25 131 LEU B CA 1
ATOM 3257 C C . LEU B 1 131 ? 0.659 3.879 6.625 1 94.25 131 LEU B C 1
ATOM 3259 O O . LEU B 1 131 ? 0.764 4.953 7.223 1 94.25 131 LEU B O 1
ATOM 3263 N N . TYR B 1 132 ? -0.395 3.033 6.785 1 96.69 132 TYR B N 1
ATOM 3264 C CA . TYR B 1 132 ? -1.493 3.355 7.688 1 96.69 132 TYR B CA 1
ATOM 3265 C C . TYR B 1 132 ? -0.99 3.527 9.117 1 96.69 132 TYR B C 1
ATOM 3267 O O . TYR B 1 132 ? -1.348 4.492 9.797 1 96.69 132 TYR B O 1
ATOM 3275 N N . ASN B 1 133 ? -0.17 2.627 9.5 1 95.75 133 ASN B N 1
ATOM 3276 C CA . ASN B 1 133 ? 0.371 2.703 10.852 1 95.75 133 ASN B CA 1
ATOM 3277 C C . ASN B 1 133 ? 1.282 3.916 11.023 1 95.75 133 ASN B C 1
ATOM 3279 O O . ASN B 1 133 ? 1.314 4.527 12.094 1 95.75 133 ASN B O 1
ATOM 3283 N N . ALA B 1 134 ? 2.037 4.184 10 1 94.25 134 ALA B N 1
ATOM 3284 C CA . ALA B 1 134 ? 2.895 5.367 10.039 1 94.25 134 ALA B CA 1
ATOM 3285 C C . ALA B 1 134 ? 2.064 6.641 10.172 1 94.25 134 ALA B C 1
ATOM 3287 O O . ALA B 1 134 ? 2.404 7.527 10.961 1 94.25 134 ALA B O 1
ATOM 3288 N N . ILE B 1 135 ? 0.976 6.734 9.43 1 97.38 135 ILE B N 1
ATOM 3289 C CA . ILE B 1 135 ? 0.083 7.883 9.531 1 97.38 135 ILE B CA 1
ATOM 3290 C C . ILE B 1 135 ? -0.515 7.957 10.93 1 97.38 135 ILE B C 1
ATOM 3292 O O . ILE B 1 135 ? -0.604 9.031 11.523 1 97.38 135 ILE B O 1
ATOM 3296 N N . SER B 1 136 ? -0.882 6.797 11.445 1 97.56 136 SER B N 1
ATOM 3297 C CA . SER B 1 136 ? -1.445 6.727 12.789 1 97.56 136 SER B CA 1
ATOM 3298 C C . SER B 1 136 ? -0.482 7.301 13.82 1 97.56 136 SER B C 1
ATOM 3300 O O . SER B 1 136 ? -0.875 8.117 14.656 1 97.56 136 SER B O 1
ATOM 3302 N N . ARG B 1 137 ? 0.724 6.941 13.703 1 96.5 137 ARG B N 1
ATOM 3303 C CA . ARG B 1 137 ? 1.729 7.402 14.656 1 96.5 137 ARG B CA 1
ATOM 3304 C C . ARG B 1 137 ? 1.952 8.906 14.531 1 96.5 137 ARG B C 1
ATOM 3306 O O . ARG B 1 137 ? 2.033 9.609 15.547 1 96.5 137 ARG B O 1
ATOM 3313 N N . ALA B 1 138 ? 2.072 9.352 13.305 1 96 138 ALA B N 1
ATOM 3314 C CA . ALA B 1 138 ? 2.256 10.781 13.078 1 96 138 ALA B CA 1
ATOM 3315 C C . ALA B 1 138 ? 1.078 11.578 13.625 1 96 138 ALA B C 1
ATOM 3317 O O . ALA B 1 138 ? 1.269 12.625 14.258 1 96 138 ALA B O 1
ATOM 3318 N N . ALA B 1 139 ? -0.139 11.078 13.43 1 97.31 139 ALA B N 1
ATOM 3319 C CA . ALA B 1 139 ? -1.344 11.75 13.906 1 97.31 139 ALA B CA 1
ATOM 3320 C C . ALA B 1 139 ? -1.413 11.727 15.43 1 97.31 139 ALA B C 1
ATOM 3322 O O . ALA B 1 139 ? -1.886 12.688 16.047 1 97.31 139 ALA B O 1
ATOM 3323 N N . SER B 1 140 ? -0.98 10.641 16 1 96.62 140 SER B N 1
ATOM 3324 C CA . SER B 1 140 ? -0.924 10.57 17.469 1 96.62 140 SER B CA 1
ATOM 3325 C C . SER B 1 140 ? 0.027 11.609 18.031 1 96.62 140 SER B C 1
ATOM 3327 O O . SER B 1 140 ? -0.305 12.297 19 1 96.62 140 SER B O 1
ATOM 3329 N N . GLU B 1 141 ? 1.199 11.688 17.406 1 96.38 141 GLU B N 1
ATOM 3330 C CA . GLU B 1 141 ? 2.158 12.703 17.828 1 96.38 141 GLU B CA 1
ATOM 3331 C C . GLU B 1 141 ? 1.592 14.109 17.641 1 96.38 141 GLU B C 1
ATOM 3333 O O . GLU B 1 141 ? 1.789 14.984 18.484 1 96.38 141 GLU B O 1
ATOM 3338 N N . ALA B 1 142 ? 0.875 14.305 16.562 1 96.56 142 ALA B N 1
ATOM 3339 C CA . ALA B 1 142 ? 0.225 15.586 16.297 1 96.56 142 ALA B CA 1
ATOM 3340 C C . ALA B 1 142 ? -0.792 15.922 17.391 1 96.56 142 ALA B C 1
ATOM 3342 O O . ALA B 1 142 ? -0.888 17.078 17.828 1 96.56 142 ALA B O 1
ATOM 3343 N N . THR B 1 143 ? -1.522 14.93 17.844 1 95.88 143 THR B N 1
ATOM 3344 C CA . THR B 1 143 ? -2.486 15.094 18.938 1 95.88 143 THR B CA 1
ATOM 3345 C C . THR B 1 143 ? -1.799 15.609 20.188 1 95.88 143 THR B C 1
ATOM 3347 O O . THR B 1 143 ? -2.299 16.531 20.844 1 95.88 143 THR B O 1
ATOM 3350 N N . THR B 1 144 ? -0.665 15.062 20.453 1 93.25 144 THR B N 1
ATOM 3351 C CA . THR B 1 144 ? 0.097 15.453 21.625 1 93.25 144 THR B CA 1
ATOM 3352 C C . THR B 1 144 ? 0.597 16.891 21.5 1 93.25 144 THR B C 1
ATOM 3354 O O . THR B 1 144 ? 0.529 17.656 22.469 1 93.25 144 THR B O 1
ATOM 3357 N N . LYS B 1 145 ? 1.023 17.25 20.312 1 91.75 145 LYS B N 1
ATOM 3358 C CA . LYS B 1 145 ? 1.524 18.609 20.078 1 91.75 145 LYS B CA 1
ATOM 3359 C C . LYS B 1 145 ? 0.416 19.641 20.234 1 91.75 145 LYS B C 1
ATOM 3361 O O . LYS B 1 145 ? 0.654 20.734 20.75 1 91.75 145 LYS B O 1
ATOM 3366 N N . MET B 1 146 ? -0.779 19.344 19.797 1 92.75 146 MET B N 1
ATOM 3367 C CA . MET B 1 146 ? -1.907 20.266 19.859 1 92.75 146 MET B CA 1
ATOM 3368 C C . MET B 1 146 ? -2.4 20.438 21.281 1 92.75 146 MET B C 1
ATOM 3370 O O . MET B 1 146 ? -2.941 21.484 21.641 1 92.75 146 MET B O 1
ATOM 3374 N N . GLY B 1 147 ? -2.092 19.484 22.078 1 86.25 147 GLY B N 1
ATOM 3375 C CA . GLY B 1 147 ? -2.498 19.594 23.469 1 86.25 147 GLY B CA 1
ATOM 3376 C C . GLY B 1 147 ? -3.955 19.234 23.688 1 86.25 147 GLY B C 1
ATOM 3377 O O . GLY B 1 147 ? -4.758 19.266 22.766 1 86.25 147 GLY B O 1
ATOM 3378 N N . ALA B 1 148 ? -4.211 19.047 24.938 1 78.56 148 ALA B N 1
ATOM 3379 C CA . ALA B 1 148 ? -5.555 18.641 25.328 1 78.56 148 ALA B CA 1
ATOM 3380 C C . ALA B 1 148 ? -6.527 19.812 25.266 1 78.56 148 ALA B C 1
ATOM 3382 O O . ALA B 1 148 ? -6.137 20.953 25.516 1 78.56 148 ALA B O 1
ATOM 3383 N N . GLY B 1 149 ? -7.758 19.641 24.812 1 78 149 GLY B N 1
ATOM 3384 C CA . GLY B 1 149 ? -8.781 20.672 24.828 1 78 149 GLY B CA 1
ATOM 3385 C C . GLY B 1 149 ? -8.984 21.328 23.469 1 78 149 GLY B C 1
ATOM 3386 O O . GLY B 1 149 ? -10 21.984 23.25 1 78 149 GLY B O 1
ATOM 3387 N N . ASN B 1 150 ? -7.98 21.297 22.625 1 80.38 150 ASN B N 1
ATOM 3388 C CA . ASN B 1 150 ? -8.125 21.828 21.281 1 80.38 150 ASN B CA 1
ATOM 3389 C C . ASN B 1 150 ? -8.953 20.906 20.391 1 80.38 150 ASN B C 1
ATOM 3391 O O . ASN B 1 150 ? -8.672 19.703 20.312 1 80.38 150 ASN B O 1
ATOM 3395 N N . PRO B 1 151 ? -10.023 21.438 19.844 1 81.19 151 PRO B N 1
ATOM 3396 C CA . PRO B 1 151 ? -10.867 20.594 18.984 1 81.19 151 PRO B CA 1
ATOM 3397 C C . PRO B 1 151 ? -10.078 19.938 17.844 1 81.19 151 PRO B C 1
ATOM 3399 O O . PRO B 1 151 ? -10.43 18.844 17.406 1 81.19 151 PRO B O 1
ATOM 3402 N N . LEU B 1 152 ? -9.07 20.547 17.422 1 91 152 LEU B N 1
ATOM 3403 C CA . LEU B 1 152 ? -8.273 19.984 16.344 1 91 152 LEU B CA 1
ATOM 3404 C C . LEU B 1 152 ? -7.441 18.812 16.828 1 91 152 LEU B C 1
ATOM 3406 O O . LEU B 1 152 ? -7.059 17.938 16.047 1 91 152 LEU B O 1
ATOM 3410 N N . SER B 1 153 ? -7.188 18.797 18.141 1 92.62 153 SER B N 1
ATOM 3411 C CA . SER B 1 153 ? -6.512 17.641 18.719 1 92.62 153 SER B CA 1
ATOM 3412 C C . SER B 1 153 ? -7.355 16.375 18.594 1 92.62 153 SER B C 1
ATOM 3414 O O . SER B 1 153 ? -6.84 15.305 18.281 1 92.62 153 SER B O 1
ATOM 3416 N N . SER B 1 154 ? -8.633 16.516 18.766 1 90.88 154 SER B N 1
ATOM 3417 C CA . SER B 1 154 ? -9.547 15.391 18.656 1 90.88 154 SER B CA 1
ATOM 3418 C C . SER B 1 154 ? -9.602 14.867 17.219 1 90.88 154 SER B C 1
ATOM 3420 O O . SER B 1 154 ? -9.711 13.664 17 1 90.88 154 SER B O 1
ATOM 3422 N N . ALA B 1 155 ? -9.508 15.797 16.281 1 94 155 ALA B N 1
ATOM 3423 C CA . ALA B 1 155 ? -9.531 15.398 14.883 1 94 155 ALA B CA 1
ATOM 3424 C C . ALA B 1 155 ? -8.305 14.562 14.531 1 94 155 ALA B C 1
ATOM 3426 O O . ALA B 1 155 ? -8.422 13.484 13.945 1 94 155 ALA B O 1
ATOM 3427 N N . PHE B 1 156 ? -7.137 15.016 14.953 1 96.44 156 PHE B N 1
ATOM 3428 C CA . PHE B 1 156 ? -5.914 14.242 14.75 1 96.44 156 PHE B CA 1
ATOM 3429 C C . PHE B 1 156 ? -5.988 12.906 15.484 1 96.44 156 PHE B C 1
ATOM 3431 O O . PHE B 1 156 ? -5.555 11.883 14.953 1 96.44 156 PHE B O 1
ATOM 3438 N N . GLY B 1 157 ? -6.52 12.969 16.672 1 95.56 157 GLY B N 1
ATOM 3439 C CA . GLY B 1 157 ? -6.668 11.758 17.453 1 95.56 157 GLY B CA 1
ATOM 3440 C C . GLY B 1 157 ? -7.539 10.711 16.766 1 95.56 157 GLY B C 1
ATOM 3441 O O . GLY B 1 157 ? -7.215 9.523 16.781 1 95.56 157 GLY B O 1
ATOM 3442 N N . GLN B 1 158 ? -8.625 11.133 16.219 1 95.81 158 GLN B N 1
ATOM 3443 C CA . GLN B 1 158 ? -9.508 10.211 15.523 1 95.81 158 GLN B CA 1
ATOM 3444 C C . GLN B 1 158 ? -8.828 9.602 14.297 1 95.81 158 GLN B C 1
ATOM 3446 O O . GLN B 1 158 ? -8.969 8.406 14.031 1 95.81 158 GLN B O 1
ATOM 3451 N N . ILE B 1 159 ? -8.148 10.453 13.539 1 97.19 159 ILE B N 1
ATOM 3452 C CA . ILE B 1 159 ? -7.391 9.938 12.406 1 97.19 159 ILE B CA 1
ATOM 3453 C C . ILE B 1 159 ? -6.41 8.867 12.883 1 97.19 159 ILE B C 1
ATOM 3455 O O . ILE B 1 159 ? -6.281 7.816 12.258 1 97.19 159 ILE B O 1
ATOM 3459 N N . SER B 1 160 ? -5.707 9.164 13.984 1 97.44 160 SER B N 1
ATOM 3460 C CA . SER B 1 160 ? -4.734 8.227 14.531 1 97.44 160 SER B CA 1
ATOM 3461 C C . SER B 1 160 ? -5.375 6.875 14.82 1 97.44 160 SER B C 1
ATOM 3463 O O . SER B 1 160 ? -4.852 5.836 14.406 1 97.44 160 SER B O 1
ATOM 3465 N N . VAL B 1 161 ? -6.504 6.859 15.398 1 97.5 161 VAL B N 1
ATOM 3466 C CA . VAL B 1 161 ? -7.176 5.637 15.82 1 97.5 161 VAL B CA 1
ATOM 3467 C C . VAL B 1 161 ? -7.668 4.871 14.594 1 97.5 161 VAL B C 1
ATOM 3469 O O . VAL B 1 161 ? -7.48 3.658 14.492 1 97.5 161 VAL B O 1
ATOM 3472 N N . LEU B 1 162 ? -8.289 5.562 13.672 1 98.19 162 LEU B N 1
ATOM 3473 C CA . LEU B 1 162 ? -8.852 4.926 12.484 1 98.19 162 LEU B CA 1
ATOM 3474 C C . LEU B 1 162 ? -7.758 4.348 11.602 1 98.19 162 LEU B C 1
ATOM 3476 O O . LEU B 1 162 ? -7.879 3.225 11.102 1 98.19 162 LEU B O 1
ATOM 3480 N N . GLU B 1 163 ? -6.684 5.141 11.461 1 97.88 163 GLU B N 1
ATOM 3481 C CA . GLU B 1 163 ? -5.574 4.652 10.648 1 97.88 163 GLU B CA 1
ATOM 3482 C C . GLU B 1 163 ? -4.902 3.447 11.297 1 97.88 163 GLU B C 1
ATOM 3484 O O . GLU B 1 163 ? -4.434 2.543 10.602 1 97.88 163 GLU B O 1
ATOM 3489 N N . GLU B 1 164 ? -4.789 3.414 12.57 1 97.19 164 GLU B N 1
ATOM 3490 C CA . GLU B 1 164 ? -4.246 2.258 13.273 1 97.19 164 GLU B CA 1
ATOM 3491 C C . GLU B 1 164 ? -5.086 1.01 13.023 1 97.19 164 GLU B C 1
ATOM 3493 O O . GLU B 1 164 ? -4.543 -0.071 12.781 1 97.19 164 GLU B O 1
ATOM 3498 N N . LYS B 1 165 ? -6.352 1.185 13.07 1 97.81 165 LYS B N 1
ATOM 3499 C CA . LYS B 1 165 ? -7.246 0.058 12.82 1 97.81 165 LYS B CA 1
ATOM 3500 C C . LYS B 1 165 ? -7.051 -0.502 11.414 1 97.81 165 LYS B C 1
ATOM 3502 O O . LYS B 1 165 ? -6.934 -1.716 11.234 1 97.81 165 LYS B O 1
ATOM 3507 N N . VAL B 1 166 ? -7.047 0.381 10.461 1 98.38 166 VAL B N 1
ATOM 3508 C CA . VAL B 1 166 ? -6.891 -0.056 9.07 1 98.38 166 VAL B CA 1
ATOM 3509 C C . VAL B 1 166 ? -5.527 -0.714 8.891 1 98.38 166 VAL B C 1
ATOM 3511 O O . VAL B 1 166 ? -5.41 -1.728 8.195 1 98.38 166 VAL B O 1
ATOM 3514 N N . GLY B 1 167 ? -4.488 -0.101 9.484 1 97.31 167 GLY B N 1
ATOM 3515 C CA . GLY B 1 167 ? -3.17 -0.708 9.414 1 97.31 167 GLY B CA 1
ATOM 3516 C C . GLY B 1 167 ? -3.131 -2.113 9.984 1 97.31 167 GLY B C 1
ATOM 3517 O O . GLY B 1 167 ? -2.506 -3.006 9.414 1 97.31 167 GLY B O 1
ATOM 3518 N N . ASN B 1 168 ? -3.752 -2.334 11.102 1 97 168 ASN B N 1
ATOM 3519 C CA . ASN B 1 168 ? -3.826 -3.658 11.711 1 97 168 ASN B CA 1
ATOM 3520 C C . ASN B 1 168 ? -4.566 -4.645 10.812 1 97 168 ASN B C 1
ATOM 3522 O O . ASN B 1 168 ? -4.152 -5.797 10.672 1 97 168 ASN B O 1
ATOM 3526 N N . LEU B 1 169 ? -5.633 -4.18 10.18 1 98.12 169 LEU B N 1
ATOM 3527 C CA . LEU B 1 16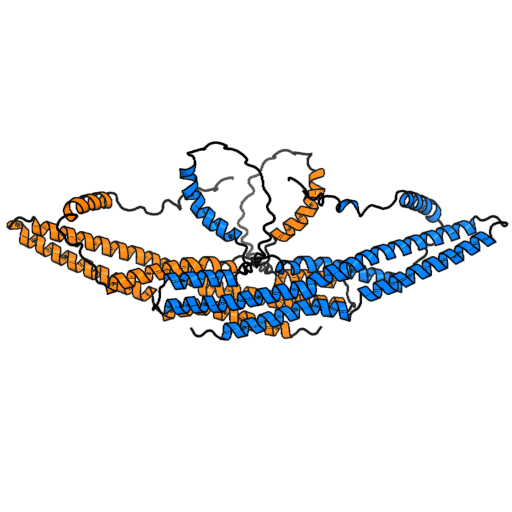9 ? -6.395 -5.016 9.258 1 98.12 169 LEU B CA 1
ATOM 3528 C C . LEU B 1 169 ? -5.555 -5.383 8.039 1 98.12 169 LEU B C 1
ATOM 3530 O O . LEU B 1 169 ? -5.645 -6.504 7.535 1 98.12 169 LEU B O 1
ATOM 3534 N N . GLN B 1 170 ? -4.785 -4.426 7.559 1 97.56 170 GLN B N 1
ATOM 3535 C CA . GLN B 1 170 ? -3.879 -4.738 6.457 1 97.56 170 GLN B CA 1
ATOM 3536 C C . GLN B 1 170 ? -2.875 -5.816 6.863 1 97.56 170 GLN B C 1
ATOM 3538 O O . GLN B 1 170 ? -2.568 -6.715 6.078 1 97.56 170 GLN B O 1
ATOM 3543 N N . GLY B 1 171 ? -2.35 -5.648 8.047 1 96.31 171 GLY B N 1
ATOM 3544 C CA . GLY B 1 171 ? -1.464 -6.684 8.562 1 96.31 171 GLY B CA 1
ATOM 3545 C C . GLY B 1 171 ? -2.1 -8.062 8.57 1 96.31 171 GLY B C 1
ATOM 3546 O O . GLY B 1 171 ? -1.452 -9.055 8.219 1 96.31 171 GLY B O 1
ATOM 3547 N N . GLU B 1 172 ? -3.314 -8.133 8.945 1 97.5 172 GLU B N 1
ATOM 3548 C CA . GLU B 1 172 ? -4.055 -9.391 8.938 1 97.5 172 GLU B CA 1
ATOM 3549 C C . GLU B 1 172 ? -4.219 -9.922 7.516 1 97.5 172 GLU B C 1
ATOM 3551 O O . GLU B 1 172 ? -4.051 -11.117 7.273 1 97.5 172 GLU B O 1
ATOM 3556 N N . ARG B 1 173 ? -4.562 -9.023 6.613 1 97.81 173 ARG B N 1
ATOM 3557 C CA . ARG B 1 173 ? -4.68 -9.398 5.211 1 97.81 173 ARG B CA 1
ATOM 3558 C C . ARG B 1 173 ? -3.379 -10 4.691 1 97.81 173 ARG B C 1
ATOM 3560 O O . ARG B 1 173 ? -3.387 -11.055 4.062 1 97.81 173 ARG B O 1
ATOM 3567 N N . ASP B 1 174 ? -2.299 -9.297 4.973 1 97.31 174 ASP B N 1
ATOM 3568 C CA . ASP B 1 174 ? -0.992 -9.727 4.484 1 97.31 174 ASP B CA 1
ATOM 3569 C C . ASP B 1 174 ? -0.614 -11.094 5.051 1 97.31 174 ASP B C 1
ATOM 3571 O O . ASP B 1 174 ? -0.118 -11.961 4.328 1 97.31 174 ASP B O 1
ATOM 3575 N N . SER B 1 175 ? -0.863 -11.266 6.328 1 97.69 175 SER B N 1
ATOM 3576 C CA . SER B 1 175 ? -0.583 -12.547 6.973 1 97.69 175 SER B CA 1
ATOM 3577 C C . SER B 1 175 ? -1.43 -13.664 6.371 1 97.69 175 SER B C 1
ATOM 3579 O O . SER B 1 175 ? -0.935 -14.773 6.145 1 97.69 175 SER B O 1
ATOM 3581 N N . ALA B 1 176 ? -2.676 -13.383 6.129 1 98.5 176 ALA B N 1
ATOM 3582 C CA . ALA B 1 176 ? -3.584 -14.375 5.562 1 98.5 176 ALA B CA 1
ATOM 3583 C C . ALA B 1 176 ? -3.166 -14.758 4.145 1 98.5 176 ALA B C 1
ATOM 3585 O O . ALA B 1 176 ? -3.166 -15.938 3.787 1 98.5 176 ALA B O 1
ATOM 3586 N N . ILE B 1 177 ? -2.826 -13.773 3.34 1 98.56 177 ILE B N 1
ATOM 3587 C CA . ILE B 1 177 ? -2.373 -14.031 1.978 1 98.56 177 ILE B CA 1
ATOM 3588 C C . ILE B 1 177 ? -1.092 -14.859 2.008 1 98.56 177 ILE B C 1
ATOM 3590 O O . ILE B 1 177 ? -0.946 -15.82 1.245 1 98.56 177 ILE B O 1
ATOM 3594 N N . SER B 1 178 ? -0.161 -14.484 2.859 1 98.12 178 SER B N 1
ATOM 3595 C CA . SER B 1 178 ? 1.085 -15.234 2.998 1 98.12 178 SER B CA 1
ATOM 3596 C C . SER B 1 178 ? 0.817 -16.688 3.355 1 98.12 178 SER B C 1
ATOM 3598 O O . SER B 1 178 ? 1.372 -17.594 2.734 1 98.12 178 SER B O 1
ATOM 3600 N N . LYS B 1 179 ? -0.088 -16.922 4.25 1 98.38 179 LYS B N 1
ATOM 3601 C CA . LYS B 1 179 ? -0.375 -18.25 4.762 1 98.38 179 LYS B CA 1
ATOM 3602 C C . LYS B 1 179 ? -1.181 -19.062 3.75 1 98.38 179 LYS B C 1
ATOM 3604 O O . LYS B 1 179 ? -0.866 -20.234 3.49 1 98.38 179 LYS B O 1
ATOM 3609 N N . ASN B 1 180 ? -2.189 -18.484 3.17 1 98.19 180 ASN B N 1
ATOM 3610 C CA . ASN B 1 180 ? -3.172 -19.219 2.379 1 98.19 180 ASN B CA 1
ATOM 3611 C C . ASN B 1 180 ? -2.727 -19.359 0.926 1 98.19 180 ASN B C 1
ATOM 3613 O O . ASN B 1 180 ? -3.205 -20.25 0.211 1 98.19 180 ASN B O 1
ATOM 3617 N N . PHE B 1 181 ? -1.824 -18.516 0.499 1 98.56 181 PHE B N 1
ATOM 3618 C CA . PHE B 1 181 ? -1.396 -18.594 -0.893 1 98.56 181 PHE B CA 1
ATOM 3619 C C . PHE B 1 181 ? 0.106 -18.844 -0.982 1 98.56 181 PHE B C 1
ATOM 3621 O O . PHE B 1 181 ? 0.539 -19.891 -1.477 1 98.56 181 PHE B O 1
ATOM 3628 N N . CYS B 1 182 ? 0.906 -17.891 -0.462 1 98 182 CYS B N 1
ATOM 3629 C CA . CYS B 1 182 ? 2.348 -17.922 -0.677 1 98 182 CYS B CA 1
ATOM 3630 C C . CYS B 1 182 ? 2.953 -19.203 -0.096 1 98 182 CYS B C 1
ATOM 3632 O O . CYS B 1 182 ? 3.68 -19.922 -0.787 1 98 182 CYS B O 1
ATOM 3634 N N . GLU B 1 183 ? 2.639 -19.5 1.12 1 98.19 183 GLU B N 1
ATOM 3635 C CA . GLU B 1 183 ? 3.188 -20.688 1.785 1 98.19 183 GLU B CA 1
ATOM 3636 C C . GLU B 1 183 ? 2.705 -21.969 1.12 1 98.19 183 GLU B C 1
ATOM 3638 O O . GLU B 1 183 ? 3.459 -22.938 1.01 1 98.19 183 GLU B O 1
ATOM 3643 N N . GLN B 1 184 ? 1.449 -22 0.68 1 97.88 184 GLN B N 1
ATOM 3644 C CA . GLN B 1 184 ? 0.896 -23.188 0.02 1 97.88 184 GLN B CA 1
ATOM 3645 C C . GLN B 1 184 ? 1.597 -23.453 -1.309 1 97.88 184 GLN B C 1
ATOM 3647 O O . GLN B 1 184 ? 1.943 -24.594 -1.616 1 97.88 184 GLN B O 1
ATOM 3652 N N . VAL B 1 185 ? 1.848 -22.422 -2.062 1 97.88 185 VAL B N 1
ATOM 3653 C CA . VAL B 1 185 ? 2.535 -22.578 -3.342 1 97.88 185 VAL B CA 1
ATOM 3654 C C . VAL B 1 185 ? 3.961 -23.078 -3.104 1 97.88 185 VAL B C 1
ATOM 3656 O O . VAL B 1 185 ? 4.41 -24.031 -3.746 1 97.88 185 VAL B O 1
ATOM 3659 N N . ARG B 1 186 ? 4.621 -22.547 -2.133 1 97 186 ARG B N 1
ATOM 3660 C CA . ARG B 1 186 ? 6.016 -22.875 -1.86 1 97 186 ARG B CA 1
ATOM 3661 C C . ARG B 1 186 ? 6.141 -24.266 -1.27 1 97 186 ARG B C 1
ATOM 3663 O O . ARG B 1 186 ? 7.008 -25.047 -1.677 1 97 186 ARG B O 1
ATOM 3670 N N . ALA B 1 187 ? 5.25 -24.594 -0.371 1 96.44 187 ALA B N 1
ATOM 3671 C CA . ALA B 1 187 ? 5.418 -25.812 0.419 1 96.44 187 ALA B CA 1
ATOM 3672 C C . ALA B 1 187 ? 4.754 -27 -0.264 1 96.44 187 ALA B C 1
ATOM 3674 O O . ALA B 1 187 ? 5.18 -28.156 -0.08 1 96.44 187 ALA B O 1
ATOM 3675 N N . VAL B 1 188 ? 3.781 -26.766 -1.072 1 96.44 188 VAL B N 1
ATOM 3676 C CA . VAL B 1 188 ? 3.029 -27.875 -1.65 1 96.44 188 VAL B CA 1
ATOM 3677 C C . VAL B 1 188 ? 3.324 -27.969 -3.145 1 96.44 188 VAL B C 1
ATOM 3679 O O . VAL B 1 188 ? 3.742 -29.031 -3.631 1 96.44 188 VAL B O 1
ATOM 3682 N N . LEU B 1 189 ? 3.223 -26.906 -3.895 1 97.5 189 LEU B N 1
ATOM 3683 C CA . LEU B 1 189 ? 3.291 -26.969 -5.352 1 97.5 189 LEU B CA 1
ATOM 3684 C C . LEU B 1 189 ? 4.738 -27.078 -5.824 1 97.5 189 LEU B C 1
ATOM 3686 O O . LEU B 1 189 ? 5.055 -27.875 -6.703 1 97.5 189 LEU B O 1
ATOM 3690 N N . TYR B 1 190 ? 5.598 -26.297 -5.238 1 96.62 190 TYR B N 1
ATOM 3691 C CA . TYR B 1 190 ? 6.965 -26.25 -5.746 1 96.62 190 TYR B CA 1
ATOM 3692 C C . TYR B 1 190 ? 7.648 -27.594 -5.582 1 96.62 190 TYR B C 1
ATOM 3694 O O . TYR B 1 190 ? 8.297 -28.094 -6.512 1 96.62 190 TYR B O 1
ATOM 3702 N N . PRO B 1 191 ? 7.508 -28.297 -4.41 1 97.69 191 PRO B N 1
ATOM 3703 C CA . PRO B 1 191 ? 8.062 -29.641 -4.328 1 97.69 191 PRO B CA 1
ATOM 3704 C C . PRO B 1 191 ? 7.457 -30.594 -5.359 1 97.69 191 PRO B C 1
ATOM 3706 O O . PRO B 1 191 ? 8.156 -31.469 -5.887 1 97.69 191 PRO B O 1
ATOM 3709 N N . ARG B 1 192 ? 6.18 -30.469 -5.652 1 97.94 192 ARG B N 1
ATOM 3710 C CA . ARG B 1 192 ? 5.52 -31.312 -6.645 1 97.94 192 ARG B CA 1
ATOM 3711 C C . ARG B 1 192 ? 6.039 -31 -8.047 1 97.94 192 ARG B C 1
ATOM 3713 O O . ARG B 1 192 ? 6.16 -31.906 -8.875 1 97.94 192 ARG B O 1
ATOM 3720 N N . PHE B 1 193 ? 6.328 -29.75 -8.312 1 97.81 193 PHE B N 1
ATOM 3721 C CA . PHE B 1 193 ? 6.934 -29.406 -9.586 1 97.81 193 PHE B CA 1
ATOM 3722 C C . PHE B 1 193 ? 8.312 -30.031 -9.727 1 97.81 193 PHE B C 1
ATOM 3724 O O . PHE B 1 193 ? 8.695 -30.484 -10.812 1 97.81 193 PHE B O 1
ATOM 3731 N N . ALA B 1 194 ? 9.055 -30.031 -8.688 1 97.56 194 ALA B N 1
ATOM 3732 C CA . ALA B 1 194 ? 10.367 -30.672 -8.703 1 97.56 194 ALA B CA 1
ATOM 3733 C C . ALA B 1 194 ? 10.242 -32.156 -8.969 1 97.56 194 ALA B C 1
ATOM 3735 O O . ALA B 1 194 ? 11.016 -32.75 -9.734 1 97.56 194 ALA B O 1
ATOM 3736 N N . GLU B 1 195 ? 9.258 -32.781 -8.32 1 98.19 195 GLU B N 1
ATOM 3737 C CA . GLU B 1 195 ? 8.984 -34.188 -8.562 1 98.19 195 GLU B CA 1
ATOM 3738 C C . GLU B 1 195 ? 8.578 -34.438 -10.016 1 98.19 195 GLU B C 1
ATOM 3740 O O . GLU B 1 195 ? 9 -35.406 -10.633 1 98.19 195 GLU B O 1
ATOM 3745 N N . ALA B 1 196 ? 7.758 -33.562 -10.539 1 98.38 196 ALA B N 1
ATOM 3746 C CA . ALA B 1 196 ? 7.332 -33.656 -11.93 1 98.38 196 ALA B CA 1
ATOM 3747 C C . ALA B 1 196 ? 8.531 -33.625 -12.875 1 98.38 196 ALA B C 1
ATOM 3749 O O . ALA B 1 196 ? 8.562 -34.344 -13.867 1 98.38 196 ALA B O 1
ATOM 3750 N N . HIS B 1 197 ? 9.461 -32.812 -12.555 1 96.44 197 HIS B N 1
ATOM 3751 C CA . HIS B 1 197 ? 10.672 -32.75 -13.359 1 96.44 197 HIS B CA 1
ATOM 3752 C C . HIS B 1 197 ? 11.422 -34.094 -13.336 1 96.44 197 HIS B C 1
ATOM 3754 O O . HIS B 1 197 ? 11.922 -34.531 -14.367 1 96.44 197 HIS B O 1
ATOM 3760 N N . ARG B 1 198 ? 11.453 -34.812 -12.227 1 97.88 198 ARG B N 1
ATOM 3761 C CA . ARG B 1 198 ? 12.156 -36.062 -12.078 1 97.88 198 ARG B CA 1
ATOM 3762 C C . ARG B 1 198 ? 11.453 -37.188 -12.852 1 97.88 198 ARG B C 1
ATOM 3764 O O . ARG B 1 198 ? 12.102 -38 -13.523 1 97.88 198 ARG B O 1
ATOM 3771 N N . VAL B 1 199 ? 10.156 -37.125 -12.719 1 98.19 199 VAL B N 1
ATOM 3772 C CA . VAL B 1 199 ? 9.414 -38.188 -13.391 1 98.19 199 VAL B CA 1
ATOM 3773 C C . VAL B 1 199 ? 9.484 -38 -14.906 1 98.19 199 VAL B C 1
ATOM 3775 O O . VAL B 1 199 ? 9.508 -38.969 -15.664 1 98.19 199 VAL B O 1
ATOM 3778 N N . LYS B 1 200 ? 9.461 -36.75 -15.328 1 97.81 200 LYS B N 1
ATOM 3779 C CA . LYS B 1 200 ? 9.656 -36.469 -16.75 1 97.81 200 LYS B CA 1
ATOM 3780 C C . LYS B 1 200 ? 10.984 -37.031 -17.25 1 97.81 200 LYS B C 1
ATOM 3782 O O . LYS B 1 200 ? 11.039 -37.656 -18.297 1 97.81 200 LYS B O 1
ATOM 3787 N N . ALA B 1 201 ? 12.055 -36.875 -16.516 1 96.94 201 ALA B N 1
ATOM 3788 C CA . ALA B 1 201 ? 13.375 -37.406 -16.859 1 96.94 201 ALA B CA 1
ATOM 3789 C C . ALA B 1 201 ? 13.359 -38.938 -16.906 1 96.94 201 ALA B C 1
ATOM 3791 O O . ALA B 1 201 ? 13.984 -39.531 -17.781 1 96.94 201 ALA B O 1
ATOM 3792 N N . ASP B 1 202 ? 12.656 -39.5 -15.969 1 97.88 202 ASP B N 1
ATOM 3793 C CA . ASP B 1 202 ? 12.555 -40.969 -15.922 1 97.88 202 ASP B CA 1
ATOM 3794 C C . ASP B 1 202 ? 11.867 -41.5 -17.172 1 97.88 202 ASP B C 1
ATOM 3796 O O . ASP B 1 202 ? 12.297 -42.5 -17.734 1 97.88 202 ASP B O 1
ATOM 3800 N N . VAL B 1 203 ? 10.805 -40.812 -17.609 1 97.62 203 VAL B N 1
ATOM 3801 C CA . VAL B 1 203 ? 10.102 -41.219 -18.812 1 97.62 203 VAL B CA 1
ATOM 3802 C C . VAL B 1 203 ? 11.047 -41.156 -20.016 1 97.62 203 VAL B C 1
ATOM 3804 O O . VAL B 1 203 ? 11.094 -42.062 -20.844 1 97.62 203 VAL B O 1
ATOM 3807 N N . GLN B 1 204 ? 11.766 -40.094 -20.062 1 95.19 204 GLN B N 1
ATOM 3808 C CA . GLN B 1 204 ? 12.703 -39.938 -21.172 1 95.19 204 GLN B CA 1
ATOM 3809 C C . GLN B 1 204 ? 13.781 -41.031 -21.141 1 95.19 204 GLN B C 1
ATOM 3811 O O . GLN B 1 204 ? 14.172 -41.531 -22.188 1 95.19 204 GLN B O 1
ATOM 3816 N N . ASP B 1 205 ? 14.266 -41.344 -20 1 96.12 205 ASP B N 1
ATOM 3817 C CA . ASP B 1 205 ? 15.258 -42.375 -19.828 1 96.12 205 ASP B CA 1
ATOM 3818 C C . ASP B 1 205 ? 14.719 -43.719 -20.312 1 96.12 205 ASP B C 1
ATOM 3820 O O . ASP B 1 205 ? 15.406 -44.469 -21.016 1 96.12 205 ASP B O 1
ATOM 3824 N N . LYS B 1 206 ? 13.492 -44 -19.844 1 96.75 206 LYS B N 1
ATOM 3825 C CA . LYS B 1 206 ? 12.867 -45.25 -20.25 1 96.75 206 LYS B CA 1
ATOM 3826 C C . LYS B 1 206 ? 12.617 -45.281 -21.75 1 96.75 206 LYS B C 1
ATOM 3828 O O . LYS B 1 206 ? 12.688 -46.344 -22.375 1 96.75 206 LYS B O 1
ATOM 3833 N N . ARG B 1 207 ? 12.227 -44.156 -22.281 1 95.44 207 ARG B N 1
ATOM 3834 C CA . ARG B 1 207 ? 12.047 -44.062 -23.734 1 95.44 207 ARG B CA 1
ATOM 3835 C C . ARG B 1 207 ? 13.336 -44.375 -24.469 1 95.44 207 ARG B C 1
ATOM 3837 O O . ARG B 1 207 ? 13.328 -45.156 -25.438 1 95.44 207 ARG B O 1
ATOM 3844 N N . LEU B 1 208 ? 14.445 -43.875 -24.031 1 93.25 208 LEU B N 1
ATOM 3845 C CA . LEU B 1 208 ? 15.758 -44.125 -24.625 1 93.25 208 LEU B CA 1
ATOM 3846 C C . LEU B 1 208 ? 16.125 -45.594 -24.5 1 93.25 208 LEU B C 1
ATOM 3848 O O . LEU B 1 208 ? 16.688 -46.188 -25.422 1 93.25 208 LEU B O 1
ATOM 3852 N N . GLN B 1 209 ? 15.828 -46.188 -23.375 1 94.94 209 GLN B N 1
ATOM 3853 C CA . GLN B 1 209 ? 16.125 -47.594 -23.156 1 94.94 209 GLN B CA 1
ATOM 3854 C C . GLN B 1 209 ? 15.344 -48.469 -24.141 1 94.94 209 GLN B C 1
ATOM 3856 O O . GLN B 1 209 ? 15.883 -49.469 -24.641 1 94.94 209 GLN B O 1
ATOM 3861 N N . LEU B 1 210 ? 14.117 -48.094 -24.312 1 94.69 210 LEU B N 1
ATOM 3862 C CA . LEU B 1 210 ? 13.312 -48.844 -25.266 1 94.69 210 LEU B CA 1
ATOM 3863 C C . LEU B 1 210 ? 13.898 -48.719 -26.672 1 94.69 210 LEU B C 1
ATOM 3865 O O . LEU B 1 210 ? 13.984 -49.719 -27.391 1 94.69 210 LEU B O 1
ATOM 3869 N N . GLU B 1 211 ? 14.297 -47.562 -27.031 1 91.75 211 GLU B N 1
ATOM 3870 C CA . GLU B 1 211 ? 14.906 -47.344 -28.344 1 91.75 211 GLU B CA 1
ATOM 3871 C C . GLU B 1 211 ? 16.172 -48.188 -28.5 1 91.75 211 GLU B C 1
ATOM 3873 O O . GLU B 1 211 ? 16.375 -48.781 -29.562 1 91.75 211 GLU B O 1
ATOM 3878 N N . MET B 1 212 ? 17 -48.25 -27.5 1 92 212 MET B N 1
ATOM 3879 C CA . MET B 1 212 ? 18.234 -49.031 -27.531 1 92 212 MET B CA 1
ATOM 3880 C C . MET B 1 212 ? 17.922 -50.5 -27.641 1 92 212 MET B C 1
ATOM 3882 O O . MET B 1 212 ? 18.594 -51.219 -28.391 1 92 212 MET B O 1
ATOM 3886 N N . ALA B 1 213 ? 16.875 -50.906 -26.906 1 93.31 213 ALA B N 1
ATOM 3887 C CA . ALA B 1 213 ? 16.484 -52.312 -26.969 1 93.31 213 ALA B CA 1
ATOM 3888 C C . ALA B 1 213 ? 16.016 -52.688 -28.359 1 93.31 213 ALA B C 1
ATOM 3890 O O . ALA B 1 213 ? 16.281 -53.812 -28.828 1 93.31 213 ALA B O 1
ATOM 3891 N N . LYS B 1 214 ? 15.297 -51.844 -28.984 1 91.94 214 LYS B N 1
ATOM 3892 C CA . LYS B 1 214 ? 14.812 -52.094 -30.328 1 91.94 214 LYS B CA 1
ATOM 3893 C C . LYS B 1 214 ? 15.969 -52.188 -31.328 1 91.94 214 LYS B C 1
ATOM 3895 O O . LYS B 1 214 ? 15.945 -53 -32.25 1 91.94 214 LYS B O 1
ATOM 3900 N N . LEU B 1 215 ? 16.984 -51.375 -31.188 1 89.5 215 LEU B N 1
ATOM 3901 C CA . LEU B 1 215 ? 18.172 -51.375 -32.031 1 89.5 215 LEU B CA 1
ATOM 3902 C C . LEU B 1 215 ? 18.922 -52.719 -31.875 1 89.5 215 LEU B C 1
ATOM 3904 O O . LEU B 1 215 ? 19.438 -53.25 -32.844 1 89.5 215 LEU B O 1
ATOM 3908 N N . ASP B 1 216 ? 18.953 -53.219 -30.703 1 90.75 216 ASP B N 1
ATOM 3909 C CA . ASP B 1 216 ? 19.641 -54.469 -30.406 1 90.75 216 ASP B CA 1
ATOM 3910 C C . ASP B 1 216 ? 18.969 -55.656 -31.125 1 90.75 216 ASP B C 1
ATOM 3912 O O . ASP B 1 216 ? 19.641 -56.594 -31.531 1 90.75 216 ASP B O 1
ATOM 3916 N N . VAL B 1 217 ? 17.672 -55.625 -31.203 1 91.12 217 VAL B N 1
ATOM 3917 C CA . VAL B 1 217 ? 16.938 -56.688 -31.906 1 91.12 217 VAL B CA 1
ATOM 3918 C C . VAL B 1 217 ? 17.328 -56.656 -33.375 1 91.12 217 VAL B C 1
ATOM 3920 O O . VAL B 1 217 ? 17.5 -57.719 -34 1 91.12 217 VAL B O 1
ATOM 3923 N N . GLU B 1 218 ? 17.438 -55.438 -33.938 1 88.81 218 GLU B N 1
ATOM 3924 C CA . GLU B 1 218 ? 17.781 -55.312 -35.375 1 88.81 218 GLU B CA 1
ATOM 3925 C C . GLU B 1 218 ? 19.156 -55.875 -35.656 1 88.81 218 GLU B C 1
ATOM 3927 O O . GLU B 1 218 ? 19.406 -56.375 -36.75 1 88.81 218 GLU B O 1
ATOM 3932 N N . SER B 1 219 ? 20.016 -55.781 -34.688 1 88.19 219 SER B N 1
ATOM 3933 C CA . SER B 1 219 ? 21.391 -56.188 -34.906 1 88.19 219 SER B CA 1
ATOM 3934 C C . SER B 1 219 ? 21.672 -57.562 -34.312 1 88.19 219 SER B C 1
ATOM 3936 O O . SER B 1 219 ? 22.797 -58.062 -34.344 1 88.19 219 SER B O 1
ATOM 3938 N N . ALA B 1 220 ? 20.688 -58.188 -33.75 1 88.88 220 ALA B N 1
ATOM 3939 C CA . ALA B 1 220 ? 20.906 -59.406 -32.969 1 88.88 220 ALA B CA 1
ATOM 3940 C C . ALA B 1 220 ? 21.172 -60.625 -33.875 1 88.88 220 ALA B C 1
ATOM 3942 O O . ALA B 1 220 ? 20.547 -60.75 -34.906 1 88.88 220 ALA B O 1
ATOM 3943 N N . LYS B 1 221 ? 22.109 -61.5 -33.469 1 92.81 221 LYS B N 1
ATOM 3944 C CA . LYS B 1 221 ? 22.297 -62.781 -34.094 1 92.81 221 LYS B CA 1
ATOM 3945 C C . LYS B 1 221 ? 21.156 -63.75 -33.75 1 92.81 221 LYS B C 1
ATOM 3947 O O . LYS B 1 221 ? 20.453 -63.562 -32.75 1 92.81 221 LYS B O 1
ATOM 3952 N N . PRO B 1 222 ? 20.906 -64.75 -34.531 1 91.75 222 PRO B N 1
ATOM 3953 C CA . PRO B 1 222 ? 19.781 -65.625 -34.344 1 91.75 222 PRO B CA 1
ATOM 3954 C C . PRO B 1 222 ? 19.766 -66.312 -32.938 1 91.75 222 PRO B C 1
ATOM 3956 O O . PRO B 1 222 ? 18.703 -66.5 -32.375 1 91.75 222 PRO B O 1
ATOM 3959 N N . GLU B 1 223 ? 21 -66.438 -32.406 1 93.31 223 GLU B N 1
ATOM 3960 C CA . GLU B 1 223 ? 21.094 -67.125 -31.094 1 93.31 223 GLU B CA 1
ATOM 3961 C C . GLU B 1 223 ? 20.641 -66.188 -29.969 1 93.31 223 GLU B C 1
ATOM 3963 O O . GLU B 1 223 ? 20.188 -66.688 -28.922 1 93.31 223 GLU B O 1
ATOM 3968 N N . ASN B 1 224 ? 20.672 -64.875 -30.25 1 93.06 224 ASN B N 1
ATOM 3969 C CA . ASN B 1 224 ? 20.375 -63.938 -29.188 1 93.06 224 ASN B CA 1
ATOM 3970 C C . ASN B 1 224 ? 19.047 -63.219 -29.453 1 93.06 224 ASN B C 1
ATOM 3972 O O . ASN B 1 224 ? 18.625 -62.375 -28.641 1 93.06 224 ASN B O 1
ATOM 3976 N N . LEU B 1 225 ? 18.391 -63.562 -30.469 1 92.69 225 LEU B N 1
ATOM 3977 C CA . LEU B 1 225 ? 17.219 -62.844 -30.938 1 92.69 225 LEU B CA 1
ATOM 3978 C C . LEU B 1 225 ? 16.094 -62.906 -29.922 1 92.69 225 LEU B C 1
ATOM 3980 O O . LEU B 1 225 ? 15.445 -61.906 -29.625 1 92.69 225 LEU B O 1
ATOM 3984 N N . GLU B 1 226 ? 15.875 -64.125 -29.359 1 93.12 226 GLU B N 1
ATOM 3985 C CA . GLU B 1 226 ? 14.797 -64.25 -28.406 1 93.12 226 GLU B CA 1
ATOM 3986 C C . GLU B 1 226 ? 15.047 -63.438 -27.141 1 93.12 226 GLU B C 1
ATOM 3988 O O . GLU B 1 226 ? 14.117 -62.844 -26.578 1 93.12 226 GLU B O 1
ATOM 3993 N N . HIS B 1 227 ? 16.25 -63.375 -26.719 1 93.88 227 HIS B N 1
ATOM 3994 C CA . HIS B 1 227 ? 16.625 -62.562 -25.562 1 93.88 227 HIS B CA 1
ATOM 3995 C C . HIS B 1 227 ? 16.422 -61.062 -25.828 1 93.88 227 HIS B C 1
ATOM 3997 O O . HIS B 1 227 ? 15.906 -60.344 -24.984 1 93.88 227 HIS B O 1
ATOM 4003 N N . CYS B 1 228 ? 16.781 -60.594 -26.984 1 93.56 228 CYS B N 1
ATOM 4004 C CA . CYS B 1 228 ? 16.641 -59.188 -27.359 1 93.56 228 CYS B CA 1
ATOM 4005 C C . CYS B 1 228 ? 15.172 -58.781 -27.453 1 93.56 228 CYS B C 1
ATOM 4007 O O . CYS B 1 228 ? 14.789 -57.688 -27.047 1 93.56 228 CYS B O 1
ATOM 4009 N N . LYS B 1 229 ? 14.359 -59.688 -27.938 1 95.12 229 LYS B N 1
ATOM 4010 C CA . LYS B 1 229 ? 12.922 -59.406 -28.016 1 95.12 229 LYS B CA 1
ATOM 4011 C C . LYS B 1 229 ? 12.297 -59.312 -26.625 1 95.12 229 LYS B C 1
ATOM 4013 O O . LYS B 1 229 ? 11.422 -58.469 -26.406 1 95.12 229 LYS B O 1
ATOM 4018 N N . SER B 1 230 ? 12.773 -60.156 -25.734 1 96.31 230 SER B N 1
ATOM 4019 C CA . SER B 1 230 ? 12.289 -60.094 -24.359 1 96.31 230 SER B CA 1
ATOM 4020 C C . SER B 1 230 ? 12.688 -58.781 -23.688 1 96.31 230 SER B C 1
ATOM 4022 O O . SER B 1 230 ? 11.922 -58.219 -22.906 1 96.31 230 SER B O 1
ATOM 4024 N N . ALA B 1 231 ? 13.82 -58.25 -24 1 95.62 231 ALA B N 1
ATOM 4025 C CA . ALA B 1 231 ? 14.297 -57 -23.453 1 95.62 231 ALA B CA 1
ATOM 4026 C C . ALA B 1 231 ? 13.445 -55.812 -23.938 1 95.62 231 ALA B C 1
ATOM 4028 O O . ALA B 1 231 ? 13.195 -54.875 -23.203 1 95.62 231 ALA B O 1
ATOM 4029 N N . VAL B 1 232 ? 13.008 -55.906 -25.172 1 95.25 232 VAL B N 1
ATOM 4030 C CA . VAL B 1 232 ? 12.148 -54.875 -25.734 1 95.25 232 VAL B CA 1
ATOM 4031 C C . VAL B 1 232 ? 10.812 -54.844 -25 1 95.25 232 VAL B C 1
ATOM 4033 O O . VAL B 1 232 ? 10.305 -53.781 -24.641 1 95.25 232 VAL B O 1
ATOM 4036 N N . ARG B 1 233 ? 10.273 -56.062 -24.734 1 97 233 ARG B N 1
ATOM 4037 C CA . ARG B 1 233 ? 9.008 -56.156 -24.016 1 97 233 ARG B CA 1
ATOM 4038 C C . ARG B 1 233 ? 9.141 -55.594 -22.609 1 97 233 ARG B C 1
ATOM 4040 O O . ARG B 1 233 ? 8.258 -54.844 -22.141 1 97 233 ARG B O 1
ATOM 4047 N N . SER B 1 234 ? 10.273 -55.938 -22.016 1 97.31 234 SER B N 1
ATOM 4048 C CA . SER B 1 234 ? 10.516 -55.438 -20.672 1 97.31 234 SER B CA 1
ATOM 4049 C C . SER B 1 234 ? 10.672 -53.906 -20.672 1 97.31 234 SER B C 1
ATOM 4051 O O . SER B 1 234 ? 10.148 -53.219 -19.797 1 97.31 234 SER B O 1
ATOM 4053 N N . ALA B 1 235 ? 11.367 -53.344 -21.609 1 96.44 235 ALA B N 1
ATOM 4054 C CA . ALA B 1 235 ? 11.57 -51.906 -21.734 1 96.44 235 ALA B CA 1
ATOM 4055 C C . ALA B 1 235 ? 10.258 -51.188 -22.031 1 96.44 235 ALA B C 1
ATOM 4057 O O . ALA B 1 235 ? 10.031 -50.062 -21.562 1 96.44 235 ALA B O 1
ATOM 4058 N N . GLU B 1 236 ? 9.422 -51.812 -22.828 1 96.44 236 GLU B N 1
ATOM 4059 C CA . GLU B 1 236 ? 8.102 -51.25 -23.109 1 96.44 236 GLU B CA 1
ATOM 4060 C C . GLU B 1 236 ? 7.25 -51.156 -21.844 1 96.44 236 GLU B C 1
ATOM 4062 O O . GLU B 1 236 ? 6.582 -50.156 -21.609 1 96.44 236 GLU B O 1
ATOM 4067 N N . ASP B 1 237 ? 7.34 -52.219 -21.078 1 97.62 237 ASP B N 1
ATOM 4068 C CA . ASP B 1 237 ? 6.598 -52.25 -19.828 1 97.62 237 ASP B CA 1
ATOM 4069 C C . ASP B 1 237 ? 7.102 -51.156 -18.875 1 97.62 237 ASP B C 1
ATOM 4071 O O . ASP B 1 237 ? 6.305 -50.5 -18.188 1 97.62 237 ASP B O 1
ATOM 4075 N N . GLU B 1 238 ? 8.359 -51 -18.859 1 98.06 238 GLU B N 1
ATOM 4076 C CA . GLU B 1 238 ? 8.953 -49.969 -17.984 1 98.06 238 GLU B CA 1
ATOM 4077 C C . GLU B 1 238 ? 8.57 -48.562 -18.438 1 98.06 238 GLU B C 1
ATOM 4079 O O . GLU B 1 238 ? 8.273 -47.719 -17.594 1 98.06 238 GLU B O 1
ATOM 4084 N N . LEU B 1 239 ? 8.555 -48.312 -19.719 1 97.62 239 LEU B N 1
ATOM 4085 C CA . LEU B 1 239 ? 8.148 -47 -20.234 1 97.62 239 LEU B CA 1
ATOM 4086 C C . LEU B 1 239 ? 6.684 -46.719 -19.922 1 97.62 239 LEU B C 1
ATOM 4088 O O . LEU B 1 239 ? 6.336 -45.656 -19.469 1 97.62 239 LEU B O 1
ATOM 4092 N N . ASN B 1 240 ? 5.84 -47.781 -20.188 1 97.56 240 ASN B N 1
ATOM 4093 C CA . ASN B 1 240 ? 4.418 -47.625 -19.906 1 97.56 240 ASN B CA 1
ATOM 4094 C C . ASN B 1 240 ? 4.176 -47.344 -18.422 1 97.56 240 ASN B C 1
ATOM 4096 O O . ASN B 1 240 ? 3.336 -46.5 -18.078 1 97.56 240 ASN B O 1
ATOM 4100 N N . GLY B 1 241 ? 4.969 -48.031 -17.609 1 98.12 241 GLY B N 1
ATOM 4101 C CA . GLY B 1 241 ? 4.867 -47.781 -16.188 1 98.12 241 GLY B CA 1
ATOM 4102 C C . GLY B 1 241 ? 5.277 -46.375 -15.789 1 98.12 241 GLY B C 1
ATOM 4103 O O . GLY B 1 241 ? 4.609 -45.75 -14.984 1 98.12 241 GLY B O 1
ATOM 4104 N N . ALA B 1 242 ? 6.355 -45.906 -16.344 1 98.19 242 ALA B N 1
ATOM 4105 C CA . ALA B 1 242 ? 6.852 -44.562 -16.062 1 98.19 242 ALA B CA 1
ATOM 4106 C C . ALA B 1 242 ? 5.859 -43.5 -16.531 1 98.19 242 ALA B C 1
ATOM 4108 O O . ALA B 1 242 ? 5.633 -42.5 -15.836 1 98.19 242 ALA B O 1
ATOM 4109 N N . ILE B 1 243 ? 5.266 -43.688 -17.688 1 98.19 243 ILE B N 1
ATOM 4110 C CA . ILE B 1 243 ? 4.297 -42.75 -18.25 1 98.19 243 ILE B CA 1
ATOM 4111 C C . ILE B 1 243 ? 3.066 -42.688 -17.359 1 98.19 243 ILE B C 1
ATOM 4113 O O . ILE B 1 243 ? 2.576 -41.594 -17.047 1 98.19 243 ILE B O 1
ATOM 4117 N N . GLU B 1 244 ? 2.613 -43.844 -16.906 1 98.06 244 GLU B N 1
ATOM 4118 C CA . GLU B 1 244 ? 1.436 -43.906 -16.047 1 98.06 244 GLU B CA 1
ATOM 4119 C C . GLU B 1 244 ? 1.699 -43.188 -14.719 1 98.06 244 GLU B C 1
ATOM 4121 O O . GLU B 1 244 ? 0.848 -42.438 -14.227 1 98.06 244 GLU B O 1
ATOM 4126 N N . HIS B 1 245 ? 2.828 -43.406 -14.164 1 98.31 245 HIS B N 1
ATOM 4127 C CA . HIS B 1 245 ? 3.213 -42.75 -12.922 1 98.31 245 HIS B CA 1
ATOM 4128 C C . HIS B 1 245 ? 3.26 -41.25 -13.102 1 98.31 245 HIS B C 1
ATOM 4130 O O . HIS B 1 245 ? 2.746 -40.5 -12.258 1 98.31 245 HIS B O 1
ATOM 4136 N N . ALA B 1 246 ? 3.834 -40.781 -14.125 1 98.62 246 ALA B N 1
ATOM 4137 C CA . ALA B 1 246 ? 3.943 -39.344 -14.406 1 98.62 246 ALA B CA 1
ATOM 4138 C C . ALA B 1 246 ? 2.564 -38.719 -14.578 1 98.62 246 ALA B C 1
ATOM 4140 O O . ALA B 1 246 ? 2.293 -37.656 -14.031 1 98.62 246 ALA B O 1
ATOM 4141 N N . LYS B 1 247 ? 1.701 -39.406 -15.32 1 98.31 247 LYS B N 1
ATOM 4142 C CA . LYS B 1 247 ? 0.365 -38.875 -15.578 1 98.31 247 LYS B CA 1
ATOM 4143 C C . LYS B 1 247 ? -0.403 -38.656 -14.273 1 98.31 247 LYS B C 1
ATOM 4145 O O . LYS B 1 247 ? -1.105 -37.656 -14.109 1 98.31 247 LYS B O 1
ATOM 4150 N N . ILE B 1 248 ? -0.246 -39.656 -13.359 1 98.12 248 ILE B N 1
ATOM 4151 C CA . ILE B 1 248 ? -0.923 -39.562 -12.078 1 98.12 248 ILE B CA 1
ATOM 4152 C C . ILE B 1 248 ? -0.444 -38.312 -11.328 1 98.12 248 ILE B C 1
ATOM 4154 O O . ILE B 1 248 ? -1.255 -37.531 -10.805 1 98.12 248 ILE B O 1
ATOM 4158 N N . LEU B 1 249 ? 0.863 -38.094 -11.305 1 98.31 249 LEU B N 1
ATOM 4159 C CA . LEU B 1 249 ? 1.431 -36.938 -10.625 1 98.31 249 LEU B CA 1
ATOM 4160 C C . LEU B 1 249 ? 0.99 -35.656 -11.289 1 98.31 249 LEU B C 1
ATOM 4162 O O . LEU B 1 249 ? 0.627 -34.688 -10.609 1 98.31 249 LEU B O 1
ATOM 4166 N N . TYR B 1 250 ? 1.016 -35.594 -12.617 1 98.06 250 TYR B N 1
ATOM 4167 C CA . TYR B 1 250 ? 0.642 -34.406 -13.367 1 98.06 250 TYR B CA 1
ATOM 4168 C C . TYR B 1 250 ? -0.803 -34 -13.086 1 98.06 250 TYR B C 1
ATOM 4170 O O . TYR B 1 250 ? -1.102 -32.812 -12.852 1 98.06 250 TYR B O 1
ATOM 4178 N N . GLU B 1 251 ? -1.687 -35 -13.039 1 97.19 251 GLU B N 1
ATOM 4179 C CA . GLU B 1 251 ? -3.096 -34.75 -12.766 1 97.19 251 GLU B CA 1
ATOM 4180 C C . GLU B 1 251 ? -3.289 -34.188 -11.352 1 97.19 251 GLU B C 1
ATOM 4182 O O . GLU B 1 251 ? -4.152 -33.344 -11.125 1 97.19 251 GLU B O 1
ATOM 4187 N N . GLN B 1 252 ? -2.475 -34.656 -10.461 1 97.5 252 GLN B N 1
ATOM 4188 C CA . GLN B 1 252 ? -2.543 -34.156 -9.094 1 97.5 252 GLN B CA 1
ATOM 4189 C C . GLN B 1 252 ? -2.131 -32.688 -9.031 1 97.5 252 GLN B C 1
ATOM 4191 O O . GLN B 1 252 ? -2.77 -31.891 -8.344 1 97.5 252 GLN B O 1
ATOM 4196 N N . ILE B 1 253 ? -1.097 -32.406 -9.711 1 97.75 253 ILE B N 1
ATOM 4197 C CA . ILE B 1 253 ? -0.583 -31.047 -9.734 1 97.75 253 ILE B CA 1
ATOM 4198 C C . ILE B 1 253 ? -1.608 -30.109 -10.375 1 97.75 253 ILE B C 1
ATOM 4200 O O . ILE B 1 253 ? -1.812 -28.984 -9.914 1 97.75 253 ILE B O 1
ATOM 4204 N N . LEU B 1 254 ? -2.307 -30.594 -11.406 1 96.44 254 LEU B N 1
ATOM 4205 C CA . LEU B 1 254 ? -3.213 -29.797 -12.211 1 96.44 254 LEU B CA 1
ATOM 4206 C C . LEU B 1 254 ? -4.621 -29.797 -11.625 1 96.44 254 LEU B C 1
ATOM 4208 O O . LEU B 1 254 ? -5.562 -29.312 -12.25 1 96.44 254 LEU B O 1
ATOM 4212 N N . ASN B 1 255 ? -4.734 -30.359 -10.453 1 95.5 255 ASN B N 1
ATOM 4213 C CA . ASN B 1 255 ? -6.055 -30.406 -9.828 1 95.5 255 ASN B CA 1
ATOM 4214 C C . ASN B 1 255 ? -6.727 -29.031 -9.852 1 95.5 255 ASN B C 1
ATOM 4216 O O . ASN B 1 255 ? -6.25 -28.094 -9.203 1 95.5 255 ASN B O 1
ATOM 4220 N N . LYS B 1 256 ? -7.809 -28.984 -10.492 1 93.19 256 LYS B N 1
ATOM 4221 C CA . LYS B 1 256 ? -8.484 -27.719 -10.758 1 93.19 256 LYS B CA 1
ATOM 4222 C C . LYS B 1 256 ? -8.992 -27.078 -9.469 1 93.19 256 LYS B C 1
ATOM 4224 O O . LYS B 1 256 ? -8.844 -25.875 -9.258 1 93.19 256 LYS B O 1
ATOM 4229 N N . ASP B 1 257 ? -9.609 -27.844 -8.633 1 94.25 257 ASP B N 1
ATOM 4230 C CA . ASP B 1 257 ? -10.195 -27.328 -7.402 1 94.25 257 ASP B CA 1
ATOM 4231 C C . ASP B 1 257 ? -9.117 -26.734 -6.484 1 94.25 257 ASP B C 1
ATOM 4233 O O . ASP B 1 257 ? -9.273 -25.641 -5.953 1 94.25 257 ASP B O 1
ATOM 4237 N N . TYR B 1 258 ? -8.047 -27.438 -6.34 1 96.06 258 TYR B N 1
ATOM 4238 C CA . TYR B 1 258 ? -6.965 -27 -5.465 1 96.06 258 TYR B CA 1
ATOM 4239 C C . TYR B 1 258 ? -6.359 -25.703 -5.961 1 96.06 258 TYR B C 1
ATOM 4241 O O . TYR B 1 258 ? -6.215 -24.734 -5.195 1 96.06 258 TYR B O 1
ATOM 4249 N N . ASN B 1 259 ? -6.012 -25.688 -7.207 1 96.69 259 ASN B N 1
ATOM 4250 C CA . ASN B 1 259 ? -5.379 -24.516 -7.781 1 96.69 259 ASN B CA 1
ATOM 4251 C C . ASN B 1 259 ? -6.324 -23.312 -7.781 1 96.69 259 ASN B C 1
ATOM 4253 O O . ASN B 1 259 ? -5.91 -22.188 -7.48 1 96.69 259 ASN B O 1
ATOM 4257 N N . THR B 1 260 ? -7.594 -23.516 -8.086 1 95.62 260 THR B N 1
ATOM 4258 C CA . THR B 1 260 ? -8.562 -22.438 -8.086 1 95.62 260 THR B CA 1
ATOM 4259 C C . THR B 1 260 ? -8.758 -21.875 -6.676 1 95.62 260 THR B C 1
ATOM 4261 O O . THR B 1 260 ? -8.875 -20.672 -6.492 1 95.62 260 THR B O 1
ATOM 4264 N N . ASP B 1 261 ? -8.812 -22.766 -5.715 1 95.94 261 ASP B N 1
ATOM 4265 C CA . ASP B 1 261 ? -8.961 -22.344 -4.332 1 95.94 261 ASP B CA 1
ATOM 4266 C C . ASP B 1 261 ? -7.77 -21.484 -3.889 1 95.94 261 ASP B C 1
ATOM 4268 O O . ASP B 1 261 ? -7.934 -20.516 -3.162 1 95.94 261 ASP B O 1
ATOM 4272 N N . LEU B 1 262 ? -6.598 -21.891 -4.297 1 96.75 262 LEU B N 1
ATOM 4273 C CA . LEU B 1 262 ? -5.387 -21.141 -3.98 1 96.75 262 LEU B CA 1
ATOM 4274 C C . LEU B 1 262 ? -5.449 -19.734 -4.559 1 96.75 262 LEU B C 1
ATOM 4276 O O . LEU B 1 262 ? -5.215 -18.75 -3.846 1 96.75 262 LEU B O 1
ATOM 4280 N N . LEU B 1 263 ? -5.816 -19.688 -5.762 1 96.56 263 LEU B N 1
ATOM 4281 C CA . LEU B 1 263 ? -5.902 -18.391 -6.441 1 96.56 263 LEU B CA 1
ATOM 4282 C C . LEU B 1 263 ? -7.023 -17.547 -5.855 1 96.56 263 LEU B C 1
ATOM 4284 O O . LEU B 1 263 ? -6.852 -16.344 -5.633 1 96.56 263 LEU B O 1
ATOM 4288 N N . ARG B 1 264 ? -8.148 -18.156 -5.562 1 96.38 264 ARG B N 1
ATOM 4289 C CA . ARG B 1 264 ? -9.305 -17.469 -4.98 1 96.38 264 ARG B CA 1
ATOM 4290 C C . ARG B 1 264 ? -8.953 -16.875 -3.615 1 96.38 264 ARG B C 1
ATOM 4292 O O . ARG B 1 264 ? -9.477 -15.828 -3.238 1 96.38 264 ARG B O 1
ATOM 4299 N N . SER B 1 265 ? -8.078 -17.516 -2.922 1 97.75 265 SER B N 1
ATOM 4300 C CA . SER B 1 265 ? -7.727 -17.078 -1.578 1 97.75 265 SER B CA 1
ATOM 4301 C C . SER B 1 265 ? -7.109 -15.68 -1.603 1 97.75 265 SER B C 1
ATOM 4303 O O . SER B 1 265 ? -7.277 -14.906 -0.659 1 97.75 265 SER B O 1
ATOM 4305 N N . ILE B 1 266 ? -6.352 -15.336 -2.672 1 98 266 ILE B N 1
ATOM 4306 C CA . ILE B 1 266 ? -5.781 -14.008 -2.809 1 98 266 ILE B CA 1
ATOM 4307 C C . ILE B 1 266 ? -6.895 -12.961 -2.766 1 98 266 ILE B C 1
ATOM 4309 O O . ILE B 1 266 ? -6.832 -12.008 -1.981 1 98 266 ILE B O 1
ATOM 4313 N N . ILE B 1 267 ? -7.938 -13.188 -3.516 1 98.12 267 ILE B N 1
ATOM 4314 C CA . ILE B 1 267 ? -9.023 -12.234 -3.688 1 98.12 267 ILE B CA 1
ATOM 4315 C C . ILE B 1 267 ? -9.898 -12.211 -2.434 1 98.12 267 ILE B C 1
ATOM 4317 O O . ILE B 1 267 ? -10.305 -11.148 -1.97 1 98.12 267 ILE B O 1
ATOM 4321 N N . LYS B 1 268 ? -10.125 -13.383 -1.885 1 97.94 268 LYS B N 1
ATOM 4322 C CA . LYS B 1 268 ? -10.984 -13.477 -0.708 1 97.94 268 LYS B CA 1
ATOM 4323 C C . LYS B 1 268 ? -10.375 -12.727 0.475 1 97.94 268 LYS B C 1
ATOM 4325 O O . LYS B 1 268 ? -11.086 -12.047 1.221 1 97.94 268 LYS B O 1
ATOM 4330 N N . ASN B 1 269 ? -9.102 -12.906 0.671 1 98.5 269 ASN B N 1
ATOM 4331 C CA . ASN B 1 269 ? -8.43 -12.203 1.762 1 98.5 269 ASN B CA 1
ATOM 4332 C C . ASN B 1 269 ? -8.414 -10.695 1.537 1 98.5 269 ASN B C 1
ATOM 4334 O O . ASN B 1 269 ? -8.562 -9.922 2.484 1 98.5 269 ASN B O 1
ATOM 4338 N N . GLN B 1 270 ? -8.281 -10.227 0.339 1 98.56 270 GLN B N 1
ATOM 4339 C CA . GLN B 1 270 ? -8.359 -8.805 0.014 1 98.56 270 GLN B CA 1
ATOM 4340 C C . GLN B 1 270 ? -9.773 -8.281 0.219 1 98.56 270 GLN B C 1
ATOM 4342 O O . GLN B 1 270 ? -9.961 -7.18 0.749 1 98.56 270 GLN B O 1
ATOM 4347 N N . LEU B 1 271 ? -10.719 -9.07 -0.248 1 98.56 271 LEU B N 1
ATOM 4348 C CA . LEU B 1 271 ? -12.117 -8.672 -0.088 1 98.56 271 LEU B CA 1
ATOM 4349 C C . LEU B 1 271 ? -12.453 -8.453 1.383 1 98.56 271 LEU B C 1
ATOM 4351 O O . LEU B 1 271 ? -13.047 -7.434 1.742 1 98.56 271 LEU B O 1
ATOM 4355 N N . LYS B 1 272 ? -12.031 -9.414 2.182 1 98.62 272 LYS B N 1
ATOM 4356 C CA . LYS B 1 272 ? -12.281 -9.289 3.613 1 98.62 272 LYS B CA 1
ATOM 4357 C C . LYS B 1 272 ? -11.648 -8.016 4.176 1 98.62 272 LYS B C 1
ATOM 4359 O O . LYS B 1 272 ? -12.266 -7.305 4.965 1 98.62 272 LYS B O 1
ATOM 4364 N N . PHE B 1 273 ? -10.43 -7.73 3.797 1 98.69 273 PHE B N 1
ATOM 4365 C CA . PHE B 1 273 ? -9.727 -6.535 4.242 1 98.69 273 PHE B CA 1
ATOM 4366 C C . PHE B 1 273 ? -10.5 -5.277 3.869 1 98.69 273 PHE B C 1
ATOM 4368 O O . PHE B 1 273 ? -10.719 -4.398 4.707 1 98.69 273 PHE B O 1
ATOM 4375 N N . HIS B 1 274 ? -10.867 -5.133 2.652 1 98.75 274 HIS B N 1
ATOM 4376 C CA . HIS B 1 274 ? -11.523 -3.918 2.188 1 98.75 274 HIS B CA 1
ATOM 4377 C C . HIS B 1 274 ? -12.891 -3.746 2.848 1 98.75 274 HIS B C 1
ATOM 4379 O O . HIS B 1 274 ? -13.297 -2.625 3.166 1 98.75 274 HIS B O 1
ATOM 4385 N N . GLN B 1 275 ? -13.562 -4.859 3.029 1 98.62 275 GLN B N 1
ATOM 4386 C CA . GLN B 1 275 ? -14.836 -4.801 3.738 1 98.62 275 GLN B CA 1
ATOM 4387 C C . GLN B 1 275 ? -14.641 -4.324 5.176 1 98.62 275 GLN B C 1
ATOM 4389 O O . GLN B 1 275 ? -15.344 -3.422 5.637 1 98.62 275 GLN B O 1
ATOM 4394 N N . ASP B 1 276 ? -13.68 -4.938 5.859 1 98.69 276 ASP B N 1
ATOM 4395 C CA . ASP B 1 276 ? -13.422 -4.598 7.258 1 98.69 276 ASP B CA 1
ATOM 4396 C C . ASP B 1 276 ? -12.898 -3.17 7.391 1 98.69 276 ASP B C 1
ATOM 4398 O O . ASP B 1 276 ? -13.242 -2.459 8.336 1 98.69 276 ASP B O 1
ATOM 4402 N N . ALA B 1 277 ? -12.031 -2.768 6.488 1 98.69 277 ALA B N 1
ATOM 4403 C CA . ALA B 1 277 ? -11.484 -1.414 6.52 1 98.69 277 ALA B CA 1
ATOM 4404 C C . ALA B 1 277 ? -12.578 -0.374 6.297 1 98.69 277 ALA B C 1
ATOM 4406 O O . ALA B 1 277 ? -12.609 0.655 6.977 1 98.69 277 ALA B O 1
ATOM 4407 N N . ALA B 1 278 ? -13.469 -0.631 5.324 1 98.44 278 ALA B N 1
ATOM 4408 C CA . ALA B 1 278 ? -14.594 0.269 5.09 1 98.44 278 ALA B CA 1
ATOM 4409 C C . ALA B 1 278 ? -15.469 0.397 6.336 1 98.44 278 ALA B C 1
ATOM 4411 O O . ALA B 1 278 ? -15.883 1.5 6.703 1 98.44 278 ALA B O 1
ATOM 4412 N N . ALA B 1 279 ? -15.68 -0.717 6.969 1 98.19 279 ALA B N 1
ATOM 4413 C CA . ALA B 1 279 ? -16.484 -0.713 8.195 1 98.19 279 ALA B CA 1
ATOM 4414 C C . ALA B 1 279 ? -15.789 0.095 9.289 1 98.19 279 ALA B C 1
ATOM 4416 O O . ALA B 1 279 ? -16.438 0.892 9.977 1 98.19 279 ALA B O 1
ATOM 4417 N N . ALA B 1 280 ? -14.508 -0.095 9.414 1 97.88 280 ALA B N 1
ATOM 4418 C CA . ALA B 1 280 ? -13.734 0.604 10.438 1 97.88 280 ALA B CA 1
ATOM 4419 C C . ALA B 1 280 ? -13.742 2.111 10.195 1 97.88 280 ALA B C 1
ATOM 4421 O O . ALA B 1 280 ? -13.906 2.896 11.133 1 97.88 280 ALA B O 1
ATOM 4422 N N . LEU B 1 281 ? -13.617 2.516 8.969 1 98 281 LEU B N 1
ATOM 4423 C CA . LEU B 1 281 ? -13.484 3.926 8.625 1 98 281 LEU B CA 1
ATOM 4424 C C . LEU B 1 281 ? -14.836 4.629 8.68 1 98 281 LEU B C 1
ATOM 4426 O O . LEU B 1 281 ? -14.898 5.855 8.773 1 98 281 LEU B O 1
ATOM 4430 N N . SER B 1 282 ? -15.898 3.871 8.586 1 95.62 282 SER B N 1
ATOM 4431 C CA . SER B 1 282 ? -17.234 4.445 8.633 1 95.62 282 SER B CA 1
ATOM 4432 C C . SER B 1 282 ? -17.547 5.027 10.008 1 95.62 282 SER B C 1
ATOM 4434 O O . SER B 1 282 ? -18.5 5.793 10.164 1 95.62 282 SER B O 1
ATOM 4436 N N . ASP B 1 283 ? -16.672 4.781 11.031 1 88.5 283 ASP B N 1
ATOM 4437 C CA . ASP B 1 283 ? -16.828 5.262 12.398 1 88.5 283 ASP B CA 1
ATOM 4438 C C . ASP B 1 283 ? -16.359 6.707 12.523 1 88.5 283 ASP B C 1
ATOM 4440 O O . ASP B 1 283 ? -16.406 7.289 13.609 1 88.5 283 ASP B O 1
ATOM 4444 N N . ILE B 1 284 ? -15.953 7.238 11.445 1 88 284 ILE B N 1
ATOM 4445 C CA . ILE B 1 284 ? -15.461 8.609 11.508 1 88 284 ILE B CA 1
ATOM 4446 C C . ILE B 1 284 ? -16.562 9.539 11.992 1 88 284 ILE B C 1
ATOM 4448 O O . ILE B 1 284 ? -17.719 9.43 11.555 1 88 284 ILE B O 1
ATOM 4452 N N . THR B 1 285 ? -16.219 10.406 13.047 1 84.06 285 THR B N 1
ATOM 4453 C CA . THR B 1 285 ? -17.219 11.289 13.641 1 84.06 285 THR B CA 1
ATOM 4454 C C . THR B 1 285 ? -16.875 12.75 13.383 1 84.06 285 THR B C 1
ATOM 4456 O O . THR B 1 285 ? -17.688 13.641 13.602 1 84.06 285 THR B O 1
ATOM 4459 N N . ILE B 1 286 ? -15.773 13 12.906 1 77.5 286 ILE B N 1
ATOM 4460 C CA . ILE B 1 286 ? -15.383 14.383 12.664 1 77.5 286 ILE B CA 1
ATOM 4461 C C . ILE B 1 286 ? -15.883 14.828 11.289 1 77.5 286 ILE B C 1
ATOM 4463 O O . ILE B 1 286 ? -16.094 14 10.406 1 77.5 286 ILE B O 1
#

GO terms:
  GO:0005737 cytoplasm (C, HDA)

Radius of gyration: 37.21 Å; Cα contacts (8 Å, |Δi|>4): 493; chains: 2; bounding box: 60×137×76 Å

pLDDT: mean 76.25, std 28.54, range [20.78, 98.75]

Secondary structure (DSSP, 8-state):
--------SSGGGGGS----HHHHHHHHHHHHHHTTT----PPPHHHHHHHHHHHHHHHHHHHHHHHHGGGGSTTTTS-THHHHHHHHHHHHHHHHHHTTS-----------------------------HHHHHHHHHHHHHHHH-TT-HHHHHHHHHHHHHHHHHHHHHHHHHHHIIIIIHHIIIIIHHHHHHHHHHHHHHHHHHHHHHHHHHHHHT--TTTHHHHHHHHHHHHHHHHHHHHHHHHHHHHHT-HHHHHHHHHHHHHHHHHHHHHHHHHHTT---/-------TTSGGG-------HHHHHHHHHHHHHHHHH----PPPHHHHHHHHHHHHHHHHHHHHHHHHGGGGSTTTTS-THHHHHHHHHHHHHHHTTGGGS-----------------------------HHHHHHHHHHHHHHHH-TT-HHHHHHHHHHHHHHHHHHHHHHHHHHHIIIIIHHIIIIIHHHHHHHHHHHHHHHHHHHHHHHHHHHHHT--TTTHHHHHHHHHHHHHHHHHHHHHHHHHHHHHT-HHHHHHHHHHHHHHHHHHHHHHHHHHTT---

Organism: Schizosaccharomyces pombe (strain 972 / ATCC 24843) (NCBI:txid284812)

Solvent-accessible surface area (backbone atoms only — not comparable to full-atom values): 31243 Å² total; per-residue (Å²): 134,86,74,84,82,77,81,77,75,76,72,72,74,71,57,74,76,66,68,56,72,69,57,55,57,49,50,53,52,44,43,66,69,40,63,76,76,59,74,76,84,75,73,60,66,70,55,54,50,45,53,50,49,49,53,24,49,52,51,24,49,64,46,33,47,68,56,62,48,46,56,72,42,84,19,41,49,35,56,55,68,59,53,53,48,50,52,47,56,55,45,50,66,61,50,64,61,66,72,72,62,84,80,74,80,85,80,83,80,82,83,73,81,74,73,81,77,75,69,77,62,74,70,69,73,67,74,70,46,35,46,38,27,50,42,11,50,27,19,43,54,22,19,62,58,47,31,86,88,39,72,66,18,53,49,30,38,49,50,13,53,45,27,37,51,40,27,54,41,48,51,49,30,28,52,47,33,41,57,57,32,52,46,43,44,58,69,52,47,48,56,50,51,54,50,50,54,51,39,51,50,48,29,53,51,29,48,51,49,27,53,53,28,51,52,45,41,76,68,42,52,83,89,45,33,68,61,30,50,51,46,28,53,51,27,49,51,50,26,55,50,36,47,52,54,38,48,55,52,40,52,60,74,60,32,60,68,62,55,46,50,35,57,41,39,53,54,51,37,49,30,50,34,21,47,51,37,24,58,55,46,67,66,66,82,113,124,85,75,86,79,74,82,80,75,74,70,72,77,71,59,80,73,67,66,52,72,69,56,55,56,46,49,52,53,43,44,65,67,41,64,76,77,60,76,74,84,75,73,60,66,69,56,54,52,44,52,50,49,49,54,24,48,52,52,23,47,64,47,34,47,69,56,61,48,46,56,71,42,85,18,42,49,36,55,57,67,59,53,50,49,50,51,45,55,56,45,50,67,62,50,65,64,69,74,74,63,85,80,77,81,86,76,84,80,74,66,74,81,82,74,82,76,74,69,78,62,73,70,69,73,68,74,71,44,34,46,38,27,50,43,12,50,28,20,41,52,22,20,61,56,47,30,86,89,38,71,65,17,55,50,30,39,49,51,14,53,44,26,37,50,40,26,54,41,48,51,49,28,29,51,47,32,40,56,56,30,52,47,43,44,57,70,52,46,47,56,50,50,55,49,49,54,52,37,52,50,49,30,53,51,30,48,51,48,27,53,51,28,51,52,45,40,75,70,42,52,84,90,44,32,66,60,29,51,51,46,28,53,51,28,47,51,51,25,54,48,36,46,54,54,38,47,55,52,40,51,60,73,60,34,60,68,62,55,46,52,35,58,39,38,53,52,50,36,49,30,51,35,23,46,51,36,24,59,56,46,65,66,64,81,114